Protein AF-Q336U1-F1 (afdb_monomer_lite)

Sequence (431 aa):
MAAPEKVFVALPAEAKSGRSTLSWALGHFRATAIVVTHVHVPPQMIPVMGVKFHASKLNPEQVSLFRMAERDKVDKQLDHYVNQCLRMKMKCEKLVIENENVVDGLVELINLHGVTKLVISAAPDRNYSRKMDKPASRTATEIMQRADPSCKIWFVCKERLICTSGVEVEIAPGHTPFIPDTGHDALQLTLHQEQDDNNESELGFYDEIKEACKAADNLMMRALRESYRRQKADEEVVSSLQKAKEYEELYLEEVKKRKELEEALLRASEEIAQLKQERDLPKNDQNTTMEEQKEVISDNLILEASGQIIKPLQEYLDHDENCVREPETLLIQRKLAASFSPSSVMQSPFDEDCCIPSYFICPILQEVMREPCIASDGFTYETDAIRSWLDGGRRVSPITGQPIVHQQLIPNLSLRSVIQDHARRNQYSFS

Organism: Oryza sativa subsp. japonica (NCBI:txid39947)

Foldseek 3Di:
DDDFAEAEEEADLACVQCVLLLLLCCVPDPAGEYEDEYADAQDQWDDDPNHTDGLVVDDVVVSVVRSVVVVVSSVVSSVSSVVVCVVSVHHYHYYYHYDNDRLVRVQCCCPVVVAQHYEYELDGQVPDDPPQQGRPDPSRVSCLVRHDLSHWYFHDHNNDTNDINHDPPPDDDDDDDDDDDDDDDDPDPDDPPDDDDDPDPVVVVVVVVVVVVVVVVVVVVVVVVVVVVVVVVVVVVVVVVVVVVVLVVVVVVVVVVVVVVVVVVVVVVVVVVVVVVVVPPDPPDDDPPPPVVVVVVVVVPPPPVPDPDPPDPVVPPPPDPDDPDDDPVVVVVVVLVVVPDPPPVQDDPPPDDPDDPPLQAALQPRHGAQWWWAFQVRHIHRPVRLVVCVVVVDQADSRPRHGGPDPDIGTPVVSNVVSVVVVVVVVPPDD

pLDDT: mean 77.85, std 22.38, range [26.62, 97.81]

Secondary structure (DSSP, 8-state):
-PPPPEEEEE--SSHHHHHHHHHHHHHHSTTSEEEEEEEE---SEEEETTEEEEGGGS-HHHHHHHHHHHHHHHHHHHHHHHHHHHHTT--EEEEEEE-SSHHHHHHHHHHHTT--EEEEESS-GGG--TT--S--SHHHHHHHHHS-TTSEEEEEETTEEEEE--------S-----------------------S--SHHHHHHHHHHHHHHHHHHHHHHHHHHHHHHHHHHHHHHHHHHHHHHHHHHHHHHHHHHHHHHHHHHHHHHHHHHHHHHHTS---SS-TTTSTTTHHHHSSSTTSSTTSSSSSSSSSSSS-----S-SHHHHHHHHHHHTT-TT-----TT--SSS--GGGB-TTTSSB-SSEEE-TTS-EEEHHHHHHHHHTT--B-TTT--B-S----EE-HHHHHHHHHHHHHHHT---

InterPro domains:
  IPR003613 U-box domain [PF04564] (356-426)
  IPR003613 U-box domain [PS51698] (355-429)
  IPR003613 U-box domain [SM00504] (359-422)
  IPR013083 Zinc finger, RING/FYVE/PHD-type [G3DSA:3.30.40.10] (355-431)
  IPR014729 Rossmann-like alpha/beta/alpha sandwich fold [G3DSA:3.40.50.620] (1-123)
  IPR051348 U-box domain-containing ubiquitin ligases [PTHR45647] (5-294)

Structure (mmCIF, N/CA/C/O backbone):
data_AF-Q336U1-F1
#
_entry.id   AF-Q336U1-F1
#
loop_
_atom_site.group_PDB
_atom_site.id
_atom_site.type_symbol
_atom_site.label_atom_id
_atom_site.label_alt_id
_atom_site.label_comp_id
_atom_site.label_asym_id
_atom_site.label_entity_id
_atom_site.label_seq_id
_atom_site.pdbx_PDB_ins_code
_atom_site.Cartn_x
_atom_site.Cartn_y
_atom_site.Cartn_z
_atom_site.occupancy
_atom_site.B_iso_or_equiv
_atom_site.auth_seq_id
_atom_site.auth_comp_id
_atom_site.auth_asym_id
_atom_site.auth_atom_id
_atom_site.pdbx_PDB_model_num
ATOM 1 N N . MET A 1 1 ? -10.766 12.356 -39.148 1.00 42.97 1 MET A N 1
ATOM 2 C CA . MET A 1 1 ? -9.598 12.659 -38.290 1.00 42.97 1 MET A CA 1
ATOM 3 C C . MET A 1 1 ? -9.277 11.396 -37.512 1.00 42.97 1 MET A C 1
ATOM 5 O O . MET A 1 1 ? -10.194 10.858 -36.906 1.00 42.97 1 MET A O 1
ATOM 9 N N . ALA A 1 2 ? -8.051 10.874 -37.597 1.00 62.34 2 ALA A N 1
ATOM 10 C CA . ALA A 1 2 ? -7.651 9.718 -36.792 1.00 62.34 2 ALA A CA 1
ATOM 11 C C . ALA A 1 2 ? -7.723 10.085 -35.300 1.00 62.34 2 ALA A C 1
ATOM 13 O O . ALA A 1 2 ? -7.401 11.219 -34.936 1.00 62.34 2 ALA A O 1
ATOM 14 N N . ALA A 1 3 ? -8.187 9.162 -34.455 1.00 67.38 3 ALA A N 1
ATOM 15 C CA . ALA A 1 3 ? -8.168 9.367 -33.011 1.00 67.38 3 ALA A CA 1
ATOM 16 C C . ALA A 1 3 ? -6.720 9.628 -32.552 1.00 67.38 3 ALA A C 1
ATOM 18 O O . ALA A 1 3 ? -5.798 9.032 -33.117 1.00 67.38 3 ALA A O 1
ATOM 19 N N . PRO A 1 4 ? -6.496 10.517 -31.567 1.00 74.00 4 PRO A N 1
ATOM 20 C CA . PRO A 1 4 ? -5.156 10.742 -31.048 1.00 74.00 4 PRO A CA 1
ATOM 21 C C . PRO A 1 4 ? -4.597 9.421 -30.526 1.00 74.00 4 PRO A C 1
ATOM 23 O O . PRO A 1 4 ? -5.301 8.675 -29.842 1.00 74.00 4 PRO A O 1
ATOM 26 N N . GLU A 1 5 ? -3.342 9.138 -30.859 1.00 87.62 5 GLU A N 1
ATOM 27 C CA . GLU A 1 5 ? -2.655 7.959 -30.354 1.00 87.62 5 GLU A CA 1
ATOM 28 C C . GLU A 1 5 ? -2.638 7.997 -28.817 1.00 87.62 5 GLU A C 1
ATOM 30 O O . GLU A 1 5 ? -2.408 9.049 -28.206 1.00 87.62 5 GLU A O 1
ATOM 35 N N . LYS A 1 6 ? -2.945 6.858 -28.191 1.00 94.06 6 LYS A N 1
ATOM 36 C CA . LYS A 1 6 ? -3.006 6.709 -26.736 1.00 94.06 6 LYS A CA 1
ATOM 37 C C . LYS A 1 6 ? -1.953 5.712 -26.280 1.00 94.06 6 LYS A C 1
ATOM 39 O O . LYS A 1 6 ? -1.764 4.676 -26.912 1.00 94.06 6 LYS A O 1
ATOM 44 N N . VAL A 1 7 ? -1.297 6.014 -25.165 1.00 95.69 7 VAL A N 1
ATOM 45 C CA . VAL A 1 7 ? -0.393 5.086 -24.478 1.00 95.69 7 VAL A CA 1
ATOM 46 C C . VAL A 1 7 ? -1.000 4.744 -23.133 1.00 95.69 7 VAL A C 1
ATOM 48 O O . VAL A 1 7 ? -1.286 5.629 -22.326 1.00 95.69 7 VAL A O 1
ATOM 51 N N . PHE A 1 8 ? -1.188 3.455 -22.892 1.00 97.12 8 PHE A N 1
ATOM 52 C CA . PHE A 1 8 ? -1.731 2.951 -21.643 1.00 97.12 8 PHE A CA 1
ATOM 53 C C . PHE A 1 8 ? -0.582 2.727 -20.667 1.00 97.12 8 PHE A C 1
ATOM 55 O O . PHE A 1 8 ? 0.467 2.202 -21.035 1.00 97.12 8 PHE A O 1
ATOM 62 N N . VAL A 1 9 ? -0.756 3.140 -19.416 1.00 97.62 9 VAL A N 1
ATOM 63 C CA . VAL A 1 9 ? 0.252 2.974 -18.365 1.00 97.62 9 VAL A CA 1
ATOM 64 C C . VAL A 1 9 ? -0.392 2.197 -17.227 1.00 97.62 9 VAL A C 1
ATOM 66 O O . VAL A 1 9 ? -1.244 2.732 -16.519 1.00 97.62 9 VAL A O 1
ATOM 69 N N . ALA A 1 10 ? 0.001 0.932 -17.069 1.00 97.75 10 ALA A N 1
ATOM 70 C CA . ALA A 1 10 ? -0.483 0.054 -16.012 1.00 97.75 10 ALA A CA 1
ATOM 71 C C . ALA A 1 10 ? 0.179 0.423 -14.679 1.00 97.75 10 ALA A C 1
ATOM 73 O O . ALA A 1 10 ? 1.380 0.204 -14.484 1.00 97.75 10 ALA A O 1
ATOM 74 N N . LEU A 1 11 ? -0.606 0.986 -13.760 1.00 97.19 11 LEU A N 1
ATOM 75 C CA . LEU A 1 11 ? -0.133 1.491 -12.474 1.00 97.19 11 LEU A CA 1
ATOM 76 C C . LEU A 1 11 ? -0.821 0.776 -11.298 1.00 97.19 11 LEU A C 1
ATOM 78 O O . LEU A 1 11 ? -2.003 0.429 -11.375 1.00 97.19 11 LEU A O 1
ATOM 82 N N . PRO A 1 12 ? -0.101 0.540 -10.185 1.00 94.62 12 PRO A N 1
ATOM 83 C CA . PRO A 1 12 ? -0.724 0.108 -8.937 1.00 94.62 12 PRO A CA 1
ATOM 84 C C . PRO A 1 12 ? -1.577 1.244 -8.355 1.00 94.62 12 PRO A C 1
ATOM 86 O O . PRO A 1 12 ? -1.291 2.410 -8.603 1.00 94.62 12 PRO A O 1
ATOM 89 N N . ALA A 1 13 ? -2.572 0.925 -7.523 1.00 92.56 13 ALA A N 1
ATOM 90 C CA . ALA A 1 13 ? -3.371 1.949 -6.841 1.00 92.56 13 ALA A CA 1
ATOM 91 C C . ALA A 1 13 ? -2.501 2.852 -5.941 1.00 92.56 13 ALA A C 1
ATOM 93 O O . ALA A 1 13 ? -2.708 4.055 -5.817 1.00 92.56 13 ALA A O 1
ATOM 94 N N . GLU A 1 14 ? -1.453 2.290 -5.339 1.00 91.38 14 GLU A N 1
ATOM 95 C CA . GLU A 1 14 ? -0.546 3.016 -4.457 1.00 91.38 14 GLU A CA 1
ATOM 96 C C . GLU A 1 14 ? 0.368 3.971 -5.234 1.00 91.38 14 GLU A C 1
ATOM 98 O O . GLU A 1 14 ? 1.418 3.575 -5.748 1.00 91.38 14 GLU A O 1
ATOM 103 N N . ALA A 1 15 ? 0.024 5.263 -5.199 1.00 87.06 15 ALA A N 1
ATOM 104 C CA . ALA A 1 15 ? 0.723 6.344 -5.893 1.00 87.06 15 ALA A CA 1
ATOM 105 C C . ALA A 1 15 ? 2.257 6.210 -5.888 1.00 87.06 15 ALA A C 1
ATOM 107 O O . ALA A 1 15 ? 2.887 6.288 -6.941 1.00 87.06 15 ALA A O 1
ATOM 108 N N . LYS A 1 16 ? 2.863 5.960 -4.715 1.00 89.38 16 LYS A N 1
ATOM 109 C CA . LYS A 1 16 ? 4.323 5.850 -4.528 1.00 89.38 16 LYS A CA 1
ATOM 110 C C . LYS A 1 16 ? 4.968 4.765 -5.392 1.00 89.38 16 LYS A C 1
ATOM 112 O O . LYS A 1 16 ? 6.060 4.992 -5.897 1.00 89.38 16 LYS A O 1
ATOM 117 N N . SER A 1 17 ? 4.305 3.623 -5.549 1.00 88.75 17 SER A N 1
ATOM 118 C CA . SER A 1 17 ? 4.853 2.445 -6.222 1.00 88.75 17 SER A CA 1
ATOM 119 C C . SER A 1 17 ? 4.890 2.609 -7.745 1.00 88.75 17 SER A C 1
ATOM 121 O O . SER A 1 17 ? 5.765 2.048 -8.392 1.00 88.75 17 SER A O 1
ATOM 123 N N . GLY A 1 18 ? 3.971 3.393 -8.319 1.00 93.38 18 GLY A N 1
ATOM 124 C CA . GLY A 1 18 ? 3.902 3.631 -9.767 1.00 93.38 18 GLY A CA 1
ATOM 125 C C . GLY A 1 18 ? 4.553 4.926 -10.266 1.00 93.38 18 GLY A C 1
ATOM 126 O O . GLY A 1 18 ? 4.583 5.155 -11.475 1.00 93.38 18 GLY A O 1
ATOM 127 N N . ARG A 1 19 ? 5.086 5.791 -9.385 1.00 93.38 19 ARG A N 1
ATOM 128 C CA . ARG A 1 19 ? 5.592 7.120 -9.797 1.00 93.38 19 ARG A CA 1
ATOM 129 C C . ARG A 1 19 ? 6.710 7.050 -10.826 1.00 93.38 19 ARG A C 1
ATOM 131 O O . ARG A 1 19 ? 6.694 7.831 -11.769 1.00 93.38 19 ARG A O 1
ATOM 138 N N . SER A 1 20 ? 7.662 6.138 -10.648 1.00 94.44 20 SER A N 1
ATOM 139 C CA . SER A 1 20 ? 8.808 5.991 -11.550 1.00 94.44 20 SER A CA 1
ATOM 140 C C . SER A 1 20 ? 8.388 5.524 -12.947 1.00 94.44 20 SER A C 1
ATOM 142 O O . SER A 1 20 ? 8.919 5.987 -13.953 1.00 94.44 20 SER A O 1
ATOM 144 N N . THR A 1 21 ? 7.394 4.634 -13.007 1.00 96.81 21 THR A N 1
ATOM 145 C CA . THR A 1 21 ? 6.841 4.099 -14.255 1.00 96.81 21 THR A CA 1
ATOM 146 C C . THR A 1 21 ? 6.100 5.199 -15.009 1.00 96.81 21 THR A C 1
ATOM 148 O O . THR A 1 21 ? 6.349 5.404 -16.195 1.00 96.81 21 THR A O 1
ATOM 151 N N . LEU A 1 22 ? 5.263 5.975 -14.308 1.00 96.12 22 LEU A N 1
ATOM 152 C CA . LEU A 1 22 ? 4.581 7.125 -14.901 1.00 96.12 22 LEU A CA 1
ATOM 153 C C . LEU A 1 22 ? 5.564 8.223 -15.338 1.00 96.12 22 LEU A C 1
ATOM 155 O O . LEU A 1 22 ? 5.430 8.760 -16.431 1.00 96.12 22 LEU A O 1
ATOM 159 N N . SER A 1 23 ? 6.561 8.542 -14.508 1.00 94.81 23 SER A N 1
ATOM 160 C CA . SER A 1 23 ? 7.600 9.542 -14.798 1.00 94.81 23 SER A CA 1
ATOM 161 C C . SER A 1 23 ? 8.349 9.211 -16.093 1.00 94.81 23 SER A C 1
ATOM 163 O O . SER A 1 23 ? 8.462 10.057 -16.982 1.00 94.81 23 SER A O 1
ATOM 165 N N . TRP A 1 24 ? 8.755 7.948 -16.261 1.00 96.25 24 TRP A N 1
ATOM 166 C CA . TRP A 1 24 ? 9.371 7.478 -17.501 1.00 96.25 24 TRP A CA 1
ATOM 167 C C . TRP A 1 24 ? 8.431 7.609 -18.704 1.00 96.25 24 TRP A C 1
ATOM 169 O O . TRP A 1 24 ? 8.839 8.135 -19.738 1.00 96.25 24 TRP A O 1
ATOM 179 N N . ALA A 1 25 ? 7.168 7.187 -18.566 1.00 96.44 25 ALA A N 1
ATOM 180 C CA . ALA A 1 25 ? 6.187 7.268 -19.647 1.00 96.44 25 ALA A CA 1
ATOM 181 C C . ALA A 1 25 ? 5.960 8.719 -20.105 1.00 96.44 25 ALA A C 1
ATOM 183 O O . ALA A 1 25 ? 5.960 8.991 -21.303 1.00 96.44 25 ALA A O 1
ATOM 184 N N . LEU A 1 26 ? 5.842 9.658 -19.160 1.00 94.00 26 LEU A N 1
ATOM 185 C CA . LEU A 1 26 ? 5.691 11.089 -19.441 1.00 94.00 26 LEU A CA 1
ATOM 186 C C . LEU A 1 26 ? 6.936 11.687 -20.114 1.00 94.00 26 LEU A C 1
ATOM 188 O O . LEU A 1 26 ? 6.812 12.544 -20.987 1.00 94.00 26 LEU A O 1
ATOM 192 N N . GLY A 1 27 ? 8.132 11.239 -19.726 1.00 92.75 27 GLY A N 1
ATOM 193 C CA . GLY A 1 27 ? 9.386 11.677 -20.339 1.00 92.75 27 GLY A CA 1
ATOM 194 C C . GLY A 1 27 ? 9.578 11.158 -21.768 1.00 92.75 27 GLY A C 1
ATOM 195 O O . GLY A 1 27 ? 10.105 11.892 -22.609 1.00 92.75 27 GLY A O 1
ATOM 196 N N . HIS A 1 28 ? 9.141 9.921 -22.032 1.00 93.94 28 HIS A N 1
ATOM 197 C CA . HIS A 1 28 ? 9.327 9.220 -23.305 1.00 93.94 28 HIS A CA 1
ATOM 198 C C . HIS A 1 28 ? 8.250 9.565 -24.347 1.00 93.94 28 HIS A C 1
ATOM 200 O O . HIS A 1 28 ? 8.578 9.864 -25.492 1.00 93.94 28 HIS A O 1
ATOM 206 N N . PHE A 1 29 ? 6.970 9.581 -23.963 1.00 92.81 29 PHE A N 1
ATOM 207 C CA . PHE A 1 29 ? 5.840 9.808 -24.874 1.00 92.81 29 PHE A CA 1
ATOM 208 C C . PHE A 1 29 ? 5.360 11.260 -24.853 1.00 92.81 29 PHE A C 1
ATOM 210 O O . PHE A 1 29 ? 4.227 11.559 -24.474 1.00 92.81 29 PHE A O 1
ATOM 217 N N . ARG A 1 30 ? 6.225 12.190 -25.269 1.00 80.81 30 ARG A N 1
ATOM 218 C CA . ARG A 1 30 ? 5.865 13.614 -25.354 1.00 80.81 30 ARG A CA 1
ATOM 219 C C . ARG A 1 30 ? 4.741 13.811 -26.386 1.00 80.81 30 ARG A C 1
ATOM 221 O O . ARG A 1 30 ? 4.789 13.236 -27.467 1.00 80.81 30 ARG A O 1
ATOM 228 N N . ALA A 1 31 ? 3.727 14.610 -26.046 1.00 79.69 31 ALA A N 1
ATOM 229 C CA . ALA A 1 31 ? 2.560 14.931 -26.889 1.00 79.69 31 ALA A CA 1
ATOM 230 C C . ALA A 1 31 ? 1.582 13.778 -27.220 1.00 79.69 31 ALA A C 1
ATOM 232 O O . ALA A 1 31 ? 0.683 13.958 -28.039 1.00 79.69 31 ALA A O 1
ATOM 233 N N . THR A 1 32 ? 1.697 12.620 -26.564 1.00 88.12 32 THR A N 1
ATOM 234 C CA . THR A 1 32 ? 0.722 11.518 -26.690 1.00 88.12 32 THR A CA 1
ATOM 235 C C . THR A 1 32 ? -0.265 11.541 -25.519 1.00 88.12 32 THR A C 1
ATOM 237 O O . THR A 1 32 ? 0.106 11.921 -24.409 1.00 88.12 32 THR A O 1
ATOM 240 N N . ALA A 1 33 ? -1.525 11.151 -25.730 1.00 93.25 33 ALA A N 1
ATOM 241 C CA . ALA A 1 33 ? -2.476 11.048 -24.623 1.00 93.25 33 ALA A CA 1
ATOM 242 C C . ALA A 1 33 ? -2.134 9.830 -23.747 1.00 93.25 33 ALA A C 1
ATOM 244 O O . ALA A 1 33 ? -1.977 8.719 -24.254 1.00 93.25 33 ALA A O 1
ATOM 245 N N . ILE A 1 34 ? -2.023 10.036 -22.435 1.00 95.38 34 ILE A N 1
ATOM 246 C CA . ILE A 1 34 ? -1.724 8.976 -21.468 1.00 95.38 34 ILE A CA 1
ATOM 247 C C . ILE A 1 34 ? -3.027 8.448 -20.873 1.00 95.38 34 ILE A C 1
ATOM 249 O O . ILE A 1 34 ? -3.837 9.224 -20.371 1.00 95.38 34 ILE A O 1
ATOM 253 N N . VAL A 1 35 ? -3.213 7.132 -20.871 1.00 96.31 35 VAL A N 1
ATOM 254 C CA . VAL A 1 35 ? -4.319 6.475 -20.167 1.00 96.31 35 VAL A CA 1
ATOM 255 C C . VAL A 1 35 ? -3.763 5.788 -18.925 1.00 96.31 35 VAL A C 1
ATOM 257 O O . VAL A 1 35 ? -3.130 4.733 -19.009 1.00 96.31 35 VAL A O 1
ATOM 260 N N . VAL A 1 36 ? -3.977 6.396 -17.759 1.00 96.50 36 VAL A N 1
ATOM 261 C CA . VAL A 1 36 ? -3.668 5.783 -16.464 1.00 96.50 36 VAL A CA 1
ATOM 262 C C . VAL A 1 36 ? -4.598 4.596 -16.290 1.00 96.50 36 VAL A C 1
ATOM 264 O O . VAL A 1 36 ? -5.810 4.770 -16.184 1.00 96.50 36 VAL A O 1
ATOM 267 N N . THR A 1 37 ? -4.025 3.395 -16.292 1.00 96.44 37 THR A N 1
ATOM 268 C CA . THR A 1 37 ? -4.800 2.158 -16.284 1.00 96.44 37 THR A CA 1
ATOM 269 C C . THR A 1 37 ? -4.516 1.333 -15.044 1.00 96.44 37 THR A C 1
ATOM 271 O O . THR A 1 37 ? -3.360 1.162 -14.653 1.00 96.44 37 THR A O 1
ATOM 274 N N . HIS A 1 38 ? -5.567 0.799 -14.433 1.00 96.62 38 HIS A N 1
ATOM 275 C CA . HIS A 1 38 ? -5.472 -0.045 -13.251 1.00 96.62 38 HIS A CA 1
ATOM 276 C C . HIS A 1 38 ? -6.413 -1.245 -13.366 1.00 96.62 38 HIS A C 1
ATOM 278 O O . HIS A 1 38 ? -7.558 -1.096 -13.788 1.00 96.62 38 HIS A O 1
ATOM 284 N N . VAL A 1 39 ? -5.937 -2.425 -12.960 1.00 96.56 39 VAL A N 1
ATOM 285 C CA . VAL A 1 39 ? -6.797 -3.598 -12.770 1.00 96.56 39 VAL A CA 1
ATOM 286 C C . VAL A 1 39 ? -7.142 -3.690 -11.292 1.00 96.56 39 VAL A C 1
ATOM 288 O O . VAL A 1 39 ? -6.293 -4.041 -10.471 1.00 96.56 39 VAL A O 1
ATOM 291 N N . HIS A 1 40 ? -8.378 -3.338 -10.965 1.00 95.69 40 HIS A N 1
ATOM 292 C CA . HIS A 1 40 ? -8.934 -3.455 -9.631 1.00 95.69 40 HIS A CA 1
ATOM 293 C C . HIS A 1 40 ? -9.343 -4.908 -9.383 1.00 95.69 40 HIS A C 1
ATOM 295 O O . HIS A 1 40 ? -10.176 -5.456 -10.105 1.00 95.69 40 HIS A O 1
ATOM 301 N N . VAL A 1 41 ? -8.747 -5.522 -8.361 1.00 94.31 41 VAL A N 1
ATOM 302 C CA . VAL A 1 41 ? -9.054 -6.894 -7.949 1.00 94.31 41 VAL A CA 1
ATOM 303 C C . VAL A 1 41 ? -9.988 -6.847 -6.745 1.00 94.31 41 VAL A C 1
ATOM 305 O O . VAL A 1 41 ? -9.527 -6.477 -5.661 1.00 94.31 41 VAL A O 1
ATOM 308 N N . PRO A 1 42 ? -11.271 -7.231 -6.888 1.00 92.44 42 PRO A N 1
ATOM 309 C CA . PRO A 1 42 ? -12.220 -7.157 -5.791 1.00 92.44 42 PRO A CA 1
ATOM 310 C C . PRO A 1 42 ? -11.763 -7.990 -4.589 1.00 92.44 42 PRO A C 1
ATOM 312 O O . PRO A 1 42 ? -11.396 -9.162 -4.739 1.00 92.44 42 PRO A O 1
ATOM 315 N N . PRO A 1 43 ? -11.826 -7.441 -3.368 1.00 89.50 43 PRO A N 1
ATOM 316 C CA . PRO A 1 43 ? -11.387 -8.139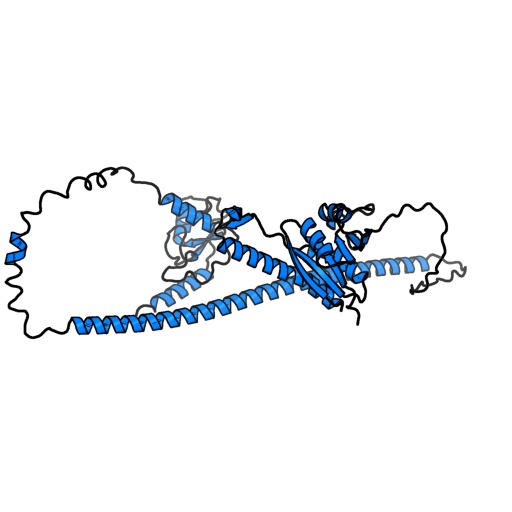 -2.178 1.00 89.50 43 PRO A CA 1
ATOM 317 C C . PRO A 1 43 ? -12.278 -9.357 -1.932 1.00 89.50 43 PRO A C 1
ATOM 319 O O . PRO A 1 43 ? -13.507 -9.267 -1.848 1.00 89.50 43 PRO A O 1
ATOM 322 N N . GLN A 1 44 ? -11.629 -10.512 -1.789 1.00 91.56 44 GLN A N 1
ATOM 323 C CA . GLN A 1 44 ? -12.283 -11.756 -1.379 1.00 91.56 44 GLN A CA 1
ATOM 324 C C . GLN A 1 44 ? -12.359 -11.879 0.142 1.00 91.56 44 GLN A C 1
ATOM 326 O O . GLN A 1 44 ? -13.245 -12.552 0.650 1.00 91.56 44 GLN A O 1
ATOM 331 N N . MET A 1 45 ? -11.462 -11.210 0.873 1.00 92.88 45 MET A N 1
ATOM 332 C CA . MET A 1 45 ? -11.451 -11.181 2.336 1.00 92.88 45 MET A CA 1
ATOM 333 C C . MET A 1 45 ? -11.877 -9.801 2.829 1.00 92.88 45 MET A C 1
ATOM 335 O O . MET A 1 45 ? -11.123 -8.836 2.712 1.00 92.88 45 MET A O 1
ATOM 339 N N . ILE A 1 46 ? -13.076 -9.721 3.393 1.00 88.69 46 ILE A N 1
ATOM 340 C CA . ILE A 1 46 ? -13.714 -8.479 3.819 1.00 88.69 46 ILE A CA 1
ATOM 341 C C . ILE A 1 46 ? -13.662 -8.393 5.351 1.00 88.69 46 ILE A C 1
ATOM 343 O O . ILE A 1 46 ? -14.098 -9.327 6.031 1.00 88.69 46 ILE A O 1
ATOM 347 N N . PRO A 1 47 ? -13.093 -7.317 5.920 1.00 88.75 47 PRO A N 1
ATOM 348 C CA . PRO A 1 47 ? -13.076 -7.105 7.357 1.00 88.75 47 PRO A CA 1
ATOM 349 C C . PRO A 1 47 ? -14.471 -6.711 7.858 1.00 88.75 47 PRO A C 1
ATOM 351 O O . PRO A 1 47 ? -15.020 -5.692 7.450 1.00 88.75 47 PRO A O 1
ATOM 354 N N . VAL A 1 48 ? -15.010 -7.488 8.793 1.00 86.31 48 VAL A N 1
ATOM 355 C CA . VAL A 1 48 ? -16.235 -7.182 9.540 1.00 86.31 48 VAL A CA 1
ATOM 356 C C . VAL A 1 48 ? -15.883 -7.240 11.022 1.00 86.31 48 VAL A C 1
ATOM 358 O O . VAL A 1 48 ? -15.388 -8.259 11.502 1.00 86.31 48 VAL A O 1
ATOM 361 N N . MET A 1 49 ? -16.061 -6.125 11.739 1.00 85.81 49 MET A N 1
ATOM 362 C CA . MET A 1 49 ? -15.699 -5.996 13.164 1.00 85.81 49 MET A CA 1
ATOM 363 C C . MET A 1 49 ? -14.254 -6.447 13.480 1.00 85.81 49 MET A C 1
ATOM 365 O O . MET A 1 49 ? -13.993 -7.134 14.463 1.00 85.81 49 MET A O 1
ATOM 369 N N . GLY A 1 50 ? -13.299 -6.097 12.609 1.00 83.94 50 GLY A N 1
ATOM 370 C CA . GLY A 1 50 ? -11.875 -6.425 12.775 1.00 83.94 50 GLY A CA 1
ATOM 371 C C . GLY A 1 50 ? -11.471 -7.849 12.368 1.00 83.94 50 GLY A C 1
ATOM 372 O O . GLY A 1 50 ? -10.277 -8.130 12.264 1.00 83.94 50 GLY A O 1
ATOM 373 N N . VAL A 1 51 ? -12.427 -8.731 12.060 1.00 83.44 51 VAL A N 1
ATOM 374 C CA . VAL A 1 51 ? -12.168 -10.103 11.595 1.00 83.44 51 VAL A CA 1
ATOM 375 C C . VAL A 1 51 ? -12.389 -10.188 10.086 1.00 83.44 51 VAL A C 1
ATOM 377 O O . VAL A 1 51 ? -13.345 -9.637 9.554 1.00 83.44 51 VAL A O 1
ATOM 380 N N . LYS A 1 52 ? -11.491 -10.864 9.364 1.00 86.94 52 LYS A N 1
ATOM 381 C CA . LYS A 1 52 ? -11.587 -11.019 7.905 1.00 86.94 52 LYS A CA 1
ATOM 382 C C . LYS A 1 52 ? -12.430 -12.243 7.551 1.00 86.94 52 LYS A C 1
ATOM 384 O O . LYS A 1 52 ? -12.043 -13.363 7.874 1.00 86.94 52 LYS A O 1
ATOM 389 N N . PHE A 1 53 ? -13.519 -12.039 6.819 1.00 89.19 53 PHE A N 1
ATOM 390 C CA . PHE A 1 53 ? -14.383 -13.103 6.308 1.00 89.19 53 PHE A CA 1
ATOM 391 C C . PHE A 1 53 ? -14.254 -13.221 4.794 1.00 89.19 53 PHE A C 1
ATOM 393 O O . PHE A 1 53 ? -14.067 -12.222 4.106 1.00 89.19 53 PHE A O 1
ATOM 400 N N . HIS A 1 54 ? -14.374 -14.437 4.264 1.00 95.44 54 HIS A N 1
ATOM 401 C CA . HIS A 1 54 ? -14.490 -14.621 2.820 1.00 95.44 54 HIS A CA 1
ATOM 402 C C . HIS A 1 54 ? -15.823 -14.031 2.330 1.00 95.44 54 HIS A C 1
ATOM 404 O O . HIS A 1 54 ? -16.840 -14.227 2.993 1.00 95.44 54 HIS A O 1
ATOM 410 N N . ALA A 1 55 ? -15.843 -13.352 1.182 1.00 93.25 55 ALA A N 1
ATOM 411 C CA . ALA A 1 55 ? -17.013 -12.635 0.666 1.00 93.25 55 ALA A CA 1
ATOM 412 C C . ALA A 1 55 ? -18.259 -13.532 0.541 1.00 93.25 55 ALA A C 1
ATOM 414 O O . ALA A 1 55 ? -19.364 -13.102 0.849 1.00 93.25 55 ALA A O 1
ATOM 415 N N . SER A 1 56 ? -18.073 -14.809 0.193 1.00 94.38 56 SER A N 1
ATOM 416 C CA . SER A 1 56 ? -19.157 -15.803 0.121 1.00 94.38 56 SER A CA 1
ATOM 417 C C . SER A 1 56 ? -19.836 -16.129 1.461 1.00 94.38 56 SER A C 1
ATOM 419 O O . SER A 1 56 ? -20.865 -16.795 1.463 1.00 94.38 56 SER A O 1
ATOM 421 N N . LYS A 1 57 ? -19.263 -15.710 2.599 1.00 93.31 57 LYS A N 1
ATOM 422 C CA . LYS A 1 57 ? -19.804 -15.938 3.951 1.00 93.31 57 LYS A CA 1
ATOM 423 C C . LYS A 1 57 ? -20.532 -14.719 4.531 1.00 93.31 57 LYS A C 1
ATOM 425 O O . LYS A 1 57 ? -20.945 -14.769 5.685 1.00 93.31 57 LYS A O 1
ATOM 430 N N . LEU A 1 58 ? -20.635 -13.623 3.781 1.00 90.00 58 LEU A N 1
ATOM 431 C CA . LEU A 1 58 ? -21.233 -12.364 4.229 1.00 90.00 58 LEU A CA 1
ATOM 432 C C . LEU A 1 58 ? -22.532 -12.063 3.472 1.00 90.00 58 LEU A C 1
ATOM 434 O O . LEU A 1 58 ? -22.790 -12.633 2.413 1.00 90.00 58 LEU A O 1
ATOM 438 N N . ASN A 1 59 ? -23.335 -11.137 4.005 1.00 89.44 59 ASN A N 1
ATOM 439 C CA . ASN A 1 59 ? -24.519 -10.620 3.317 1.00 89.44 59 ASN A CA 1
ATOM 440 C C . ASN A 1 59 ? -24.105 -9.952 1.980 1.00 89.44 59 ASN A C 1
ATOM 442 O O . ASN A 1 59 ? -23.233 -9.078 2.013 1.00 89.44 59 ASN A O 1
ATOM 446 N N . PRO A 1 60 ? -24.709 -10.297 0.822 1.00 94.31 60 PRO A N 1
ATOM 447 C CA . PRO A 1 60 ? -24.357 -9.710 -0.475 1.00 94.31 60 PRO A CA 1
ATOM 448 C C . PRO A 1 60 ? -24.375 -8.178 -0.509 1.00 94.31 60 PRO A C 1
ATOM 450 O O . PRO A 1 60 ? -23.516 -7.570 -1.144 1.00 94.31 60 PRO A O 1
ATOM 453 N N . GLU A 1 61 ? -25.299 -7.544 0.215 1.00 92.56 61 GLU A N 1
ATOM 454 C CA . GLU A 1 61 ? -25.366 -6.083 0.316 1.00 92.56 61 GLU A CA 1
ATOM 455 C C . GLU A 1 61 ? -24.140 -5.507 1.041 1.00 92.56 61 GLU A C 1
ATOM 457 O O . GLU A 1 61 ? -23.515 -4.569 0.550 1.00 92.56 61 GLU A O 1
ATOM 462 N N . GLN A 1 62 ? -23.709 -6.131 2.145 1.00 88.19 62 GLN A N 1
ATOM 463 C CA . GLN A 1 62 ? -22.477 -5.746 2.846 1.00 88.19 62 GLN A CA 1
ATOM 464 C C . GLN A 1 62 ? -21.240 -5.921 1.954 1.00 88.19 62 GLN A C 1
ATOM 466 O O . GLN A 1 62 ? -20.357 -5.064 1.947 1.00 88.19 62 GLN A O 1
ATOM 471 N N . VAL A 1 63 ? -21.180 -7.014 1.183 1.00 92.31 63 VAL A N 1
ATOM 472 C CA . VAL A 1 63 ? -20.095 -7.269 0.221 1.00 92.31 63 VAL A CA 1
ATOM 473 C C . VAL A 1 63 ? -20.062 -6.184 -0.853 1.00 92.31 63 VAL A C 1
ATOM 475 O O . VAL A 1 63 ? -18.990 -5.654 -1.150 1.00 92.31 63 VAL A O 1
ATOM 478 N N . SER A 1 64 ? -21.223 -5.835 -1.413 1.00 92.94 64 SER A N 1
ATOM 479 C CA . SER A 1 64 ? -21.355 -4.796 -2.434 1.00 92.94 64 SER A CA 1
ATOM 480 C C . SER A 1 64 ? -20.920 -3.433 -1.902 1.00 92.94 64 SER A C 1
ATOM 482 O O . SER A 1 64 ? -20.058 -2.799 -2.504 1.00 92.94 64 SER A O 1
ATOM 484 N N . LEU A 1 65 ? -21.437 -3.016 -0.741 1.00 91.75 65 LEU A N 1
ATOM 485 C CA . LEU A 1 65 ? -21.072 -1.747 -0.104 1.00 91.75 65 LEU A CA 1
ATOM 486 C C . LEU A 1 65 ? -19.564 -1.658 0.162 1.00 91.75 65 LEU A C 1
ATOM 488 O O . LEU A 1 65 ? -18.939 -0.644 -0.151 1.00 91.75 65 LEU A O 1
ATOM 492 N N . PHE A 1 66 ? -18.954 -2.732 0.674 1.00 91.94 66 PHE A N 1
ATOM 493 C CA . PHE A 1 66 ? -17.514 -2.757 0.924 1.00 91.94 66 PHE A CA 1
ATOM 494 C C . PHE A 1 66 ? -16.695 -2.658 -0.369 1.00 91.94 66 PHE A C 1
ATOM 496 O O . PHE A 1 66 ? -15.756 -1.867 -0.443 1.00 91.94 66 PHE A O 1
ATOM 503 N N . ARG A 1 67 ? -17.048 -3.436 -1.402 1.00 93.69 67 ARG A N 1
ATOM 504 C CA . ARG A 1 67 ? -16.356 -3.406 -2.703 1.00 93.69 67 ARG A CA 1
ATOM 505 C C . ARG A 1 67 ? -16.505 -2.052 -3.396 1.00 93.69 67 ARG A C 1
ATOM 507 O O . ARG A 1 67 ? -15.536 -1.562 -3.965 1.00 93.69 67 ARG A O 1
ATOM 514 N N . MET A 1 68 ? -17.675 -1.417 -3.302 1.00 93.50 68 MET A N 1
ATOM 515 C CA . MET A 1 68 ? -17.898 -0.060 -3.811 1.00 93.50 68 MET A CA 1
ATOM 516 C C . MET A 1 68 ? -17.009 0.967 -3.100 1.00 93.50 68 MET A C 1
ATOM 518 O O . MET A 1 68 ? -16.346 1.757 -3.768 1.00 93.50 68 MET A O 1
ATOM 522 N N . ALA A 1 69 ? -16.939 0.930 -1.765 1.00 92.31 69 ALA A N 1
ATOM 523 C CA . ALA A 1 69 ? -16.088 1.837 -0.991 1.00 92.31 69 ALA A CA 1
ATOM 524 C C . ALA A 1 69 ? -14.590 1.626 -1.275 1.00 92.31 69 ALA A C 1
ATOM 526 O O . ALA A 1 69 ? -13.816 2.582 -1.342 1.00 92.31 69 ALA A O 1
ATOM 527 N N . GLU A 1 70 ? -14.164 0.374 -1.459 1.00 92.25 70 GLU A N 1
ATOM 528 C CA . GLU A 1 70 ? -12.783 0.056 -1.821 1.00 92.25 70 GLU A CA 1
ATOM 529 C C . GLU A 1 70 ? -12.443 0.548 -3.234 1.00 92.25 70 GLU A C 1
ATOM 531 O O . GLU A 1 70 ? -11.403 1.177 -3.430 1.00 92.25 70 GLU A O 1
ATOM 536 N N . ARG A 1 71 ? -13.362 0.388 -4.191 1.00 93.19 71 ARG A N 1
ATOM 537 C CA . ARG A 1 71 ? -13.222 0.932 -5.546 1.00 93.19 71 ARG A CA 1
ATOM 538 C C . ARG A 1 71 ? -13.122 2.452 -5.571 1.00 93.19 71 ARG A C 1
ATOM 540 O O . ARG A 1 71 ? -12.233 2.971 -6.236 1.00 93.19 71 ARG A O 1
ATOM 547 N N . ASP A 1 72 ? -13.978 3.157 -4.833 1.00 93.81 72 ASP A N 1
ATOM 548 C CA . ASP A 1 72 ? -13.918 4.622 -4.707 1.00 93.81 72 ASP A CA 1
ATOM 549 C C . ASP A 1 72 ? -12.580 5.080 -4.105 1.00 93.81 72 ASP A C 1
ATOM 551 O O . ASP A 1 72 ? -11.949 6.029 -4.575 1.00 93.81 72 ASP A O 1
ATOM 555 N N . LYS A 1 73 ? -12.071 4.344 -3.109 1.00 93.38 73 LYS A N 1
ATOM 556 C CA . LYS A 1 73 ? -10.747 4.603 -2.538 1.00 93.38 73 LYS A CA 1
ATOM 557 C C . LYS A 1 73 ? -9.636 4.448 -3.580 1.00 93.38 73 LYS A C 1
ATOM 559 O O . LYS A 1 73 ? -8.748 5.298 -3.630 1.00 93.38 73 LYS A O 1
ATOM 564 N N . VAL A 1 74 ? -9.661 3.387 -4.388 1.00 92.81 74 VAL A N 1
ATOM 565 C CA . VAL A 1 74 ? -8.688 3.182 -5.475 1.00 92.81 74 VAL A CA 1
ATOM 566 C C . VAL A 1 74 ? -8.803 4.284 -6.524 1.00 92.81 74 VAL A C 1
ATOM 568 O O . VAL A 1 74 ? -7.785 4.839 -6.933 1.00 92.81 74 VAL A O 1
ATOM 571 N N . ASP A 1 75 ? -10.022 4.656 -6.913 1.00 92.75 75 ASP A N 1
ATOM 572 C CA . ASP A 1 75 ? -10.276 5.708 -7.897 1.00 92.75 75 ASP A CA 1
ATOM 573 C C . ASP A 1 75 ? -9.659 7.053 -7.477 1.00 92.75 75 ASP A C 1
ATOM 575 O O . ASP A 1 75 ? -8.923 7.664 -8.261 1.00 92.75 75 ASP A O 1
ATOM 579 N N . LYS A 1 76 ? -9.846 7.434 -6.203 1.00 93.06 76 LYS A N 1
ATOM 580 C CA . LYS A 1 76 ? -9.228 8.613 -5.570 1.00 93.06 76 LYS A CA 1
ATOM 581 C C . LYS A 1 76 ? -7.705 8.519 -5.492 1.00 93.06 76 LYS A C 1
ATOM 583 O O . LYS A 1 76 ? -7.004 9.519 -5.632 1.00 93.06 76 LYS A O 1
ATOM 588 N N . GLN A 1 77 ? -7.149 7.328 -5.260 1.00 92.88 77 GLN A N 1
ATOM 589 C CA . GLN A 1 77 ? -5.693 7.149 -5.251 1.00 92.88 77 GLN A CA 1
ATOM 590 C C . GLN A 1 77 ? -5.081 7.341 -6.646 1.00 92.88 77 GLN A C 1
ATOM 592 O O . GLN A 1 77 ? -3.988 7.905 -6.764 1.00 92.88 77 GLN A O 1
ATOM 597 N N . LEU A 1 78 ? -5.786 6.918 -7.699 1.00 95.06 78 LEU A N 1
ATOM 598 C CA . LEU A 1 78 ? -5.348 7.092 -9.084 1.00 95.06 78 LEU A CA 1
ATOM 599 C C . LEU A 1 78 ? -5.386 8.557 -9.541 1.00 95.06 78 LEU A C 1
ATOM 601 O O . LEU A 1 78 ? -4.589 8.932 -10.404 1.00 95.06 78 LEU A O 1
ATOM 605 N N . ASP A 1 79 ? -6.213 9.409 -8.928 1.00 94.12 79 ASP A N 1
ATOM 606 C CA . ASP A 1 79 ? -6.225 10.852 -9.215 1.00 94.12 79 ASP A CA 1
ATOM 607 C C . ASP A 1 79 ? -4.865 11.511 -8.959 1.00 94.12 79 ASP A C 1
ATOM 609 O O . ASP A 1 79 ? -4.501 12.465 -9.647 1.00 94.12 79 ASP A O 1
ATOM 613 N N . HIS A 1 80 ? -4.042 10.963 -8.054 1.00 93.44 80 HIS A N 1
ATOM 614 C CA . HIS A 1 80 ? -2.659 11.420 -7.869 1.00 93.44 80 HIS A CA 1
ATOM 615 C C . HIS A 1 80 ? -1.849 11.345 -9.174 1.00 93.44 80 HIS A C 1
ATOM 617 O O . HIS A 1 80 ? -1.069 12.249 -9.485 1.00 93.44 80 HIS A O 1
ATOM 623 N N . TYR A 1 81 ? -2.034 10.283 -9.960 1.00 95.44 81 TYR A N 1
ATOM 624 C CA . TYR A 1 81 ? -1.361 10.114 -11.248 1.00 95.44 81 TYR A CA 1
ATOM 625 C C . TYR A 1 81 ? -1.922 11.043 -12.318 1.00 95.44 81 TYR A C 1
ATOM 627 O O . TYR A 1 81 ? -1.148 11.639 -13.070 1.00 95.44 81 TYR A O 1
ATOM 635 N N . VAL A 1 82 ? -3.245 11.210 -12.359 1.00 93.81 82 VAL A N 1
ATOM 636 C CA . VAL A 1 82 ? -3.904 12.140 -13.286 1.00 93.81 82 VAL A CA 1
ATOM 637 C C . VAL A 1 82 ? -3.409 13.565 -13.029 1.00 93.81 82 VAL A C 1
ATOM 639 O O . VAL A 1 82 ? -2.933 14.228 -13.950 1.00 93.81 82 VAL A O 1
ATOM 642 N N . ASN A 1 83 ? -3.383 13.995 -11.767 1.00 92.50 83 ASN A N 1
ATOM 643 C CA . ASN A 1 83 ? -2.858 15.295 -11.350 1.00 92.50 83 ASN A CA 1
ATOM 644 C C . ASN A 1 83 ? -1.379 15.475 -11.726 1.00 92.50 83 ASN A C 1
ATOM 646 O O . ASN A 1 83 ? -0.974 16.551 -12.178 1.00 92.50 83 ASN A O 1
ATOM 650 N N . GLN A 1 84 ? -0.563 14.420 -11.611 1.00 91.38 84 GLN A N 1
ATOM 651 C CA . GLN A 1 84 ? 0.829 14.451 -12.064 1.00 91.38 84 GLN A CA 1
ATOM 652 C C . GLN A 1 84 ? 0.939 14.656 -13.586 1.00 91.38 84 GLN A C 1
ATOM 654 O O . GLN A 1 84 ? 1.791 15.430 -14.024 1.00 91.38 84 GLN A O 1
ATOM 659 N N . CYS A 1 85 ? 0.077 14.021 -14.385 1.00 92.31 85 CYS A N 1
ATOM 660 C CA . CYS A 1 85 ? 0.040 14.208 -15.840 1.00 92.31 85 CYS A CA 1
ATOM 661 C C . CYS A 1 85 ? -0.424 15.621 -16.226 1.00 92.31 85 CYS A C 1
ATOM 663 O O . CYS A 1 85 ? 0.197 16.266 -17.075 1.00 92.31 85 CYS A O 1
ATOM 665 N N . LEU A 1 86 ? -1.467 16.127 -15.560 1.00 90.69 86 LEU A N 1
ATOM 666 C CA . LEU A 1 86 ? -2.009 17.472 -15.775 1.00 90.69 86 LEU A CA 1
ATOM 667 C C . LEU A 1 86 ? -0.970 18.557 -15.474 1.00 90.69 86 LEU A C 1
ATOM 669 O O . LEU A 1 86 ? -0.807 19.492 -16.257 1.00 90.69 86 LEU A O 1
ATOM 673 N N . ARG A 1 87 ? -0.190 18.398 -14.396 1.00 91.12 87 ARG A N 1
ATOM 674 C CA . ARG A 1 87 ? 0.917 19.307 -14.055 1.00 91.12 87 ARG A CA 1
ATOM 675 C C . ARG A 1 87 ? 1.999 19.356 -15.140 1.00 91.12 87 ARG A C 1
ATOM 677 O O . ARG A 1 87 ? 2.618 20.397 -15.339 1.00 91.12 87 ARG A O 1
ATOM 684 N N . MET A 1 88 ? 2.194 18.255 -15.863 1.00 88.25 88 MET A N 1
ATOM 685 C CA . MET A 1 88 ? 3.112 18.160 -17.004 1.00 88.25 88 MET A CA 1
ATOM 686 C C . MET A 1 88 ? 2.473 18.609 -18.332 1.00 88.25 88 MET A C 1
ATOM 688 O O . MET A 1 88 ? 3.091 18.449 -19.381 1.00 88.25 88 MET A O 1
ATOM 692 N N . LYS A 1 89 ? 1.256 19.178 -18.301 1.00 88.69 89 LYS A N 1
ATOM 693 C CA . LYS A 1 89 ? 0.474 19.619 -19.474 1.00 88.69 89 LYS A CA 1
ATOM 694 C C . LYS A 1 89 ? 0.190 18.499 -20.484 1.00 88.69 89 LYS A C 1
ATOM 696 O O . LYS A 1 89 ? 0.055 18.754 -21.678 1.00 88.69 89 LYS A O 1
ATOM 701 N N . MET A 1 90 ? 0.086 17.261 -20.007 1.00 88.44 90 MET A N 1
ATOM 702 C CA . MET A 1 90 ? -0.235 16.094 -20.828 1.00 88.44 90 MET A CA 1
ATOM 703 C C . MET A 1 90 ? -1.725 15.769 -20.720 1.00 88.44 90 MET A C 1
ATOM 705 O O . MET A 1 90 ? -2.293 15.801 -19.626 1.00 88.44 90 MET A O 1
ATOM 709 N N . LYS A 1 91 ? -2.365 15.416 -21.843 1.00 91.44 91 LYS A N 1
ATOM 710 C CA . LYS A 1 91 ? -3.735 14.886 -21.815 1.00 91.44 91 LYS A CA 1
ATOM 711 C C . LYS A 1 91 ? -3.716 13.532 -21.109 1.00 91.44 91 LYS A C 1
ATOM 713 O O . LYS A 1 91 ? -2.964 12.644 -21.513 1.00 91.44 91 LYS A O 1
ATOM 718 N N . CYS A 1 92 ? -4.547 13.386 -20.084 1.00 93.56 92 CYS A N 1
ATOM 719 C CA . CYS A 1 92 ? -4.633 12.174 -19.286 1.00 93.56 92 CYS A CA 1
ATOM 720 C C . CYS A 1 92 ? -6.081 11.704 -19.158 1.00 93.56 92 CYS A C 1
ATOM 722 O O . CYS A 1 92 ? -6.974 12.510 -18.910 1.00 93.56 92 CYS A O 1
ATOM 724 N N . GLU A 1 93 ? -6.295 10.406 -19.337 1.00 93.88 93 GLU A N 1
ATOM 725 C CA . GLU A 1 93 ? -7.556 9.714 -19.080 1.00 93.88 93 GLU A CA 1
ATOM 726 C C . GLU A 1 93 ? -7.301 8.618 -18.036 1.00 93.88 93 GLU A C 1
ATOM 728 O O . GLU A 1 93 ? -6.183 8.113 -17.920 1.00 93.88 93 GLU A O 1
ATOM 733 N N . LYS A 1 94 ? -8.326 8.255 -17.267 1.00 93.88 94 LYS A N 1
ATOM 734 C CA . LYS A 1 94 ? -8.270 7.186 -16.264 1.00 93.88 94 LYS A CA 1
ATOM 735 C C . LYS A 1 94 ? -9.139 6.023 -16.739 1.00 93.88 94 LYS A C 1
ATOM 737 O O . LYS A 1 94 ? -10.268 6.252 -17.164 1.00 93.88 94 LYS A O 1
ATOM 742 N N . LEU A 1 95 ? -8.619 4.799 -16.676 1.00 94.25 95 LEU A N 1
ATOM 743 C CA . LEU A 1 95 ? -9.343 3.573 -17.009 1.00 94.25 95 LEU A CA 1
ATOM 744 C C . LEU A 1 95 ? -9.115 2.526 -15.916 1.00 94.25 95 LEU A C 1
ATOM 746 O O . LEU A 1 95 ? -7.984 2.121 -15.657 1.00 94.25 95 LEU A O 1
ATOM 750 N N . VAL A 1 96 ? -10.191 2.071 -15.282 1.00 94.19 96 VAL A N 1
ATOM 751 C CA . VAL A 1 96 ? -10.139 1.011 -14.270 1.00 94.19 96 VAL A CA 1
ATOM 752 C C . VAL A 1 96 ? -10.938 -0.177 -14.783 1.00 94.19 96 VAL A C 1
ATOM 754 O O . VAL A 1 96 ? -12.104 -0.022 -15.135 1.00 94.19 96 VAL A O 1
ATOM 757 N N . ILE A 1 97 ? -10.308 -1.347 -14.835 1.00 93.12 97 ILE A N 1
ATOM 758 C CA . ILE A 1 97 ? -10.956 -2.615 -15.190 1.00 93.12 97 ILE A CA 1
ATOM 759 C C . ILE A 1 97 ? -11.034 -3.472 -13.937 1.00 93.12 97 ILE A C 1
ATOM 761 O O . ILE A 1 97 ? -10.089 -3.518 -13.152 1.00 93.12 97 ILE A O 1
ATOM 765 N N . GLU A 1 98 ? -12.159 -4.143 -13.743 1.00 93.50 98 GLU A N 1
ATOM 766 C CA . GLU A 1 98 ? -12.350 -5.094 -12.658 1.00 93.50 98 GLU A CA 1
ATOM 767 C C . GLU A 1 98 ? -12.050 -6.508 -13.154 1.00 93.50 98 GLU A C 1
ATOM 769 O O . GLU A 1 98 ? -12.625 -6.945 -14.146 1.00 93.50 98 GLU A O 1
ATOM 774 N N . ASN A 1 99 ? -11.150 -7.226 -12.481 1.00 93.88 99 ASN A N 1
ATOM 775 C CA . ASN A 1 99 ? -10.864 -8.628 -12.790 1.00 93.88 99 ASN A CA 1
ATOM 776 C C . ASN A 1 99 ? -10.327 -9.343 -11.536 1.00 93.88 99 ASN A C 1
ATOM 778 O O . ASN A 1 99 ? -9.714 -8.715 -10.676 1.00 93.88 99 ASN A O 1
ATOM 782 N N . GLU A 1 100 ? -10.531 -10.654 -11.409 1.00 91.06 100 GLU A N 1
ATOM 783 C CA . GLU A 1 100 ? -10.039 -11.438 -10.263 1.00 91.06 100 GLU A CA 1
ATOM 784 C C . GLU A 1 100 ? -8.507 -11.563 -10.242 1.00 91.06 100 GLU A C 1
ATOM 786 O O . GLU A 1 100 ? -7.905 -11.769 -9.185 1.00 91.06 100 GLU A O 1
ATOM 791 N N . ASN A 1 101 ? -7.864 -11.416 -11.404 1.00 92.62 101 ASN A N 1
ATOM 792 C CA . ASN A 1 101 ? -6.418 -11.482 -11.559 1.00 92.62 101 ASN A CA 1
ATOM 793 C C . ASN A 1 101 ? -5.907 -10.295 -12.386 1.00 92.62 101 ASN A C 1
ATOM 795 O O . ASN A 1 101 ? -6.409 -9.994 -13.467 1.00 92.62 101 ASN A O 1
ATOM 799 N N . VAL A 1 102 ? -4.849 -9.643 -11.896 1.00 95.56 102 VAL A N 1
ATOM 800 C CA . VAL A 1 102 ? -4.219 -8.491 -12.562 1.00 95.56 102 VAL A CA 1
ATOM 801 C C . VAL A 1 102 ? -3.709 -8.840 -13.965 1.00 95.56 102 VAL A C 1
ATOM 803 O O . VAL A 1 102 ? -3.828 -8.025 -14.874 1.00 95.56 102 VAL A O 1
ATOM 806 N N . VAL A 1 103 ? -3.131 -10.031 -14.155 1.00 96.38 103 VAL A N 1
ATOM 807 C CA . VAL A 1 103 ? -2.602 -10.473 -15.455 1.00 96.38 103 VAL A CA 1
ATOM 808 C C . VAL A 1 103 ? -3.743 -10.674 -16.445 1.00 96.38 103 VAL A C 1
ATOM 810 O O . VAL A 1 103 ? -3.665 -10.172 -17.561 1.00 96.38 103 VAL A O 1
ATOM 813 N N . ASP A 1 104 ? -4.811 -11.353 -16.028 1.00 96.12 104 ASP A N 1
ATOM 814 C CA . ASP A 1 104 ? -5.962 -11.617 -16.895 1.00 96.12 104 ASP A CA 1
ATOM 815 C C . ASP A 1 104 ? -6.667 -10.313 -17.278 1.00 96.12 104 ASP A C 1
ATOM 817 O O . ASP A 1 104 ? -6.928 -10.096 -18.458 1.00 96.12 104 ASP A O 1
ATOM 821 N N . GLY A 1 105 ? -6.843 -9.388 -16.328 1.00 95.50 105 GLY A N 1
ATOM 822 C CA . GLY A 1 105 ? -7.405 -8.066 -16.611 1.00 95.50 105 GLY A CA 1
ATOM 823 C C . GLY A 1 105 ? -6.536 -7.210 -17.540 1.00 95.50 105 GLY A C 1
ATOM 824 O O . GLY A 1 105 ? -7.066 -6.466 -18.360 1.00 95.50 105 GLY A O 1
ATOM 825 N N . LEU A 1 106 ? -5.204 -7.320 -17.472 1.00 96.75 106 LEU A N 1
ATOM 826 C CA . LEU A 1 106 ? -4.307 -6.632 -18.411 1.00 96.75 106 LEU A CA 1
ATOM 827 C C . LEU A 1 106 ? -4.301 -7.284 -19.802 1.00 96.75 106 LEU A C 1
ATOM 829 O O . LEU A 1 106 ? -4.209 -6.572 -20.798 1.00 96.75 106 LEU A O 1
ATOM 833 N N . VAL A 1 107 ? -4.414 -8.611 -19.901 1.00 96.38 107 VAL A N 1
ATOM 834 C CA . VAL A 1 107 ? -4.573 -9.301 -21.194 1.00 96.38 107 VAL A CA 1
ATOM 835 C C . VAL A 1 107 ? -5.925 -8.950 -21.824 1.00 96.38 107 VAL A C 1
ATOM 837 O O . VAL A 1 107 ? -5.990 -8.650 -23.015 1.00 96.38 107 VAL A O 1
ATOM 840 N N . GLU A 1 108 ? -6.994 -8.916 -21.028 1.00 94.38 108 GLU A N 1
ATOM 841 C CA . GLU A 1 108 ? -8.323 -8.465 -21.448 1.00 94.38 108 GLU A CA 1
ATOM 842 C C . GLU A 1 108 ? -8.297 -7.004 -21.907 1.00 94.38 108 GLU A C 1
ATOM 844 O O . GLU A 1 108 ? -8.829 -6.688 -22.968 1.00 94.38 108 GLU A O 1
ATOM 849 N N . LEU A 1 109 ? -7.618 -6.120 -21.170 1.00 94.06 109 LEU A N 1
ATOM 850 C CA . LEU A 1 109 ? -7.387 -4.740 -21.589 1.00 94.06 109 LEU A CA 1
ATOM 851 C C . LEU A 1 109 ? -6.739 -4.690 -22.980 1.00 94.06 109 LEU A C 1
ATOM 853 O O . LEU A 1 109 ? -7.231 -3.976 -23.849 1.00 94.06 109 LEU A O 1
ATOM 857 N N . ILE A 1 110 ? -5.657 -5.446 -23.196 1.00 94.94 110 ILE A N 1
ATOM 858 C CA . ILE A 1 110 ? -4.929 -5.452 -24.472 1.00 94.94 110 ILE A CA 1
ATOM 859 C C . ILE A 1 110 ? -5.837 -5.892 -25.622 1.00 94.94 110 ILE A C 1
ATOM 861 O O . ILE A 1 110 ? -5.939 -5.182 -26.623 1.00 94.94 110 ILE A O 1
ATOM 865 N N . ASN A 1 111 ? -6.545 -7.006 -25.446 1.00 93.31 111 ASN A N 1
ATOM 866 C CA . ASN A 1 111 ? -7.338 -7.620 -26.506 1.00 93.31 111 ASN A CA 1
ATOM 867 C C . ASN A 1 111 ? -8.664 -6.891 -26.756 1.00 93.31 111 ASN A C 1
ATOM 869 O O . ASN A 1 111 ? -9.016 -6.615 -27.899 1.00 93.31 111 ASN A O 1
ATOM 873 N N . LEU A 1 112 ? -9.408 -6.572 -25.694 1.00 87.81 112 LEU A N 1
ATOM 874 C CA . LEU A 1 112 ? -10.769 -6.042 -25.789 1.00 87.81 112 LEU A CA 1
ATOM 875 C C . LEU A 1 112 ? -10.785 -4.539 -26.088 1.00 87.81 112 LEU A C 1
ATOM 877 O O . LEU A 1 112 ? -11.647 -4.071 -26.827 1.00 87.81 112 LEU A O 1
ATOM 881 N N . HIS A 1 113 ? -9.823 -3.782 -25.546 1.00 85.88 113 HIS A N 1
ATOM 882 C CA . HIS A 1 113 ? -9.727 -2.334 -25.772 1.00 85.88 113 HIS A CA 1
ATOM 883 C C . HIS A 1 113 ? -8.771 -1.969 -26.919 1.00 85.88 113 HIS A C 1
ATOM 885 O O . HIS A 1 113 ? -8.586 -0.784 -27.199 1.00 85.88 113 HIS A O 1
ATOM 891 N N . GLY A 1 114 ? -8.162 -2.961 -27.583 1.00 90.00 114 GLY A N 1
ATOM 892 C CA . GLY A 1 114 ? -7.249 -2.749 -28.708 1.00 90.00 114 GLY A CA 1
ATOM 893 C C . GLY A 1 114 ? -6.014 -1.930 -28.329 1.00 90.00 114 GLY A C 1
ATOM 894 O O . GLY A 1 114 ? -5.607 -1.037 -29.075 1.00 90.00 114 GLY A O 1
ATOM 895 N N . VAL A 1 115 ? -5.439 -2.178 -27.147 1.00 93.06 115 VAL A N 1
ATOM 896 C CA . VAL A 1 115 ? -4.261 -1.432 -26.683 1.00 93.06 115 VAL A CA 1
ATOM 897 C C . VAL A 1 115 ? -3.037 -1.856 -27.484 1.00 93.06 115 VAL A C 1
ATOM 899 O O . VAL A 1 115 ? -2.549 -2.972 -27.349 1.00 93.06 115 VAL A O 1
ATOM 902 N N . THR A 1 116 ? -2.485 -0.929 -28.262 1.00 93.25 116 THR A N 1
ATOM 903 C CA . THR A 1 116 ? -1.278 -1.157 -29.076 1.00 93.25 116 THR A CA 1
ATOM 904 C C . THR A 1 116 ? 0.017 -0.725 -28.387 1.00 93.25 116 THR A C 1
ATOM 906 O O . THR A 1 116 ? 1.101 -1.152 -28.787 1.00 93.25 116 THR A O 1
ATOM 909 N N . LYS A 1 117 ? -0.072 0.129 -27.357 1.00 95.50 117 LYS A N 1
ATOM 910 C CA . LYS A 1 117 ? 1.072 0.657 -26.600 1.00 95.50 117 LYS A CA 1
ATOM 911 C C . LYS A 1 117 ? 0.806 0.605 -25.097 1.00 95.50 117 LYS A C 1
ATOM 913 O O . LYS A 1 117 ? -0.073 1.320 -24.611 1.00 95.50 117 LYS A O 1
ATOM 918 N N . LEU A 1 118 ? 1.599 -0.181 -24.366 1.00 97.00 118 LEU A N 1
ATOM 919 C CA . LEU A 1 118 ? 1.455 -0.373 -22.919 1.00 97.00 118 LEU A CA 1
ATOM 920 C C . LEU A 1 118 ? 2.779 -0.167 -22.175 1.00 97.00 118 LEU A C 1
ATOM 922 O O . LEU A 1 118 ? 3.802 -0.742 -22.524 1.00 97.00 118 LEU A O 1
ATOM 926 N N . VAL A 1 119 ? 2.768 0.596 -21.088 1.00 97.81 119 VAL A N 1
ATOM 927 C CA . VAL A 1 119 ? 3.902 0.716 -20.162 1.00 97.81 119 VAL A CA 1
ATOM 928 C C . VAL A 1 119 ? 3.557 0.011 -18.857 1.00 97.81 119 VAL A C 1
ATOM 930 O O . VAL A 1 119 ? 2.499 0.264 -18.281 1.00 97.81 119 VAL A O 1
ATOM 933 N N . ILE A 1 120 ? 4.451 -0.848 -18.368 1.00 97.19 120 ILE A N 1
ATOM 934 C CA . ILE A 1 120 ? 4.275 -1.591 -17.114 1.00 97.19 120 ILE A CA 1
ATOM 935 C C . ILE A 1 120 ? 5.570 -1.605 -16.297 1.00 97.19 120 ILE A C 1
ATOM 937 O O . ILE A 1 120 ? 6.679 -1.554 -16.835 1.00 97.19 120 ILE A O 1
ATOM 941 N N . SER A 1 121 ? 5.442 -1.690 -14.972 1.00 96.25 121 SER A N 1
ATOM 942 C CA . SER A 1 121 ? 6.607 -1.840 -14.100 1.00 96.25 121 SER A CA 1
ATOM 943 C C . SER A 1 121 ? 7.255 -3.222 -14.266 1.00 96.25 121 SER A C 1
ATOM 945 O O . SER A 1 121 ? 6.609 -4.256 -14.116 1.00 96.25 121 SER A O 1
ATOM 947 N N . ALA A 1 122 ? 8.557 -3.254 -14.548 1.00 96.88 122 ALA A N 1
ATOM 948 C CA . ALA A 1 122 ? 9.335 -4.486 -14.668 1.00 96.88 122 ALA A CA 1
ATOM 949 C C . ALA A 1 122 ? 9.560 -5.158 -13.301 1.00 96.88 122 ALA A C 1
ATOM 951 O O . ALA A 1 122 ? 9.697 -6.377 -13.215 1.00 96.88 122 ALA A O 1
ATOM 952 N N . ALA A 1 123 ? 9.621 -4.358 -12.235 1.00 95.00 123 ALA A N 1
ATOM 953 C CA . ALA A 1 123 ? 9.749 -4.756 -10.836 1.00 95.00 123 ALA A CA 1
ATOM 954 C C . ALA A 1 123 ? 9.378 -3.571 -9.924 1.00 95.00 123 ALA A C 1
ATOM 956 O O . ALA A 1 123 ? 9.435 -2.424 -10.377 1.00 95.00 123 ALA A O 1
ATOM 957 N N . PRO A 1 124 ? 9.072 -3.806 -8.633 1.00 92.94 124 PRO A N 1
ATOM 958 C CA . PRO A 1 124 ? 9.031 -2.729 -7.648 1.00 92.94 124 PRO A CA 1
ATOM 959 C C . PRO A 1 124 ? 10.366 -1.973 -7.617 1.00 92.94 124 PRO A C 1
ATOM 961 O O . PRO A 1 124 ? 11.418 -2.608 -7.597 1.00 92.94 124 PRO A O 1
ATOM 964 N N . ASP A 1 125 ? 10.347 -0.641 -7.524 1.00 91.69 125 ASP A N 1
ATOM 965 C CA . ASP A 1 125 ? 11.566 0.194 -7.587 1.00 91.69 125 ASP A CA 1
ATOM 966 C C . ASP A 1 125 ? 12.655 -0.191 -6.574 1.00 91.69 125 ASP A C 1
ATOM 968 O O . ASP A 1 125 ? 13.849 -0.058 -6.847 1.00 91.69 125 ASP A O 1
ATOM 972 N N . ARG A 1 126 ? 12.256 -0.691 -5.397 1.00 91.88 126 ARG A N 1
ATOM 973 C CA . ARG A 1 126 ? 13.179 -1.190 -4.361 1.00 91.88 126 ARG A CA 1
ATOM 974 C C . ARG A 1 126 ? 14.002 -2.406 -4.806 1.00 91.88 126 ARG A C 1
ATOM 976 O O . ARG A 1 126 ? 15.074 -2.632 -4.259 1.00 91.88 126 ARG A O 1
ATOM 983 N N . ASN A 1 127 ? 13.519 -3.152 -5.797 1.00 91.38 127 ASN A N 1
ATOM 984 C CA . ASN A 1 127 ? 14.170 -4.336 -6.355 1.00 91.38 127 ASN A CA 1
ATOM 985 C C . ASN A 1 127 ? 14.978 -4.009 -7.624 1.00 91.38 127 ASN A C 1
ATOM 987 O O . ASN A 1 127 ? 15.476 -4.920 -8.282 1.00 91.38 127 ASN A O 1
ATOM 991 N N . TYR A 1 128 ? 15.110 -2.730 -7.988 1.00 92.88 128 TYR A N 1
ATOM 992 C CA . TYR A 1 128 ? 15.901 -2.320 -9.142 1.00 92.88 128 TYR A CA 1
ATOM 993 C C . TYR A 1 128 ? 17.370 -2.750 -9.002 1.00 92.88 128 TYR A C 1
ATOM 995 O O . TYR A 1 128 ? 18.039 -2.435 -8.015 1.00 92.88 128 TYR A O 1
ATOM 1003 N N . SER A 1 129 ? 17.902 -3.372 -10.053 1.00 92.06 129 SER A N 1
ATOM 1004 C CA . SER A 1 129 ? 19.325 -3.670 -10.211 1.00 92.06 129 SER A CA 1
ATOM 1005 C C . SER A 1 129 ? 19.844 -3.052 -11.505 1.00 92.06 129 SER A C 1
ATOM 1007 O O . SER A 1 129 ? 19.186 -3.121 -12.537 1.00 92.06 129 SER A O 1
ATOM 1009 N N . ARG A 1 130 ? 21.067 -2.502 -11.488 1.00 91.56 130 ARG A N 1
ATOM 1010 C CA . ARG A 1 130 ? 21.716 -1.963 -12.703 1.00 91.56 130 ARG A CA 1
ATOM 1011 C C . ARG A 1 130 ? 21.993 -3.029 -13.773 1.00 91.56 130 ARG A C 1
ATOM 1013 O O . ARG A 1 130 ? 22.284 -2.657 -14.899 1.00 91.56 130 ARG A O 1
ATOM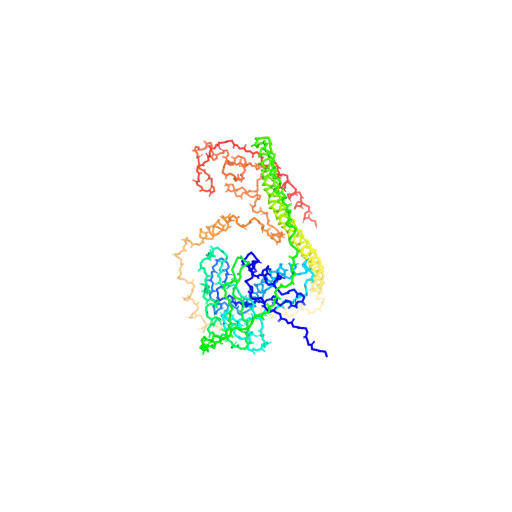 1020 N N . LYS A 1 131 ? 21.954 -4.314 -13.407 1.00 91.75 131 LYS A N 1
ATOM 1021 C CA . LYS A 1 131 ? 22.178 -5.460 -14.305 1.00 91.75 131 LYS A CA 1
ATOM 1022 C C . LYS A 1 131 ? 20.874 -6.099 -14.799 1.00 91.75 131 LYS A C 1
ATOM 1024 O O . LYS A 1 131 ? 20.925 -7.148 -15.420 1.00 91.75 131 LYS A O 1
ATOM 1029 N N . MET A 1 132 ? 19.724 -5.529 -14.440 1.00 92.31 132 MET A N 1
ATOM 1030 C CA . MET A 1 132 ? 18.422 -6.067 -14.817 1.00 92.31 132 MET A CA 1
ATOM 1031 C C . MET A 1 132 ? 18.169 -5.808 -16.303 1.00 92.31 132 MET A C 1
ATOM 1033 O O . MET A 1 132 ? 18.115 -4.656 -16.723 1.00 92.31 132 MET A O 1
ATOM 1037 N N . ASP A 1 133 ? 18.010 -6.882 -17.065 1.00 92.50 133 ASP A N 1
ATOM 1038 C CA . ASP A 1 133 ? 17.740 -6.904 -18.508 1.00 92.50 133 ASP A CA 1
ATOM 1039 C C . ASP A 1 133 ? 16.366 -7.517 -18.841 1.00 92.50 133 ASP A C 1
ATOM 1041 O O . ASP A 1 133 ? 15.879 -7.403 -19.962 1.00 92.50 133 ASP A O 1
ATOM 1045 N N . LYS A 1 134 ? 15.717 -8.149 -17.856 1.00 93.31 134 LYS A N 1
ATOM 1046 C CA . LYS A 1 134 ? 14.394 -8.775 -17.966 1.00 93.31 134 LYS A CA 1
ATOM 1047 C C . LYS A 1 134 ? 13.496 -8.378 -16.796 1.00 93.31 134 LYS A C 1
ATOM 1049 O O . LYS A 1 134 ? 14.012 -8.035 -15.729 1.00 93.31 134 LYS A O 1
ATOM 1054 N N . PRO A 1 135 ? 12.161 -8.444 -16.943 1.00 94.31 135 PRO A N 1
ATOM 1055 C CA . PRO A 1 135 ? 11.241 -8.188 -15.842 1.00 94.31 135 PRO A CA 1
ATOM 1056 C C . PRO A 1 135 ? 11.423 -9.203 -14.707 1.00 94.31 135 PRO A C 1
ATOM 1058 O O . PRO A 1 135 ? 11.659 -10.381 -14.950 1.00 94.31 135 PRO A O 1
ATOM 1061 N N . ALA A 1 136 ? 11.292 -8.743 -13.463 1.00 94.06 136 ALA A N 1
ATOM 1062 C CA . ALA A 1 136 ? 11.382 -9.580 -12.262 1.00 94.06 136 ALA A CA 1
ATOM 1063 C C . ALA A 1 136 ? 10.057 -9.634 -11.482 1.00 94.06 136 ALA A C 1
ATOM 1065 O O . ALA A 1 136 ? 9.880 -10.469 -10.598 1.00 94.06 136 ALA A O 1
ATOM 1066 N N . SER A 1 137 ? 9.108 -8.746 -11.791 1.00 93.44 137 SER A N 1
ATOM 1067 C CA . SER A 1 137 ? 7.732 -8.846 -11.313 1.00 93.44 137 SER A CA 1
ATOM 1068 C C . SER A 1 137 ? 7.039 -10.039 -11.969 1.00 93.44 137 SER A C 1
ATOM 1070 O O . SER A 1 137 ? 7.138 -10.229 -13.185 1.00 93.44 137 SER A O 1
ATOM 1072 N N . ARG A 1 138 ? 6.281 -10.804 -11.177 1.00 94.19 138 ARG A N 1
ATOM 1073 C CA . ARG A 1 138 ? 5.452 -11.909 -11.673 1.00 94.19 138 ARG A CA 1
ATOM 1074 C C . ARG A 1 138 ? 4.487 -11.430 -12.761 1.00 94.19 138 ARG A C 1
ATOM 1076 O O . ARG A 1 138 ? 4.493 -11.982 -13.853 1.00 94.19 138 ARG A O 1
ATOM 1083 N N . THR A 1 139 ? 3.745 -10.352 -12.501 1.00 95.00 139 THR A N 1
ATOM 1084 C CA . THR A 1 139 ? 2.797 -9.770 -13.465 1.00 95.00 139 THR A CA 1
ATOM 1085 C C . THR A 1 139 ? 3.491 -9.375 -14.764 1.00 95.00 139 THR A C 1
ATOM 1087 O O . THR A 1 139 ? 3.010 -9.707 -15.838 1.00 95.00 139 THR A O 1
ATOM 1090 N N . ALA A 1 140 ? 4.647 -8.712 -14.684 1.00 95.69 140 ALA A N 1
ATOM 1091 C CA . ALA A 1 140 ? 5.377 -8.284 -15.873 1.00 95.69 140 ALA A CA 1
ATOM 1092 C C . ALA A 1 140 ? 5.898 -9.471 -16.696 1.00 95.69 140 ALA A C 1
ATOM 1094 O O . ALA A 1 140 ? 5.807 -9.455 -17.919 1.00 95.69 140 ALA A O 1
ATOM 1095 N N . THR A 1 141 ? 6.392 -10.512 -16.024 1.00 95.62 141 THR A N 1
ATOM 1096 C CA . THR A 1 141 ? 6.868 -11.740 -16.674 1.00 95.62 141 THR A CA 1
ATOM 1097 C C . THR A 1 141 ? 5.726 -12.470 -17.382 1.00 95.62 141 THR A C 1
ATOM 1099 O O . THR A 1 141 ? 5.881 -12.862 -18.534 1.00 95.62 141 THR A O 1
ATOM 1102 N N . GLU A 1 142 ? 4.568 -12.608 -16.727 1.00 95.25 142 GLU A N 1
ATOM 1103 C CA . GLU A 1 142 ? 3.395 -13.258 -17.322 1.00 95.25 142 GLU A CA 1
ATOM 1104 C C . GLU A 1 142 ? 2.815 -12.440 -18.490 1.00 95.25 142 GLU A C 1
ATOM 1106 O O . GLU A 1 142 ? 2.498 -13.010 -19.530 1.00 95.25 142 GLU A O 1
ATOM 1111 N N . ILE A 1 143 ? 2.742 -11.107 -18.377 1.00 95.69 143 ILE A N 1
ATOM 1112 C CA . ILE A 1 143 ? 2.290 -10.230 -19.473 1.00 95.69 143 ILE A CA 1
ATOM 1113 C C . ILE A 1 143 ? 3.237 -10.286 -20.669 1.00 95.69 143 ILE A C 1
ATOM 1115 O O . ILE A 1 143 ? 2.771 -10.358 -21.800 1.00 95.69 143 ILE A O 1
ATOM 1119 N N . MET A 1 144 ? 4.552 -10.326 -20.442 1.00 94.56 144 MET A N 1
ATOM 1120 C CA . MET A 1 144 ? 5.535 -10.468 -21.521 1.00 94.56 144 MET A CA 1
ATOM 1121 C C . MET A 1 144 ? 5.343 -11.758 -22.335 1.00 94.56 144 MET A C 1
ATOM 1123 O O . MET A 1 144 ? 5.692 -11.782 -23.509 1.00 94.56 144 MET A O 1
ATOM 1127 N N . GLN A 1 145 ? 4.795 -12.815 -21.725 1.00 93.25 145 GLN A N 1
ATOM 1128 C CA . GLN A 1 145 ? 4.540 -14.103 -22.379 1.00 93.25 145 GLN A CA 1
ATOM 1129 C C . GLN A 1 145 ? 3.137 -14.212 -22.993 1.00 93.25 145 GLN A C 1
ATOM 1131 O O . GLN A 1 145 ? 2.965 -14.907 -23.989 1.00 93.25 145 GLN A O 1
ATOM 1136 N N . ARG A 1 146 ? 2.128 -13.587 -22.371 1.00 94.31 146 ARG A N 1
ATOM 1137 C CA . ARG A 1 146 ? 0.704 -13.792 -22.695 1.00 94.31 146 ARG A CA 1
ATOM 1138 C C . ARG A 1 146 ? 0.069 -12.671 -23.515 1.00 94.31 146 ARG A C 1
ATOM 1140 O O . ARG A 1 146 ? -1.022 -12.876 -24.040 1.00 94.31 146 ARG A O 1
ATOM 1147 N N . ALA A 1 147 ? 0.678 -11.489 -23.559 1.00 93.00 147 ALA A N 1
ATOM 1148 C CA . ALA A 1 147 ? 0.127 -10.358 -24.293 1.00 93.00 147 ALA A CA 1
ATOM 1149 C C . ALA A 1 147 ? 0.113 -10.606 -25.806 1.00 93.00 147 ALA A C 1
ATOM 1151 O O . ALA A 1 147 ? 0.991 -11.282 -26.342 1.00 93.00 147 ALA A O 1
ATOM 1152 N N . ASP A 1 148 ? -0.865 -10.011 -26.490 1.00 92.38 148 ASP A N 1
ATOM 1153 C CA . ASP A 1 148 ? -0.938 -10.064 -27.946 1.00 92.38 148 ASP A CA 1
ATOM 1154 C C . ASP A 1 148 ? 0.323 -9.429 -28.576 1.00 92.38 148 ASP A C 1
ATOM 1156 O O . ASP A 1 148 ? 0.690 -8.309 -28.197 1.00 92.38 148 ASP A O 1
ATOM 1160 N N . PRO A 1 149 ? 0.992 -10.098 -29.536 1.00 91.75 149 PRO A N 1
ATOM 1161 C CA . PRO A 1 149 ? 2.196 -9.577 -30.187 1.00 91.75 149 PRO A CA 1
ATOM 1162 C C . PRO A 1 149 ? 2.016 -8.229 -30.905 1.00 91.75 149 PRO A C 1
ATOM 1164 O O . PRO A 1 149 ? 3.007 -7.550 -31.178 1.00 91.75 149 PRO A O 1
ATOM 1167 N N . SER A 1 150 ? 0.779 -7.828 -31.220 1.00 90.62 150 SER A N 1
ATOM 1168 C CA . SER A 1 150 ? 0.463 -6.507 -31.779 1.00 90.62 150 SER A CA 1
ATOM 1169 C C . SER A 1 150 ? 0.640 -5.363 -30.772 1.00 90.62 150 SER A C 1
ATOM 1171 O O . SER A 1 150 ? 0.773 -4.204 -31.176 1.00 90.62 150 SER A O 1
ATOM 1173 N N . CYS A 1 151 ? 0.685 -5.665 -29.470 1.00 94.25 151 CYS A N 1
ATOM 1174 C CA . CYS A 1 151 ? 0.912 -4.691 -28.413 1.00 94.25 151 CYS A CA 1
ATOM 1175 C C . CYS A 1 151 ? 2.410 -4.535 -28.127 1.00 94.25 151 CYS A C 1
ATOM 1177 O O . CYS A 1 151 ? 3.079 -5.451 -27.638 1.00 94.25 151 CYS A O 1
ATOM 1179 N N . LYS A 1 152 ? 2.947 -3.336 -28.370 1.00 95.44 152 LYS A N 1
ATOM 1180 C CA . LYS A 1 152 ? 4.304 -2.981 -27.948 1.00 95.44 152 LYS A CA 1
ATOM 1181 C C . LYS A 1 152 ? 4.288 -2.592 -26.472 1.00 95.44 152 LYS A C 1
ATOM 1183 O O . LYS A 1 152 ? 3.603 -1.644 -26.083 1.00 95.44 152 LYS A O 1
ATOM 1188 N N . ILE A 1 153 ? 5.060 -3.308 -25.659 1.00 96.94 153 ILE A N 1
ATOM 1189 C CA . ILE A 1 153 ? 5.078 -3.157 -24.202 1.00 96.94 153 ILE A CA 1
ATOM 1190 C C . ILE A 1 153 ? 6.450 -2.670 -23.755 1.00 96.94 153 ILE A C 1
ATOM 1192 O O . ILE A 1 153 ? 7.468 -3.233 -24.146 1.00 96.94 153 ILE A O 1
ATOM 1196 N N . TRP A 1 154 ? 6.495 -1.644 -22.910 1.00 97.75 154 TRP A N 1
ATOM 1197 C CA . TRP A 1 154 ? 7.722 -1.146 -22.290 1.00 97.75 154 TRP A CA 1
ATOM 1198 C C . TRP A 1 154 ? 7.753 -1.533 -20.815 1.00 97.75 154 TRP A C 1
ATOM 1200 O O . TRP A 1 154 ? 6.878 -1.139 -20.040 1.00 97.75 154 TRP A O 1
ATOM 1210 N N . PHE A 1 155 ? 8.786 -2.276 -20.426 1.00 97.62 155 PHE A N 1
ATOM 1211 C CA . PHE A 1 155 ? 9.011 -2.698 -19.050 1.00 97.62 155 PHE A CA 1
ATOM 1212 C C . PHE A 1 155 ? 9.980 -1.732 -18.377 1.00 97.62 155 PHE A C 1
ATOM 1214 O O . PHE A 1 155 ? 11.143 -1.636 -18.765 1.00 97.62 155 PHE A O 1
ATOM 1221 N N . VAL A 1 156 ? 9.509 -1.012 -17.361 1.00 97.12 156 VAL A N 1
ATOM 1222 C CA . VAL A 1 156 ? 10.245 0.100 -16.741 1.00 97.12 156 VAL A CA 1
ATOM 1223 C C . VAL A 1 156 ? 10.497 -0.170 -15.263 1.00 97.12 156 VAL A C 1
ATOM 1225 O O . VAL A 1 156 ? 9.634 -0.691 -14.565 1.00 97.12 156 VAL A O 1
ATOM 1228 N N . CYS A 1 157 ? 11.659 0.207 -14.742 1.00 95.62 157 CYS A N 1
ATOM 1229 C CA . CYS A 1 157 ? 11.924 0.191 -13.304 1.00 95.62 157 CYS A CA 1
ATOM 1230 C C . CYS A 1 157 ? 12.819 1.374 -12.927 1.00 95.62 157 CYS A C 1
ATOM 1232 O O . CYS A 1 157 ? 13.799 1.642 -13.621 1.00 95.62 157 CYS A O 1
ATOM 1234 N N . LYS A 1 158 ? 12.489 2.095 -11.846 1.00 93.62 158 LYS A N 1
ATOM 1235 C CA . LYS A 1 158 ? 13.257 3.257 -11.363 1.00 93.62 158 LYS A CA 1
ATOM 1236 C C . LYS A 1 158 ? 13.586 4.277 -12.470 1.00 93.62 158 LYS A C 1
ATOM 1238 O O . LYS A 1 158 ? 14.734 4.685 -12.634 1.00 93.62 158 LYS A O 1
ATOM 1243 N N . GLU A 1 159 ? 12.562 4.652 -13.239 1.00 94.19 159 GLU A N 1
ATOM 1244 C CA . GLU A 1 159 ? 12.635 5.615 -14.353 1.00 94.19 159 GLU A CA 1
ATOM 1245 C C . GLU A 1 159 ? 13.572 5.195 -15.497 1.00 94.19 159 GLU A C 1
ATOM 1247 O O . GLU A 1 159 ? 14.077 6.030 -16.245 1.00 94.19 159 GLU A O 1
ATOM 1252 N N . ARG A 1 160 ? 13.831 3.892 -15.647 1.00 94.31 160 ARG A N 1
ATOM 1253 C CA . ARG A 1 160 ? 14.664 3.339 -16.717 1.00 94.31 160 ARG A CA 1
ATOM 1254 C C . ARG A 1 160 ? 13.934 2.229 -17.446 1.00 94.31 160 ARG A C 1
ATOM 1256 O O . ARG A 1 160 ? 13.270 1.403 -16.822 1.00 94.31 160 ARG A O 1
ATOM 1263 N N . LEU A 1 161 ? 14.104 2.201 -18.762 1.00 96.25 161 LEU A N 1
ATOM 1264 C CA . LEU A 1 161 ? 13.668 1.088 -19.590 1.00 96.25 161 LEU A CA 1
ATOM 1265 C C . LEU A 1 161 ? 14.547 -0.130 -19.288 1.00 96.25 161 LEU A C 1
ATOM 1267 O O . LEU A 1 161 ? 15.770 -0.023 -19.325 1.00 96.25 161 LEU A O 1
ATOM 1271 N N . ILE A 1 162 ? 13.915 -1.259 -18.982 1.00 95.75 162 ILE A N 1
ATOM 1272 C CA . ILE A 1 162 ? 14.577 -2.549 -18.774 1.00 95.75 162 ILE A CA 1
ATOM 1273 C C . ILE A 1 162 ? 14.588 -3.331 -20.086 1.00 95.75 162 ILE A C 1
ATOM 1275 O O . ILE A 1 162 ? 15.646 -3.724 -20.560 1.00 95.75 162 ILE A O 1
ATOM 1279 N N . CYS A 1 163 ? 13.416 -3.503 -20.700 1.00 95.50 163 CYS A N 1
ATOM 1280 C CA . CYS A 1 163 ? 13.255 -4.159 -21.996 1.00 95.50 163 CYS A CA 1
ATOM 1281 C C . CYS A 1 163 ? 11.933 -3.737 -22.659 1.00 95.50 163 CYS A C 1
ATOM 1283 O O . CYS A 1 163 ? 11.075 -3.110 -22.029 1.00 95.50 163 CYS A O 1
ATOM 1285 N N . THR A 1 164 ? 11.752 -4.096 -23.929 1.00 94.88 164 THR A N 1
ATOM 1286 C CA . THR A 1 164 ? 10.488 -3.925 -24.663 1.00 94.88 164 THR A CA 1
ATOM 1287 C C . THR A 1 164 ? 10.003 -5.261 -25.201 1.00 94.88 164 THR A C 1
ATOM 1289 O O . THR A 1 164 ? 10.833 -6.023 -25.692 1.00 94.88 164 THR A O 1
ATOM 1292 N N . SER A 1 165 ? 8.694 -5.537 -25.181 1.00 84.50 165 SER A N 1
ATOM 1293 C CA . SER A 1 165 ? 8.152 -6.635 -25.985 1.00 84.50 165 SER A CA 1
ATOM 1294 C C . SER A 1 165 ? 8.276 -6.240 -27.456 1.00 84.50 165 SER A C 1
ATOM 1296 O O . SER A 1 165 ? 7.756 -5.219 -27.912 1.00 84.50 165 SER A O 1
ATOM 1298 N N . GLY A 1 166 ? 9.075 -6.997 -28.187 1.00 62.78 166 GLY A N 1
ATOM 1299 C CA . GLY A 1 166 ? 9.336 -6.787 -29.596 1.00 62.78 166 GLY A CA 1
ATOM 1300 C C . GLY A 1 166 ? 9.776 -8.110 -30.178 1.00 62.78 166 GLY A C 1
ATOM 1301 O O . GLY A 1 166 ? 10.521 -8.845 -29.536 1.00 62.78 166 GLY A O 1
ATOM 1302 N N . VAL A 1 167 ? 9.250 -8.425 -31.355 1.00 44.56 167 VAL A N 1
ATOM 1303 C CA . VAL A 1 167 ? 9.541 -9.662 -32.068 1.00 44.56 167 VAL A CA 1
ATOM 1304 C C . VAL A 1 167 ? 11.048 -9.715 -32.332 1.00 44.56 167 VAL A C 1
ATOM 1306 O O . VAL A 1 167 ? 11.547 -9.007 -33.206 1.00 44.56 167 VAL A O 1
ATOM 1309 N N . GLU A 1 168 ? 11.777 -10.544 -31.584 1.00 31.80 168 GLU A N 1
ATOM 1310 C CA . GLU A 1 168 ? 13.035 -11.109 -32.067 1.00 31.80 168 GLU A CA 1
ATOM 1311 C C . GLU A 1 168 ? 12.658 -12.016 -33.241 1.00 31.80 168 GLU A C 1
ATOM 1313 O O . GLU A 1 168 ? 12.441 -13.215 -33.088 1.00 31.80 168 GLU A O 1
ATOM 1318 N N . VAL A 1 169 ? 12.487 -11.434 -34.432 1.00 31.00 169 VAL A N 1
ATOM 1319 C CA . VAL A 1 169 ? 12.609 -12.242 -35.640 1.00 31.00 169 VAL A CA 1
ATOM 1320 C C . VAL A 1 169 ? 14.100 -12.524 -35.741 1.00 31.00 169 VAL A C 1
ATOM 1322 O O . VAL A 1 169 ? 14.876 -11.637 -36.097 1.00 31.00 169 VAL A O 1
ATOM 1325 N N . GLU A 1 170 ? 14.504 -13.736 -35.366 1.00 26.62 170 GLU A N 1
ATOM 1326 C CA . GLU A 1 170 ? 15.801 -14.297 -35.730 1.00 26.62 170 GLU A CA 1
ATOM 1327 C C . GLU A 1 170 ? 15.934 -14.233 -37.260 1.00 26.62 170 GLU A C 1
ATOM 1329 O O . GLU A 1 170 ? 15.480 -15.111 -37.991 1.00 26.62 170 GLU A O 1
ATOM 1334 N N . ILE A 1 171 ? 16.532 -13.156 -37.763 1.00 33.72 171 ILE A N 1
ATOM 1335 C CA . ILE A 1 171 ? 17.056 -13.078 -39.121 1.00 33.72 171 ILE A CA 1
ATOM 1336 C C . ILE A 1 171 ? 18.547 -12.796 -38.979 1.00 33.72 171 ILE A C 1
ATOM 1338 O O . ILE A 1 171 ? 18.960 -11.835 -38.335 1.00 33.72 171 ILE A O 1
ATOM 1342 N N . ALA A 1 172 ? 19.325 -13.715 -39.544 1.00 32.22 172 ALA A N 1
ATOM 1343 C CA . ALA A 1 172 ? 20.779 -13.808 -39.558 1.00 32.22 172 ALA A CA 1
ATOM 1344 C C . ALA A 1 172 ? 21.527 -12.459 -39.699 1.00 32.22 172 ALA A C 1
ATOM 1346 O O . ALA A 1 172 ? 21.024 -11.529 -40.333 1.00 32.22 172 ALA A O 1
ATOM 1347 N N . PRO A 1 173 ? 22.766 -12.348 -39.175 1.00 33.25 173 PRO A N 1
ATOM 1348 C CA . PRO A 1 173 ? 23.507 -11.094 -39.172 1.00 33.25 173 PRO A CA 1
ATOM 1349 C C . PRO A 1 173 ? 23.882 -10.698 -40.604 1.00 33.25 173 PRO A C 1
ATOM 1351 O O . PRO A 1 173 ? 24.704 -11.343 -41.252 1.00 33.25 173 PRO A O 1
ATOM 1354 N N . GLY A 1 174 ? 23.286 -9.616 -41.099 1.00 32.81 174 GLY A N 1
ATOM 1355 C CA . GLY A 1 174 ? 23.591 -9.081 -42.416 1.00 32.81 174 GLY A CA 1
ATOM 1356 C C . GLY A 1 174 ? 23.045 -7.672 -42.613 1.00 32.81 174 GLY A C 1
ATOM 1357 O O . GLY A 1 174 ? 21.857 -7.502 -42.846 1.00 32.81 174 GLY A O 1
ATOM 1358 N N . HIS A 1 175 ? 23.965 -6.705 -42.627 1.00 37.19 175 HIS A N 1
ATOM 1359 C CA . HIS A 1 175 ? 23.843 -5.357 -43.201 1.00 37.19 175 HIS A CA 1
ATOM 1360 C C . HIS A 1 175 ? 23.089 -4.284 -42.392 1.00 37.19 175 HIS A C 1
ATOM 1362 O O . HIS A 1 175 ? 21.887 -4.073 -42.511 1.00 37.19 175 HIS A O 1
ATOM 1368 N N . THR A 1 176 ? 23.878 -3.501 -41.653 1.00 29.80 176 THR A N 1
ATOM 1369 C CA . THR A 1 176 ? 23.598 -2.106 -41.276 1.00 29.80 176 THR A CA 1
ATOM 1370 C C . THR A 1 176 ? 23.365 -1.215 -42.500 1.00 29.80 176 THR A C 1
ATOM 1372 O O . THR A 1 176 ? 24.117 -1.323 -43.473 1.00 29.80 176 THR A O 1
ATOM 1375 N N . PRO A 1 177 ? 22.468 -0.221 -42.390 1.00 34.97 177 PRO A N 1
ATOM 1376 C CA . PRO A 1 177 ? 22.830 1.121 -42.845 1.00 34.97 177 PRO A CA 1
ATOM 1377 C C . PRO A 1 177 ? 22.588 2.208 -41.785 1.00 34.97 177 PRO A C 1
ATOM 1379 O O . PRO A 1 177 ? 21.562 2.256 -41.112 1.00 34.97 177 PRO A O 1
ATOM 1382 N N . PHE A 1 178 ? 23.582 3.091 -41.699 1.00 28.56 178 PHE A N 1
ATOM 1383 C CA . PHE A 1 178 ? 23.640 4.359 -40.975 1.00 28.56 178 PHE A CA 1
ATOM 1384 C C . PHE A 1 178 ? 22.431 5.275 -41.225 1.00 28.56 178 PHE A C 1
ATOM 1386 O O . PHE A 1 178 ? 22.035 5.455 -42.375 1.00 28.56 178 PHE A O 1
ATOM 1393 N N . ILE A 1 179 ? 21.967 5.974 -40.181 1.00 39.59 179 ILE A N 1
ATOM 1394 C CA . ILE A 1 179 ? 21.290 7.280 -40.295 1.00 39.59 179 ILE A CA 1
ATOM 1395 C C . ILE A 1 179 ? 21.844 8.208 -39.188 1.00 39.59 179 ILE A C 1
ATOM 1397 O O . ILE A 1 179 ? 22.049 7.726 -38.073 1.00 39.59 179 ILE A O 1
ATOM 1401 N N . PRO A 1 180 ? 22.144 9.493 -39.477 1.00 35.28 180 PRO A N 1
ATOM 1402 C CA . PRO A 1 180 ? 22.939 10.370 -38.619 1.00 35.28 180 PRO A CA 1
ATOM 1403 C C . PRO A 1 180 ? 22.096 11.052 -37.537 1.00 35.28 180 PRO A C 1
ATOM 1405 O O . PRO A 1 180 ? 20.994 11.531 -37.802 1.00 35.28 180 PRO A O 1
ATOM 1408 N N . ASP A 1 181 ? 22.663 11.151 -36.339 1.00 32.28 181 ASP A N 1
ATOM 1409 C CA . ASP A 1 181 ? 22.092 11.863 -35.199 1.00 32.28 181 ASP A CA 1
ATOM 1410 C C . ASP A 1 181 ? 22.421 13.360 -35.313 1.00 32.28 181 ASP A C 1
ATOM 1412 O O . ASP A 1 181 ? 23.588 13.744 -35.412 1.00 32.28 181 ASP A O 1
ATOM 1416 N N . THR A 1 182 ? 21.395 14.213 -35.359 1.00 36.59 182 THR A N 1
ATOM 1417 C CA . THR A 1 182 ? 21.553 15.673 -35.353 1.00 36.59 182 THR A CA 1
ATOM 1418 C C . THR A 1 182 ? 20.679 16.267 -34.260 1.00 36.59 182 THR A C 1
ATOM 1420 O O . THR A 1 182 ? 19.455 16.223 -34.351 1.00 36.59 182 THR A O 1
ATOM 1423 N N . GLY A 1 183 ? 21.334 16.897 -33.285 1.00 32.53 183 GLY A N 1
ATOM 1424 C CA . GLY A 1 183 ? 20.755 17.940 -32.444 1.00 32.53 183 GLY A CA 1
ATOM 1425 C C . GLY A 1 183 ? 20.295 17.480 -31.067 1.00 32.53 183 GLY A C 1
ATOM 1426 O O . GLY A 1 183 ? 19.190 16.981 -30.917 1.00 32.53 183 GLY A O 1
ATOM 1427 N N . HIS A 1 184 ? 21.106 17.757 -30.045 1.00 40.75 184 HIS A N 1
ATOM 1428 C CA . HIS A 1 184 ? 20.695 18.685 -28.989 1.00 40.75 184 HIS A CA 1
ATOM 1429 C C . HIS A 1 184 ? 21.905 19.107 -28.147 1.00 40.75 184 HIS A C 1
ATOM 1431 O O . HIS A 1 184 ? 22.445 18.338 -27.357 1.00 40.75 184 HIS A O 1
ATOM 1437 N N . ASP A 1 185 ? 22.311 20.354 -28.383 1.00 34.19 185 ASP A N 1
ATOM 1438 C CA . ASP A 1 185 ? 22.897 21.323 -27.459 1.00 34.19 185 ASP A CA 1
ATOM 1439 C C . ASP A 1 185 ? 23.281 20.802 -26.067 1.00 34.19 185 ASP A C 1
ATOM 1441 O O . ASP A 1 185 ? 22.484 20.792 -25.127 1.00 34.19 185 ASP A O 1
ATOM 1445 N N . ALA A 1 186 ? 24.562 20.477 -25.916 1.00 37.81 186 ALA A N 1
ATOM 1446 C CA . ALA A 1 186 ? 25.250 20.571 -24.642 1.00 37.81 186 ALA A CA 1
ATOM 1447 C C . ALA A 1 186 ? 26.308 21.666 -24.785 1.00 37.81 186 ALA A C 1
ATOM 1449 O O . ALA A 1 186 ? 27.266 21.523 -25.543 1.00 37.81 186 ALA A O 1
ATOM 1450 N N . LEU A 1 187 ? 26.112 22.768 -24.060 1.00 37.19 187 LEU A N 1
ATOM 1451 C CA . LEU A 1 187 ? 27.131 23.780 -23.814 1.00 37.19 187 LEU A CA 1
ATOM 1452 C C . LEU A 1 187 ? 28.344 23.098 -23.157 1.00 37.19 187 LEU A C 1
ATOM 1454 O O . LEU A 1 187 ? 28.389 22.934 -21.940 1.00 37.19 187 LEU A O 1
ATOM 1458 N N . GLN A 1 188 ? 29.316 22.663 -23.960 1.00 31.38 188 GLN A N 1
ATOM 1459 C CA . GLN A 1 188 ? 30.663 22.372 -23.488 1.00 31.38 188 GLN A CA 1
ATOM 1460 C C . GLN A 1 188 ? 31.456 23.673 -23.531 1.00 31.38 188 GLN A C 1
ATOM 1462 O O . GLN A 1 188 ? 31.764 24.197 -24.598 1.00 31.38 188 GLN A O 1
ATOM 1467 N N . LEU A 1 189 ? 31.784 24.184 -22.347 1.00 37.34 189 LEU A N 1
ATOM 1468 C CA . LEU A 1 189 ? 32.900 25.100 -22.153 1.00 37.34 189 LEU A CA 1
ATOM 1469 C C . LEU A 1 189 ? 34.170 24.423 -22.689 1.00 37.34 189 LEU A C 1
ATOM 1471 O O . LEU A 1 189 ? 34.758 23.569 -22.029 1.00 37.34 189 LEU A O 1
ATOM 1475 N N . THR A 1 190 ? 34.573 24.781 -23.903 1.00 30.27 190 THR A N 1
ATOM 1476 C CA . THR A 1 190 ? 35.910 24.508 -24.429 1.00 30.27 190 THR A CA 1
ATOM 1477 C C . THR A 1 190 ? 36.904 25.391 -23.688 1.00 30.27 190 THR A C 1
ATOM 1479 O O . THR A 1 190 ? 36.984 26.589 -23.952 1.00 30.27 190 THR A O 1
ATOM 1482 N N . LEU A 1 191 ? 37.662 24.803 -22.762 1.00 35.84 191 LEU A N 1
ATOM 1483 C CA . LEU A 1 191 ? 38.919 25.392 -22.316 1.00 35.84 191 LEU A CA 1
ATOM 1484 C C . LEU A 1 191 ? 39.936 25.256 -23.453 1.00 35.84 191 LEU A C 1
ATOM 1486 O O . LEU A 1 191 ? 40.310 24.145 -23.833 1.00 35.84 191 LEU A O 1
ATOM 1490 N N . HIS A 1 192 ? 40.378 26.390 -23.989 1.00 38.28 192 HIS A N 1
ATOM 1491 C CA . HIS A 1 192 ? 41.612 26.460 -24.756 1.00 38.28 192 HIS A CA 1
ATOM 1492 C C . HIS A 1 192 ? 42.780 26.200 -23.799 1.00 38.28 192 HIS A C 1
ATOM 1494 O O . HIS A 1 192 ? 43.045 27.002 -22.910 1.00 38.28 192 HIS A O 1
ATOM 1500 N N . GLN A 1 193 ? 43.456 25.062 -23.961 1.00 34.50 193 GLN A N 1
ATOM 1501 C CA . GLN A 1 193 ? 44.797 24.872 -23.417 1.00 34.50 193 GLN A CA 1
ATOM 1502 C C . GLN A 1 193 ? 45.771 25.626 -24.321 1.00 34.50 193 GLN A C 1
ATOM 1504 O O . GLN A 1 193 ? 46.304 25.072 -25.280 1.00 34.50 193 GLN A O 1
ATOM 1509 N N . GLU A 1 194 ? 45.958 26.908 -24.022 1.00 37.91 194 GLU A N 1
ATOM 1510 C CA . GLU A 1 194 ? 47.207 27.585 -24.341 1.00 37.91 194 GLU A CA 1
ATOM 1511 C C . GLU A 1 194 ? 48.245 27.151 -23.303 1.00 37.91 194 GLU A C 1
ATOM 1513 O O . GLU A 1 194 ? 47.977 27.080 -22.103 1.00 37.91 194 GLU A O 1
ATOM 1518 N N . GLN A 1 195 ? 49.405 26.744 -23.809 1.00 34.72 195 GLN A N 1
ATOM 1519 C CA . GLN A 1 195 ? 50.578 26.410 -23.018 1.00 34.72 195 GLN A CA 1
ATOM 1520 C C . GLN A 1 195 ? 51.056 27.687 -22.334 1.00 34.72 195 GLN A C 1
ATOM 1522 O O . GLN A 1 195 ? 51.578 28.558 -23.020 1.00 34.72 195 GLN A O 1
ATOM 1527 N N . ASP A 1 196 ? 50.909 27.792 -21.018 1.00 39.53 196 ASP A N 1
ATOM 1528 C CA . ASP A 1 196 ? 51.735 28.718 -20.255 1.00 39.53 196 ASP A CA 1
ATOM 1529 C C . ASP A 1 196 ? 51.961 28.225 -18.824 1.00 39.53 196 ASP A C 1
ATOM 1531 O O . ASP A 1 196 ? 51.074 27.715 -18.135 1.00 39.53 196 ASP A O 1
ATOM 1535 N N . ASP A 1 197 ? 53.219 28.330 -18.421 1.00 42.03 197 ASP A N 1
ATOM 1536 C CA . ASP A 1 197 ? 53.764 27.926 -17.137 1.00 42.03 197 ASP A CA 1
ATOM 1537 C C . ASP A 1 197 ? 53.224 28.830 -16.010 1.00 42.03 197 ASP A C 1
ATOM 1539 O O . ASP A 1 197 ? 53.510 30.024 -16.015 1.00 42.03 197 ASP A O 1
ATOM 1543 N N . ASN A 1 198 ? 52.461 28.283 -15.044 1.00 45.00 198 ASN A N 1
ATOM 1544 C CA . ASN A 1 198 ? 52.411 28.657 -13.604 1.00 45.00 198 ASN A CA 1
ATOM 1545 C C . ASN A 1 198 ? 51.155 28.080 -12.910 1.00 45.00 198 ASN A C 1
ATOM 1547 O O . ASN A 1 198 ? 50.126 28.735 -12.770 1.00 45.00 198 ASN A O 1
ATOM 1551 N N . ASN A 1 199 ? 51.245 26.832 -12.442 1.00 44.34 199 ASN A N 1
ATOM 1552 C CA . ASN A 1 199 ? 50.085 25.969 -12.193 1.00 44.34 199 ASN A CA 1
ATOM 1553 C C . ASN A 1 199 ? 49.842 25.621 -10.704 1.00 44.34 199 ASN A C 1
ATOM 1555 O O . ASN A 1 199 ? 49.686 24.453 -10.364 1.00 44.34 199 ASN A O 1
ATOM 1559 N N . GLU A 1 200 ? 49.812 26.602 -9.794 1.00 54.00 200 GLU A N 1
ATOM 1560 C CA . GLU A 1 200 ? 49.374 26.350 -8.397 1.00 54.00 200 GLU A CA 1
ATOM 1561 C C . GLU A 1 200 ? 48.179 27.203 -7.945 1.00 54.00 200 GLU A C 1
ATOM 1563 O O . GLU A 1 200 ? 47.336 26.710 -7.200 1.00 54.00 200 GLU A O 1
ATOM 1568 N N . SER A 1 201 ? 48.032 28.447 -8.420 1.00 57.66 201 SER A N 1
ATOM 1569 C CA . SER A 1 201 ? 46.889 29.293 -8.021 1.00 57.66 201 SER A CA 1
ATOM 1570 C C . SER A 1 201 ? 45.601 29.000 -8.805 1.00 57.66 201 SER A C 1
ATOM 1572 O O . SER A 1 201 ? 44.511 29.158 -8.261 1.00 57.66 201 SER A O 1
ATOM 1574 N N . GLU A 1 202 ? 45.698 28.528 -10.052 1.00 54.75 202 GLU A N 1
ATOM 1575 C CA . GLU A 1 202 ? 44.525 28.219 -10.888 1.00 54.75 202 GLU A CA 1
ATOM 1576 C C . GLU A 1 202 ? 43.828 26.910 -10.482 1.00 54.75 202 GLU A C 1
ATOM 1578 O O . GLU A 1 202 ? 42.601 26.829 -10.505 1.00 54.75 202 GLU A O 1
ATOM 1583 N N . LEU A 1 203 ? 44.582 25.908 -10.016 1.00 57.50 203 LEU A N 1
ATOM 1584 C CA . LEU A 1 203 ? 44.031 24.630 -9.541 1.00 57.50 203 LEU A CA 1
ATOM 1585 C C . LEU A 1 203 ? 43.144 24.791 -8.295 1.00 57.50 203 LEU A C 1
ATOM 1587 O O . LEU A 1 203 ? 42.108 24.132 -8.201 1.00 57.50 203 LEU A O 1
ATOM 1591 N N . GLY A 1 204 ? 43.487 25.713 -7.387 1.00 71.06 204 GLY A N 1
ATOM 1592 C CA . GLY A 1 204 ? 42.671 26.005 -6.202 1.00 71.06 204 GLY A CA 1
ATOM 1593 C C . GLY A 1 204 ? 41.299 26.601 -6.540 1.00 71.06 204 GLY A C 1
ATOM 1594 O O . GLY A 1 204 ? 40.301 26.251 -5.912 1.00 71.06 204 GLY A O 1
ATOM 1595 N N . PHE A 1 205 ? 41.228 27.440 -7.579 1.00 76.44 205 PHE A N 1
ATOM 1596 C CA . PHE A 1 205 ? 39.980 28.063 -8.030 1.00 76.44 205 PHE A CA 1
ATOM 1597 C C . PHE A 1 205 ? 39.012 27.044 -8.658 1.00 76.44 205 PHE A C 1
ATOM 1599 O O . PHE A 1 205 ? 37.809 27.077 -8.391 1.00 76.44 205 PHE A O 1
ATOM 1606 N N . TYR A 1 206 ? 39.525 26.085 -9.440 1.00 75.38 206 TYR A N 1
ATOM 1607 C CA . TYR A 1 206 ? 38.703 25.006 -10.005 1.00 75.38 206 TYR A CA 1
ATOM 1608 C C . TYR A 1 206 ? 38.126 24.074 -8.932 1.00 75.38 206 TYR A C 1
ATOM 1610 O O . TYR A 1 206 ? 36.961 23.673 -9.034 1.00 75.38 206 TYR A O 1
ATOM 1618 N N . ASP A 1 207 ? 38.903 23.741 -7.900 1.00 83.25 207 ASP A N 1
ATOM 1619 C CA . ASP A 1 207 ? 38.417 22.922 -6.786 1.00 83.25 207 ASP A CA 1
ATOM 1620 C C . ASP A 1 207 ? 37.350 23.657 -5.963 1.00 83.25 207 ASP A C 1
ATOM 1622 O O . ASP A 1 207 ? 36.330 23.058 -5.610 1.00 83.25 207 ASP A O 1
ATOM 1626 N N . GLU A 1 208 ? 37.513 24.966 -5.743 1.00 85.38 208 GLU A N 1
ATOM 1627 C CA . GLU A 1 208 ? 36.513 25.797 -5.066 1.00 85.38 208 GLU A CA 1
ATOM 1628 C C . GLU A 1 208 ? 35.192 25.865 -5.851 1.00 85.38 208 GLU A C 1
ATOM 1630 O O . GLU A 1 208 ? 34.122 25.658 -5.273 1.00 85.38 208 GLU A O 1
ATOM 1635 N N . ILE A 1 209 ? 35.242 26.047 -7.178 1.00 87.06 209 ILE A N 1
ATOM 1636 C CA . ILE A 1 209 ? 34.045 26.005 -8.036 1.00 87.06 209 ILE A CA 1
ATOM 1637 C C . ILE A 1 209 ? 33.370 24.633 -7.961 1.00 87.06 209 ILE A C 1
ATOM 1639 O O . ILE A 1 209 ? 32.148 24.542 -7.839 1.00 87.06 209 ILE A O 1
ATOM 1643 N N . LYS A 1 210 ? 34.143 23.546 -8.016 1.00 83.62 210 LYS A N 1
ATOM 1644 C CA . LYS A 1 210 ? 33.604 22.182 -7.970 1.00 83.62 210 LYS A CA 1
ATOM 1645 C C . LYS A 1 210 ? 32.930 21.881 -6.632 1.00 83.62 210 LYS A C 1
ATOM 1647 O O . LYS A 1 210 ? 31.872 21.247 -6.616 1.00 83.62 210 LYS A O 1
ATOM 1652 N N . GLU A 1 211 ? 33.505 22.336 -5.523 1.00 89.69 211 GLU A N 1
ATOM 1653 C CA . GLU A 1 211 ? 32.881 22.234 -4.202 1.00 89.69 211 GLU A CA 1
ATOM 1654 C C . GLU A 1 211 ? 31.641 23.129 -4.083 1.00 89.69 211 GLU A C 1
ATOM 1656 O O . GLU A 1 211 ? 30.613 22.672 -3.578 1.00 89.69 211 GLU A O 1
ATOM 1661 N N . ALA A 1 212 ? 31.666 24.344 -4.637 1.00 91.38 212 ALA A N 1
ATOM 1662 C CA . ALA A 1 212 ? 30.497 25.219 -4.696 1.00 91.38 212 ALA A CA 1
ATOM 1663 C C . ALA A 1 212 ? 29.345 24.593 -5.508 1.00 91.38 212 ALA A C 1
ATOM 1665 O O . ALA A 1 212 ? 28.198 24.610 -5.055 1.00 91.38 212 ALA A O 1
ATOM 1666 N N . CYS A 1 213 ? 29.632 23.961 -6.652 1.00 89.06 213 CYS A N 1
ATOM 1667 C CA . CYS A 1 213 ? 28.641 23.223 -7.442 1.00 89.06 213 CYS A CA 1
ATOM 1668 C C . CYS A 1 213 ? 28.039 22.053 -6.651 1.00 89.06 213 CYS A C 1
ATOM 1670 O O . CYS A 1 213 ? 26.818 21.920 -6.581 1.00 89.06 213 CYS A O 1
ATOM 1672 N N . LYS A 1 214 ? 28.867 21.241 -5.976 1.00 88.94 214 LYS A N 1
ATOM 1673 C CA . LYS A 1 214 ? 28.374 20.155 -5.109 1.00 88.94 214 LYS A CA 1
ATOM 1674 C C . LYS A 1 214 ? 27.526 20.686 -3.952 1.00 88.94 214 LYS A C 1
ATOM 1676 O O . LYS A 1 214 ? 26.530 20.063 -3.577 1.00 88.94 214 LYS A O 1
ATOM 1681 N N . ALA A 1 215 ? 27.915 21.808 -3.349 1.00 92.00 215 ALA A N 1
ATOM 1682 C CA . ALA A 1 215 ? 27.158 22.441 -2.277 1.00 92.00 215 ALA A CA 1
ATOM 1683 C C . ALA A 1 215 ? 25.794 22.940 -2.782 1.00 92.00 215 ALA A C 1
ATOM 1685 O O . ALA A 1 215 ? 24.778 22.688 -2.127 1.00 92.00 215 ALA A O 1
ATOM 1686 N N . ALA A 1 216 ? 25.755 23.561 -3.964 1.00 92.75 216 ALA A N 1
ATOM 1687 C CA . ALA A 1 216 ? 24.528 24.002 -4.622 1.00 92.75 216 ALA A CA 1
ATOM 1688 C C . ALA A 1 216 ? 23.591 22.825 -4.946 1.00 92.75 216 ALA A C 1
ATOM 1690 O O . ALA A 1 216 ? 22.410 22.877 -4.596 1.00 92.75 216 ALA A O 1
ATOM 1691 N N . ASP A 1 217 ? 24.114 21.726 -5.498 1.00 87.62 217 ASP A N 1
ATOM 1692 C CA . ASP A 1 217 ? 23.335 20.511 -5.772 1.00 87.62 217 ASP A CA 1
ATOM 1693 C C . ASP A 1 217 ? 22.750 19.908 -4.487 1.00 87.62 217 ASP A C 1
ATOM 1695 O O . ASP A 1 217 ? 21.569 19.551 -4.422 1.00 87.62 217 ASP A O 1
ATOM 1699 N N . ASN A 1 218 ? 23.547 19.844 -3.417 1.00 88.94 218 ASN A N 1
ATOM 1700 C CA . ASN A 1 218 ? 23.083 19.364 -2.116 1.00 88.94 218 ASN A CA 1
ATOM 1701 C C . ASN A 1 218 ? 21.992 20.267 -1.516 1.00 88.94 218 ASN A C 1
ATOM 1703 O O . ASN A 1 218 ? 21.027 19.758 -0.935 1.00 88.94 218 ASN A O 1
ATOM 1707 N N . LEU A 1 219 ? 22.115 21.592 -1.652 1.00 91.50 219 LEU A N 1
ATOM 1708 C CA . LEU A 1 219 ? 21.095 22.550 -1.219 1.00 91.50 219 LEU A CA 1
ATOM 1709 C C . LEU A 1 219 ? 19.806 22.402 -2.031 1.00 91.50 219 LEU A C 1
ATOM 1711 O O . LEU A 1 219 ? 18.729 22.330 -1.436 1.00 91.50 219 LEU A O 1
ATOM 1715 N N . MET A 1 220 ? 19.903 22.264 -3.355 1.00 91.56 220 MET A N 1
ATOM 1716 C CA . MET A 1 220 ? 18.754 22.023 -4.229 1.00 91.56 220 MET A CA 1
ATOM 1717 C C . MET A 1 220 ? 18.029 20.726 -3.847 1.00 91.56 220 MET A C 1
ATOM 1719 O O . MET A 1 220 ? 16.808 20.716 -3.688 1.00 91.56 220 MET A O 1
ATOM 1723 N N . MET A 1 221 ? 18.768 19.644 -3.585 1.00 86.62 221 MET A N 1
ATOM 1724 C CA . MET A 1 221 ? 18.186 18.371 -3.149 1.00 86.62 221 MET A CA 1
ATOM 1725 C C . MET A 1 221 ? 17.507 18.460 -1.774 1.00 86.62 221 MET A C 1
ATOM 1727 O O . MET A 1 221 ? 16.460 17.840 -1.558 1.00 86.62 221 MET A O 1
ATOM 1731 N N . ARG A 1 222 ? 18.055 19.246 -0.836 1.00 87.88 222 ARG A N 1
ATOM 1732 C CA . ARG A 1 222 ? 17.405 19.530 0.458 1.00 87.88 222 ARG A CA 1
ATOM 1733 C C . ARG A 1 222 ? 16.126 20.348 0.272 1.00 87.88 222 ARG A C 1
ATOM 1735 O O . ARG A 1 222 ? 15.109 19.992 0.864 1.00 87.88 222 ARG A O 1
ATOM 1742 N N . ALA A 1 223 ? 16.155 21.377 -0.575 1.00 90.75 223 ALA A N 1
ATOM 1743 C CA . ALA A 1 223 ? 15.001 22.222 -0.873 1.00 90.75 223 ALA A CA 1
ATOM 1744 C C . ALA A 1 223 ? 13.858 21.432 -1.534 1.00 90.75 223 ALA A C 1
ATOM 1746 O O . ALA A 1 223 ? 12.711 21.546 -1.107 1.00 90.75 223 ALA A O 1
ATOM 1747 N N . LEU A 1 224 ? 14.164 20.560 -2.503 1.00 87.75 224 LEU A N 1
ATOM 1748 C CA . LEU A 1 224 ? 13.172 19.686 -3.142 1.00 87.75 224 LEU A CA 1
ATOM 1749 C C . LEU A 1 224 ? 12.555 18.691 -2.151 1.00 87.75 224 LEU A C 1
ATOM 1751 O O . LEU A 1 224 ? 11.343 18.472 -2.159 1.00 87.75 224 LEU A O 1
ATOM 1755 N N . ARG A 1 225 ? 13.367 18.108 -1.259 1.00 87.62 225 ARG A N 1
ATOM 1756 C CA . ARG A 1 225 ? 12.869 17.203 -0.214 1.00 87.62 225 ARG A CA 1
ATOM 1757 C C . ARG A 1 225 ? 11.946 17.926 0.767 1.00 87.62 225 ARG A C 1
ATOM 1759 O O . ARG A 1 225 ? 10.915 17.371 1.135 1.00 87.62 225 ARG A O 1
ATOM 1766 N N . GLU A 1 226 ? 12.312 19.132 1.185 1.00 87.44 226 GLU A N 1
ATOM 1767 C CA . GLU A 1 226 ? 11.501 19.950 2.089 1.00 87.44 226 GLU A CA 1
ATOM 1768 C C . GLU A 1 226 ? 10.195 20.402 1.423 1.00 87.44 226 GLU A C 1
ATOM 1770 O O . GLU A 1 226 ? 9.126 20.257 2.010 1.00 87.44 226 GLU A O 1
ATOM 1775 N N . SER A 1 227 ? 10.250 20.837 0.161 1.00 88.62 227 SER A N 1
ATOM 1776 C CA . SER A 1 227 ? 9.062 21.152 -0.641 1.00 88.62 227 SER A CA 1
ATOM 1777 C C . SER A 1 227 ? 8.108 19.957 -0.736 1.00 88.62 227 SER A C 1
ATOM 1779 O O . SER A 1 227 ? 6.913 20.106 -0.490 1.00 88.62 227 SER A O 1
ATOM 1781 N N . TYR A 1 228 ? 8.632 18.751 -0.980 1.00 84.75 228 TYR A N 1
ATOM 1782 C CA . TYR A 1 228 ? 7.826 17.530 -1.005 1.00 84.75 228 TYR A CA 1
ATOM 1783 C C . TYR A 1 228 ? 7.186 17.204 0.356 1.00 84.75 228 TYR A C 1
ATOM 1785 O O . TYR A 1 228 ? 6.044 16.747 0.413 1.00 84.75 228 TYR A O 1
ATOM 1793 N N . ARG A 1 229 ? 7.899 17.438 1.469 1.00 89.25 229 ARG A N 1
ATOM 1794 C CA . ARG A 1 229 ? 7.344 17.253 2.821 1.00 89.25 229 ARG A CA 1
ATOM 1795 C C . ARG A 1 229 ? 6.214 18.239 3.111 1.00 89.25 229 ARG A C 1
ATOM 1797 O O . ARG A 1 229 ? 5.203 17.807 3.657 1.00 89.25 229 ARG A O 1
ATOM 1804 N N . ARG A 1 230 ? 6.374 19.511 2.730 1.00 90.75 230 ARG A N 1
ATOM 1805 C CA . ARG A 1 230 ? 5.345 20.552 2.891 1.00 90.75 230 ARG A CA 1
ATOM 1806 C C . ARG A 1 230 ? 4.107 20.253 2.064 1.00 90.75 230 ARG A C 1
ATOM 1808 O O . ARG A 1 230 ? 3.029 20.209 2.629 1.00 90.75 230 ARG A O 1
ATOM 1815 N N . GLN A 1 231 ? 4.277 19.902 0.787 1.00 88.38 231 GLN A N 1
ATOM 1816 C CA . GLN A 1 231 ? 3.151 19.518 -0.067 1.00 88.38 231 GLN A CA 1
ATOM 1817 C C . GLN A 1 231 ? 2.346 18.362 0.548 1.00 88.38 231 GLN A C 1
ATOM 1819 O O . GLN A 1 231 ? 1.122 18.403 0.578 1.00 88.38 231 GLN A O 1
ATOM 1824 N N . LYS A 1 232 ? 3.027 17.345 1.090 1.00 86.31 232 LYS A N 1
ATOM 1825 C CA . LYS A 1 232 ? 2.351 16.227 1.756 1.00 86.31 232 LYS A CA 1
ATOM 1826 C C . LYS A 1 232 ? 1.593 16.665 3.021 1.00 86.31 232 LYS A C 1
ATOM 1828 O O . LYS A 1 232 ? 0.532 16.118 3.299 1.00 86.31 232 LYS A O 1
ATOM 1833 N N . ALA A 1 233 ? 2.142 17.604 3.792 1.00 88.75 233 ALA A N 1
ATOM 1834 C CA . ALA A 1 233 ? 1.468 18.158 4.965 1.00 88.75 233 ALA A CA 1
ATOM 1835 C C . ALA A 1 233 ? 0.239 18.993 4.565 1.00 88.75 233 ALA A C 1
ATOM 1837 O O . ALA A 1 233 ? -0.814 18.851 5.178 1.00 88.75 233 ALA A O 1
ATOM 1838 N N . ASP A 1 234 ? 0.339 19.787 3.496 1.00 86.06 234 ASP A N 1
ATOM 1839 C CA . ASP A 1 234 ? -0.781 20.566 2.960 1.00 86.06 234 ASP A CA 1
ATOM 1840 C C . ASP A 1 234 ? -1.910 19.647 2.457 1.00 86.06 234 ASP A C 1
ATOM 1842 O O . ASP A 1 234 ? -3.080 19.880 2.755 1.00 86.06 234 ASP A O 1
ATOM 1846 N N . GLU A 1 235 ? -1.573 18.551 1.767 1.00 87.38 235 GLU A N 1
ATOM 1847 C CA . GLU A 1 235 ? -2.535 17.519 1.342 1.00 87.38 235 GLU A CA 1
ATOM 1848 C C . GLU A 1 235 ? -3.264 16.879 2.542 1.00 87.38 235 GLU A C 1
ATOM 1850 O O . GLU A 1 235 ? -4.471 16.636 2.486 1.00 87.38 235 GLU A O 1
ATOM 1855 N N . GLU A 1 236 ? -2.557 16.637 3.650 1.00 88.25 236 GLU A N 1
ATOM 1856 C CA . GLU A 1 236 ? -3.130 16.086 4.886 1.00 88.25 236 GLU A CA 1
ATOM 1857 C C . GLU A 1 236 ? -4.077 17.079 5.581 1.00 88.25 236 GLU A C 1
ATOM 1859 O O . GLU A 1 236 ? -5.152 16.685 6.046 1.00 88.25 236 GLU A O 1
ATOM 1864 N N . VAL A 1 237 ? -3.736 18.373 5.581 1.00 90.81 237 VAL A N 1
ATOM 1865 C CA . VAL A 1 237 ? -4.607 19.446 6.087 1.00 90.81 237 VAL A CA 1
ATOM 1866 C C . VAL A 1 237 ? -5.874 19.565 5.239 1.00 90.81 237 VAL A C 1
ATOM 1868 O O . VAL A 1 237 ? -6.970 19.605 5.797 1.00 90.81 237 VAL A O 1
ATOM 1871 N N . VAL A 1 238 ? -5.759 19.555 3.906 1.00 88.69 238 VAL A N 1
ATOM 1872 C CA . VAL A 1 238 ? -6.920 19.603 2.997 1.00 88.69 238 VAL A CA 1
ATOM 1873 C C . VAL A 1 238 ? -7.828 18.392 3.208 1.00 88.69 238 VAL A C 1
ATOM 1875 O O . VAL A 1 238 ? -9.039 18.554 3.353 1.00 88.69 238 VAL A O 1
ATOM 1878 N N . SER A 1 239 ? -7.253 17.188 3.303 1.00 86.94 239 SER A N 1
ATOM 1879 C CA . SER A 1 239 ? -8.015 15.965 3.580 1.00 86.94 239 SER A CA 1
ATOM 1880 C C . SER A 1 239 ? -8.753 16.028 4.922 1.00 86.94 239 SER A C 1
ATOM 1882 O O . SER A 1 239 ? -9.904 15.603 5.020 1.00 86.94 239 SER A O 1
ATOM 1884 N N . SER A 1 240 ? -8.112 16.583 5.953 1.00 87.00 240 SER A N 1
ATOM 1885 C CA . SER A 1 240 ? -8.707 16.728 7.286 1.00 87.00 240 SER A CA 1
ATOM 1886 C C . SER A 1 240 ? -9.831 17.768 7.305 1.00 87.00 240 SER A C 1
ATOM 1888 O O . SER A 1 240 ? -10.877 17.523 7.902 1.00 87.00 240 SER A O 1
ATOM 1890 N N . LEU A 1 241 ? -9.654 18.896 6.608 1.00 92.81 241 LEU A N 1
ATOM 1891 C CA . LEU A 1 241 ? -10.680 19.934 6.477 1.00 92.81 241 LEU A CA 1
ATOM 1892 C C . LEU A 1 241 ? -11.899 19.449 5.693 1.00 92.81 241 LEU A C 1
ATOM 1894 O O . LEU A 1 241 ? -13.022 19.784 6.056 1.00 92.81 241 LEU A O 1
ATOM 1898 N N . GLN A 1 242 ? -11.696 18.651 4.642 1.00 91.06 242 GLN A N 1
ATOM 1899 C CA . GLN A 1 242 ? -12.804 18.069 3.889 1.00 91.06 242 GLN A CA 1
ATOM 1900 C C . GLN A 1 242 ? -13.641 17.137 4.772 1.00 91.06 242 GLN A C 1
ATOM 1902 O O . GLN A 1 242 ? -14.855 17.293 4.830 1.00 91.06 242 GLN A O 1
ATOM 1907 N N . LYS A 1 243 ? -12.999 16.241 5.532 1.00 90.56 243 LYS A N 1
ATOM 1908 C CA . LYS A 1 243 ? -13.708 15.370 6.481 1.00 90.56 243 LYS A CA 1
ATOM 1909 C C . LYS A 1 243 ? -14.462 16.162 7.546 1.00 90.56 243 LYS A C 1
ATOM 1911 O O . LYS A 1 243 ? -15.578 15.801 7.889 1.00 90.56 243 LYS A O 1
ATOM 1916 N N . ALA A 1 244 ? -13.869 17.236 8.070 1.00 92.69 244 ALA A N 1
ATOM 1917 C CA . ALA A 1 244 ? -14.538 18.093 9.048 1.00 92.69 244 ALA A CA 1
ATOM 1918 C C . ALA A 1 244 ? -15.819 18.726 8.475 1.00 92.69 244 ALA A C 1
ATOM 1920 O O . ALA A 1 244 ? -16.834 18.740 9.163 1.00 92.69 244 ALA A O 1
ATOM 1921 N N . LYS A 1 245 ? -15.793 19.172 7.210 1.00 91.38 245 LYS A N 1
ATOM 1922 C CA . LYS A 1 245 ? -16.984 19.676 6.508 1.00 91.38 245 LYS A CA 1
ATOM 1923 C C . LYS A 1 245 ? -18.033 18.592 6.269 1.00 91.38 245 LYS A C 1
ATOM 1925 O O . LYS A 1 245 ? -19.208 18.840 6.493 1.00 91.38 245 LYS A O 1
ATOM 1930 N N . GLU A 1 246 ? -17.616 17.392 5.867 1.00 92.00 246 GLU A N 1
ATOM 1931 C CA . GLU A 1 246 ? -18.526 16.249 5.702 1.00 92.00 246 GLU A CA 1
ATOM 1932 C C . GLU A 1 246 ? -19.236 15.916 7.029 1.00 92.00 246 GLU A C 1
ATOM 1934 O O . GLU A 1 246 ? -20.446 15.705 7.050 1.00 92.00 246 GLU A O 1
ATOM 1939 N N . TYR A 1 247 ? -18.520 15.939 8.160 1.00 89.06 247 TYR A N 1
ATOM 1940 C CA . TYR A 1 247 ? -19.133 15.758 9.481 1.00 89.06 247 TYR A CA 1
ATOM 1941 C C . TYR A 1 247 ? -20.053 16.917 9.891 1.00 89.06 247 TYR A C 1
ATOM 1943 O O . TYR A 1 247 ? -21.075 16.672 10.529 1.00 89.06 247 TYR A O 1
ATOM 1951 N N . GLU A 1 248 ? -19.715 18.159 9.537 1.00 91.12 248 GLU A N 1
ATOM 1952 C CA . GLU A 1 248 ? -20.569 19.330 9.769 1.00 91.12 248 GLU A CA 1
ATOM 1953 C C . GLU A 1 248 ? -21.893 19.220 8.993 1.00 91.12 248 GLU A C 1
ATOM 1955 O O . GLU A 1 248 ? -22.961 19.426 9.568 1.00 91.12 248 GLU A O 1
ATOM 1960 N N . GLU A 1 249 ? -21.844 18.820 7.719 1.00 92.38 249 GLU A N 1
ATOM 1961 C CA . GLU A 1 249 ? -23.032 18.589 6.887 1.00 92.38 249 GLU A CA 1
ATOM 1962 C C . GLU A 1 249 ? -23.902 17.449 7.435 1.00 92.38 249 GLU A C 1
ATOM 1964 O O . GLU A 1 249 ? -25.116 17.616 7.573 1.00 92.38 249 GLU A O 1
ATOM 1969 N N . LEU A 1 250 ? -23.288 16.326 7.829 1.00 91.94 250 LEU A N 1
ATOM 1970 C CA . LEU A 1 250 ? -23.996 15.206 8.459 1.00 91.94 250 LEU A CA 1
ATOM 1971 C C . LEU A 1 250 ? -24.677 15.618 9.771 1.00 91.94 250 LEU A C 1
ATOM 1973 O O . LEU A 1 250 ? -25.818 15.235 10.022 1.00 91.94 250 LEU A O 1
ATOM 1977 N N . TYR A 1 251 ? -24.005 16.423 10.598 1.00 90.44 251 TYR A N 1
ATOM 1978 C CA . TYR A 1 251 ? -24.579 16.945 11.838 1.00 90.44 251 TYR A CA 1
ATOM 1979 C C . TYR A 1 251 ? -25.788 17.850 11.576 1.00 90.44 251 TYR A C 1
ATOM 1981 O O . TYR A 1 251 ? -26.811 17.721 12.247 1.00 90.44 251 TYR A O 1
ATOM 1989 N N . LEU A 1 252 ? -25.712 18.733 10.577 1.00 93.12 252 LEU A N 1
ATOM 1990 C CA . LEU A 1 252 ? -26.836 19.595 10.203 1.00 93.12 252 LEU A CA 1
ATOM 1991 C C . LEU A 1 252 ? -28.035 18.793 9.677 1.00 93.12 252 LEU A C 1
ATOM 1993 O O . LEU A 1 252 ? -29.181 19.139 9.976 1.00 93.12 252 LEU A O 1
ATOM 1997 N N . GLU A 1 253 ? -27.791 17.719 8.924 1.00 92.19 253 GLU A N 1
ATOM 1998 C CA . GLU A 1 253 ? -28.851 16.825 8.452 1.00 92.19 253 GLU A CA 1
ATOM 1999 C C . GLU A 1 253 ? -29.522 16.069 9.609 1.00 92.19 253 GLU A C 1
ATOM 2001 O O . GLU A 1 253 ? -30.751 15.990 9.661 1.00 92.19 253 GLU A O 1
ATOM 2006 N N . GLU A 1 254 ? -28.739 15.571 10.568 1.00 89.19 254 GLU A N 1
ATOM 2007 C CA . GLU A 1 254 ? -29.247 14.899 11.769 1.00 89.19 254 GLU A CA 1
ATOM 2008 C C . GLU A 1 254 ? -30.105 15.844 12.625 1.00 89.19 254 GLU A C 1
ATOM 2010 O O . GLU A 1 254 ? -31.222 15.496 13.009 1.00 89.19 254 GLU A O 1
ATOM 2015 N N . VAL A 1 255 ? -29.645 17.080 12.855 1.00 92.06 255 VAL A N 1
ATOM 2016 C CA . VAL A 1 255 ? -30.418 18.108 13.578 1.00 92.06 255 VAL A CA 1
ATOM 2017 C C . VAL A 1 255 ? -31.749 18.397 12.876 1.00 92.06 255 VAL A C 1
ATOM 2019 O O . VAL A 1 255 ? -32.781 18.538 13.535 1.00 92.06 255 VAL A O 1
ATOM 2022 N N . LYS A 1 256 ? -31.759 18.449 11.538 1.00 93.81 256 LYS A N 1
ATOM 2023 C CA . LYS A 1 256 ? -32.991 18.638 10.762 1.00 93.81 256 LYS A CA 1
ATOM 2024 C C . LYS A 1 256 ? -33.960 17.462 10.940 1.00 93.81 256 LYS A C 1
ATOM 2026 O O . LYS A 1 256 ? -35.139 17.697 11.195 1.00 93.81 256 LYS A O 1
ATOM 2031 N N . LYS A 1 257 ? -33.472 16.219 10.857 1.00 92.19 257 LYS A N 1
ATOM 2032 C CA . LYS A 1 257 ? -34.289 15.007 11.052 1.00 92.19 257 LYS A CA 1
ATOM 2033 C C . LYS A 1 257 ? -34.860 14.913 12.466 1.00 92.19 257 LYS A C 1
ATOM 2035 O O . LYS A 1 257 ? -36.031 14.577 12.618 1.00 92.19 257 LYS A O 1
ATOM 2040 N N . ARG A 1 258 ? -34.073 15.258 13.493 1.00 91.50 258 ARG A N 1
ATOM 2041 C CA . ARG A 1 258 ? -34.537 15.302 14.892 1.00 91.50 258 ARG A CA 1
ATOM 2042 C C . ARG A 1 258 ? -35.688 16.288 15.071 1.00 91.50 258 ARG A C 1
ATOM 2044 O O . ARG A 1 258 ? -36.709 15.917 15.637 1.00 91.50 258 ARG A O 1
ATOM 2051 N N . LYS A 1 259 ? -35.582 17.487 14.491 1.00 93.38 259 LYS A N 1
ATOM 2052 C CA . LYS A 1 259 ? -36.671 18.475 14.512 1.00 93.38 259 LYS A CA 1
ATOM 2053 C C . LYS A 1 259 ? -37.946 17.954 13.834 1.00 93.38 259 LYS A C 1
ATOM 2055 O O . LYS A 1 259 ? -39.036 18.105 14.374 1.00 93.38 259 LYS A O 1
ATOM 2060 N N . GLU A 1 260 ? -37.821 17.317 12.670 1.00 93.19 260 GLU A N 1
ATOM 2061 C CA . GLU A 1 260 ? -38.964 16.715 11.964 1.00 93.19 260 GLU A CA 1
ATOM 2062 C C . GLU A 1 260 ? -39.628 15.593 12.789 1.00 93.19 260 GLU A C 1
ATOM 2064 O O . GLU A 1 260 ? -40.858 15.476 12.800 1.00 93.19 260 GLU A O 1
ATOM 2069 N N . LEU A 1 261 ? -38.829 14.797 13.511 1.00 92.81 261 LEU A N 1
ATOM 2070 C CA . LEU A 1 261 ? -39.309 13.736 14.398 1.00 92.81 261 LEU A CA 1
ATOM 2071 C C . LEU A 1 261 ? -40.003 14.290 15.651 1.00 92.81 261 LEU A C 1
ATOM 2073 O O . LEU A 1 261 ? -41.070 13.798 16.010 1.00 92.81 261 LEU A O 1
ATOM 2077 N N . GLU A 1 262 ? -39.447 15.323 16.287 1.00 90.69 262 GLU A N 1
ATOM 2078 C CA . GLU A 1 262 ? -40.060 16.014 17.431 1.00 90.69 262 GLU A CA 1
ATOM 2079 C C . GLU A 1 262 ? -41.417 16.627 17.053 1.00 90.69 262 GLU A C 1
ATOM 2081 O O . GLU A 1 262 ? -42.406 16.455 17.768 1.00 90.69 262 GLU A O 1
ATOM 2086 N N . GLU A 1 263 ? -41.507 17.271 15.884 1.00 95.44 263 GLU A N 1
ATOM 2087 C CA . GLU A 1 263 ? -42.769 17.805 15.362 1.00 95.44 263 GLU A CA 1
ATOM 2088 C C . GLU A 1 263 ? -43.792 16.690 15.067 1.00 95.44 263 GLU A C 1
ATOM 2090 O O . GLU A 1 263 ? -44.992 16.876 15.277 1.00 95.44 263 GLU A O 1
ATOM 2095 N N . ALA A 1 264 ? -43.348 15.522 14.589 1.00 95.81 264 ALA A N 1
ATOM 2096 C CA . ALA A 1 264 ? -44.217 14.362 14.376 1.00 95.81 264 ALA A CA 1
ATOM 2097 C C . ALA A 1 264 ? -44.697 13.735 15.693 1.00 95.81 264 ALA A C 1
ATOM 2099 O O . ALA A 1 264 ? -45.866 13.355 15.793 1.00 95.81 264 ALA A O 1
ATOM 2100 N N . LEU A 1 265 ? -43.824 13.668 16.702 1.00 93.88 265 LEU A N 1
ATOM 2101 C CA . LEU A 1 265 ? -44.151 13.178 18.039 1.00 93.88 265 LEU A CA 1
ATOM 2102 C C . LEU A 1 265 ? -45.227 14.054 18.695 1.00 93.88 265 LEU A C 1
ATOM 2104 O O . LEU A 1 265 ? -46.198 13.527 19.241 1.00 93.88 265 LEU A O 1
ATOM 2108 N N . LEU A 1 266 ? -45.088 15.380 18.594 1.00 94.88 266 LEU A N 1
ATOM 2109 C CA . LEU A 1 266 ? -46.047 16.337 19.143 1.00 94.88 266 LEU A CA 1
ATOM 2110 C C . LEU A 1 266 ? -47.433 16.176 18.499 1.00 94.88 266 LEU A C 1
ATOM 2112 O O . LEU A 1 266 ? -48.409 16.000 19.227 1.00 94.88 266 LEU A O 1
ATOM 2116 N N . ARG A 1 267 ? -47.513 16.091 17.162 1.00 95.69 267 ARG A N 1
ATOM 2117 C CA . ARG A 1 267 ? -48.774 15.812 16.442 1.00 95.69 267 ARG A CA 1
ATOM 2118 C C . ARG A 1 267 ? -49.435 14.504 16.891 1.00 95.69 267 ARG A C 1
ATOM 2120 O O . ARG A 1 267 ? -50.623 14.489 17.198 1.00 95.69 267 ARG A O 1
ATOM 2127 N N . ALA A 1 268 ? -48.667 13.417 16.987 1.00 93.56 268 ALA A N 1
ATOM 2128 C CA . ALA A 1 268 ? -49.195 12.123 17.423 1.00 93.56 268 ALA A CA 1
ATOM 2129 C C . ALA A 1 268 ? -49.703 12.164 18.878 1.00 93.56 268 ALA A C 1
ATOM 2131 O O . ALA A 1 268 ? -50.720 11.552 19.208 1.00 93.56 268 ALA A O 1
ATOM 2132 N N . SER A 1 269 ? -49.017 12.902 19.758 1.00 93.62 269 SER A N 1
ATOM 2133 C CA . SER A 1 269 ? -49.447 13.073 21.150 1.00 93.62 269 SER A CA 1
ATOM 2134 C C . SER A 1 269 ? -50.765 13.848 21.277 1.00 93.62 269 SER A C 1
ATOM 2136 O O . SER A 1 269 ? -51.609 13.474 22.096 1.00 93.62 269 SER A O 1
ATOM 2138 N N . GLU A 1 270 ? -50.979 14.866 20.436 1.00 94.06 270 GLU A N 1
ATOM 2139 C CA . GLU A 1 270 ? -52.223 15.641 20.379 1.00 94.06 270 GLU A CA 1
ATOM 2140 C C . GLU A 1 270 ? -53.392 14.777 19.887 1.00 94.06 270 GLU A C 1
ATOM 2142 O O . GLU A 1 270 ? -54.465 14.794 20.490 1.00 94.06 270 GLU A O 1
ATOM 2147 N N . GLU A 1 271 ? -53.173 13.953 18.857 1.00 92.00 271 GLU A N 1
ATOM 2148 C CA . GLU A 1 271 ? -54.168 12.995 18.353 1.00 92.00 271 GLU A CA 1
ATOM 2149 C C . GLU A 1 271 ? -54.568 11.966 19.427 1.00 92.00 271 GLU A C 1
ATOM 2151 O O . GLU A 1 271 ? -55.756 11.722 19.653 1.00 92.00 271 GLU A O 1
ATOM 2156 N N . ILE A 1 272 ? -53.597 11.403 20.160 1.00 89.31 272 ILE A N 1
ATOM 2157 C CA . ILE A 1 272 ? -53.870 10.475 21.271 1.00 89.31 272 ILE A CA 1
ATOM 2158 C C . ILE A 1 272 ? -54.660 11.169 22.392 1.00 89.31 272 ILE A C 1
ATOM 2160 O O . ILE A 1 272 ? -55.533 10.543 23.001 1.00 89.31 272 ILE A O 1
ATOM 2164 N N . ALA A 1 273 ? -54.376 12.441 22.690 1.00 91.50 273 ALA A N 1
ATOM 2165 C CA . ALA A 1 273 ? -55.106 13.204 23.701 1.00 91.50 273 ALA A CA 1
ATOM 2166 C C . ALA A 1 273 ? -56.570 13.455 23.292 1.00 91.50 273 ALA A C 1
ATOM 2168 O O . ALA A 1 273 ? -57.465 13.270 24.119 1.00 91.50 273 ALA A O 1
ATOM 2169 N N . GLN A 1 274 ? -56.825 13.784 22.019 1.00 91.19 274 GLN A N 1
ATOM 2170 C CA . GLN A 1 274 ? -58.179 13.957 21.473 1.00 91.19 274 GLN A CA 1
ATOM 2171 C C . GLN A 1 274 ? -58.989 12.652 21.537 1.00 91.19 274 GLN A C 1
ATOM 2173 O O . GLN A 1 274 ? -60.106 12.644 22.053 1.00 91.19 274 GLN A O 1
ATOM 2178 N N . LEU A 1 275 ? -58.399 11.524 21.121 1.00 87.69 275 LEU A N 1
ATOM 2179 C CA . LEU A 1 275 ? -59.055 10.209 21.180 1.00 87.69 275 LEU A CA 1
ATOM 2180 C C . LEU A 1 275 ? -59.373 9.766 22.618 1.00 87.69 275 LEU A C 1
ATOM 2182 O O . LEU A 1 275 ? -60.396 9.124 22.866 1.00 87.69 275 LEU A O 1
ATOM 2186 N N . LYS A 1 276 ? -58.514 10.112 23.588 1.00 86.88 276 LYS A N 1
ATOM 2187 C CA . LYS A 1 276 ? -58.788 9.866 25.014 1.00 86.88 276 LYS A CA 1
ATOM 2188 C C . LYS A 1 276 ? -59.963 10.709 25.517 1.00 86.88 276 LYS A C 1
ATOM 2190 O O . LYS A 1 276 ? -60.818 10.171 26.216 1.00 86.88 276 LYS A O 1
ATOM 2195 N N . GLN A 1 277 ? -60.046 11.983 25.122 1.00 86.19 277 GLN A N 1
ATOM 2196 C CA . GLN A 1 277 ? -61.149 12.873 25.498 1.00 86.19 277 GLN A CA 1
ATOM 2197 C C . GLN A 1 277 ? -62.500 12.405 24.931 1.00 86.19 277 GLN A C 1
ATOM 2199 O O . GLN A 1 277 ? -63.499 12.439 25.647 1.00 86.19 277 GLN A O 1
ATOM 2204 N N . GLU A 1 278 ? -62.541 11.927 23.683 1.00 81.31 278 GLU A N 1
ATOM 2205 C CA . GLU A 1 278 ? -63.765 11.374 23.082 1.00 81.31 278 GLU A CA 1
ATOM 2206 C C . GLU A 1 278 ? -64.228 10.080 23.768 1.00 81.31 278 GLU A C 1
ATOM 2208 O O . GLU A 1 278 ? -65.430 9.847 23.905 1.00 81.31 278 GLU A O 1
ATOM 2213 N N . ARG A 1 279 ? -63.291 9.244 24.237 1.00 75.75 279 ARG A N 1
ATOM 2214 C CA . ARG A 1 279 ? -63.608 7.996 24.948 1.00 75.75 279 ARG A CA 1
ATOM 2215 C C . ARG A 1 279 ? -64.169 8.238 26.351 1.00 75.75 279 ARG A C 1
ATOM 2217 O O . ARG A 1 279 ? -65.032 7.479 26.788 1.00 75.75 279 ARG A O 1
ATOM 2224 N N . ASP A 1 280 ? -63.676 9.262 27.044 1.00 65.88 280 ASP A N 1
ATOM 2225 C CA . ASP A 1 280 ? -64.087 9.594 28.413 1.00 65.88 280 ASP A CA 1
ATOM 2226 C C . ASP A 1 280 ? -65.352 10.488 28.451 1.00 65.88 280 ASP A C 1
ATOM 2228 O O . ASP A 1 280 ? -65.826 10.859 29.528 1.00 65.88 280 ASP A O 1
ATOM 2232 N N . LEU A 1 281 ? -65.948 10.804 27.290 1.00 58.88 281 LEU A N 1
ATOM 2233 C CA . LEU A 1 281 ? -67.241 11.480 27.217 1.00 58.88 281 LEU A CA 1
ATOM 2234 C C . LEU A 1 281 ? -68.342 10.537 27.750 1.00 58.88 281 LEU A C 1
ATOM 2236 O O . LEU A 1 281 ? -68.496 9.423 27.236 1.00 58.88 281 LEU A O 1
ATOM 2240 N N . PRO A 1 282 ? -69.120 10.936 28.776 1.00 56.03 282 PRO A N 1
ATOM 2241 C CA . PRO A 1 282 ? -70.112 10.059 29.381 1.00 56.03 282 PRO A CA 1
ATOM 2242 C C . PRO A 1 282 ? -71.140 9.643 28.328 1.00 56.03 282 PRO A C 1
ATOM 2244 O O . PRO A 1 282 ? -71.841 10.485 27.763 1.00 56.03 282 PRO A O 1
ATOM 2247 N N . LYS A 1 283 ? -71.249 8.330 28.079 1.00 50.59 283 LYS A N 1
ATOM 2248 C CA . LYS A 1 283 ? -72.402 7.735 27.392 1.00 50.59 283 LYS A CA 1
ATOM 2249 C C . LYS A 1 283 ? -73.621 7.923 28.292 1.00 50.59 283 LYS A C 1
ATOM 2251 O O . LYS A 1 283 ? -73.969 7.050 29.081 1.00 50.59 283 LYS A O 1
ATOM 2256 N N . ASN A 1 284 ? -74.195 9.116 28.214 1.00 43.41 284 ASN A N 1
ATOM 2257 C CA . ASN A 1 284 ? -75.430 9.480 28.872 1.00 43.41 284 ASN A CA 1
ATOM 2258 C C . ASN A 1 284 ? -76.564 8.626 28.281 1.00 43.41 284 ASN A C 1
ATOM 2260 O O . ASN A 1 284 ? -76.703 8.540 27.062 1.00 43.41 284 ASN A O 1
ATOM 2264 N N . ASP A 1 285 ? -77.328 7.997 29.173 1.00 42.31 285 ASP A N 1
ATOM 2265 C CA . ASP A 1 285 ? -78.625 7.358 28.945 1.00 42.31 285 ASP A CA 1
ATOM 2266 C C . ASP A 1 285 ? -78.676 6.191 27.939 1.00 42.31 285 ASP A C 1
ATOM 2268 O O . ASP A 1 285 ? -79.139 6.373 26.816 1.00 42.31 285 ASP A O 1
ATOM 2272 N N . GLN A 1 286 ? -78.283 4.972 28.365 1.00 47.62 286 GLN A N 1
ATOM 2273 C CA . GLN A 1 286 ? -78.958 3.709 27.957 1.00 47.62 286 GLN A CA 1
ATOM 2274 C C . GLN A 1 286 ? -78.429 2.399 28.585 1.00 47.62 286 GLN A C 1
ATOM 2276 O O . GLN A 1 286 ? -79.118 1.386 28.496 1.00 47.62 286 GLN A O 1
ATOM 2281 N N . ASN A 1 287 ? -77.271 2.365 29.255 1.00 43.06 287 ASN A N 1
ATOM 2282 C CA . ASN A 1 287 ? -76.645 1.075 29.616 1.00 43.06 287 ASN A CA 1
ATOM 2283 C C . ASN A 1 287 ? -76.974 0.503 31.010 1.00 43.06 287 ASN A C 1
ATOM 2285 O O . ASN A 1 287 ? -76.615 -0.637 31.293 1.00 43.06 287 ASN A O 1
ATOM 2289 N N . THR A 1 288 ? -77.744 1.207 31.843 1.00 47.31 288 THR A N 1
ATOM 2290 C CA . THR A 1 288 ? -78.057 0.815 33.237 1.00 47.31 288 THR A CA 1
ATOM 2291 C C . THR A 1 288 ? -79.010 -0.389 33.380 1.00 47.31 288 THR A C 1
ATOM 2293 O O . THR A 1 288 ? -79.463 -0.684 34.474 1.00 47.31 288 THR A O 1
ATOM 2296 N N . THR A 1 289 ? -79.345 -1.113 32.307 1.00 50.41 289 THR A N 1
ATOM 2297 C CA . THR A 1 289 ? -80.243 -2.293 32.366 1.00 50.41 289 THR A CA 1
ATOM 2298 C C . THR A 1 289 ? -79.658 -3.572 31.764 1.00 50.41 289 THR A C 1
ATOM 2300 O O . THR A 1 289 ? -80.316 -4.608 31.787 1.00 50.41 289 THR A O 1
ATOM 2303 N N . MET A 1 290 ? -78.415 -3.547 31.269 1.00 47.88 290 MET A N 1
ATOM 2304 C CA . MET A 1 290 ? -77.790 -4.717 30.632 1.00 47.88 290 MET A CA 1
ATOM 2305 C C . MET A 1 290 ? -76.623 -5.328 31.421 1.00 47.88 290 MET A C 1
ATOM 2307 O O . MET A 1 290 ? -76.201 -6.444 31.113 1.00 47.88 290 MET A O 1
ATOM 2311 N N . GLU A 1 291 ? -76.103 -4.629 32.430 1.00 52.16 291 GLU A N 1
ATOM 2312 C CA . GLU A 1 291 ? -74.979 -5.101 33.249 1.00 52.16 291 GLU A CA 1
ATOM 2313 C C . GLU A 1 291 ? -75.421 -6.036 34.386 1.00 52.16 291 GLU A C 1
ATOM 2315 O O . GLU A 1 291 ? -74.753 -7.041 34.616 1.00 52.16 291 GLU A O 1
ATOM 2320 N N . GLU A 1 292 ? -76.620 -5.861 34.953 1.00 50.81 292 GLU A N 1
ATOM 2321 C CA . GLU A 1 292 ? -77.178 -6.789 35.959 1.00 50.81 292 GLU A CA 1
ATOM 2322 C C . GLU A 1 292 ? -77.555 -8.170 35.380 1.00 50.81 292 GLU A C 1
ATOM 2324 O O . GLU A 1 292 ? -77.663 -9.152 36.109 1.00 50.81 292 GLU A O 1
ATOM 2329 N N . GLN A 1 293 ? -77.713 -8.286 34.056 1.00 49.97 293 GLN A N 1
ATOM 2330 C CA . GLN A 1 293 ? -77.999 -9.565 33.389 1.00 49.97 293 GLN A CA 1
ATOM 2331 C C . GLN A 1 293 ? -76.742 -10.286 32.879 1.00 49.97 293 GLN A C 1
ATOM 2333 O O . GLN A 1 293 ? -76.816 -11.468 32.545 1.00 49.97 293 GLN A O 1
ATOM 2338 N N . LYS A 1 294 ? -75.579 -9.620 32.834 1.00 53.66 294 LYS A N 1
ATOM 2339 C CA . LYS A 1 294 ? -74.317 -10.244 32.401 1.00 53.66 294 LYS A CA 1
ATOM 2340 C C . LYS A 1 294 ? -73.578 -10.951 33.532 1.00 53.66 294 LYS A C 1
ATOM 2342 O O . LYS A 1 294 ? -72.917 -11.947 33.263 1.00 53.66 294 LYS A O 1
ATOM 2347 N N . GLU A 1 295 ? -73.759 -10.503 34.771 1.00 50.50 295 GLU A N 1
ATOM 2348 C CA . GLU A 1 295 ? -73.085 -11.071 35.945 1.00 50.50 295 GLU A CA 1
ATOM 2349 C C . GLU A 1 295 ? -73.660 -12.446 36.357 1.00 50.50 295 GLU A C 1
ATOM 2351 O O . GLU A 1 295 ? -72.941 -13.309 36.843 1.00 50.50 295 GLU A O 1
ATOM 2356 N N . VAL A 1 296 ? -74.933 -12.726 36.044 1.00 54.12 296 VAL A N 1
ATOM 2357 C CA . VAL A 1 296 ? -75.600 -14.012 36.362 1.00 54.12 296 VAL A CA 1
ATOM 2358 C C . VAL A 1 296 ? -75.340 -15.105 35.305 1.00 54.12 296 VAL A C 1
ATOM 2360 O O . VAL A 1 296 ? -75.544 -16.297 35.552 1.00 54.12 296 VAL A O 1
ATOM 2363 N N . ILE A 1 297 ? -74.862 -14.720 34.116 1.00 55.00 297 ILE A N 1
ATOM 2364 C CA . ILE A 1 297 ? -74.623 -15.634 32.984 1.00 55.00 297 ILE A CA 1
ATOM 2365 C C . ILE A 1 297 ? -73.146 -16.062 32.903 1.00 55.00 297 ILE A C 1
ATOM 2367 O O . ILE A 1 297 ? -72.857 -17.155 32.414 1.00 55.00 297 ILE A O 1
ATOM 2371 N N . SER A 1 298 ? -72.210 -15.273 33.439 1.00 53.47 298 SER A N 1
ATOM 2372 C CA . SER A 1 298 ? -70.784 -15.631 33.482 1.00 53.47 298 SER A CA 1
ATOM 2373 C C . SER A 1 298 ? -70.435 -16.676 34.546 1.00 53.47 298 SER A C 1
ATOM 2375 O O . SER A 1 298 ? -69.525 -17.467 34.315 1.00 53.47 298 SER A O 1
ATOM 2377 N N . ASP A 1 299 ? -71.193 -16.775 35.641 1.00 51.16 299 ASP A N 1
ATOM 2378 C CA . ASP A 1 299 ? -70.865 -17.694 36.746 1.00 51.16 299 ASP A CA 1
ATOM 2379 C C . ASP A 1 299 ? -71.408 -19.124 36.562 1.00 51.16 299 ASP A C 1
ATOM 2381 O O . ASP A 1 299 ? -70.980 -20.049 37.251 1.00 51.16 299 ASP A O 1
ATOM 2385 N N . ASN A 1 300 ? -72.281 -19.353 35.574 1.00 54.03 300 ASN A N 1
ATOM 2386 C CA . ASN A 1 300 ? -72.864 -20.674 35.294 1.00 54.03 300 ASN A CA 1
ATOM 2387 C C . ASN A 1 300 ? -72.225 -21.419 34.105 1.00 54.03 300 ASN A C 1
ATOM 2389 O O . ASN A 1 300 ? -72.539 -22.586 33.891 1.00 54.03 300 ASN A O 1
ATOM 2393 N N . LEU A 1 301 ? -71.307 -20.799 33.350 1.00 50.53 301 LEU A N 1
ATOM 2394 C CA . LEU A 1 301 ? -70.590 -21.463 32.243 1.00 50.53 301 LEU A CA 1
ATOM 2395 C C . LEU A 1 301 ? -69.148 -21.879 32.585 1.00 50.53 301 LEU A C 1
ATOM 2397 O O . LEU A 1 301 ? -68.477 -22.509 31.769 1.00 50.53 301 LEU A O 1
ATOM 2401 N N . ILE A 1 302 ? -68.669 -21.589 33.798 1.00 49.88 302 ILE A N 1
ATOM 2402 C CA . ILE A 1 302 ? -67.274 -21.842 34.206 1.00 49.88 302 ILE A CA 1
ATOM 2403 C C . ILE A 1 302 ? -67.054 -23.278 34.747 1.00 49.88 302 ILE A C 1
ATOM 2405 O O . ILE A 1 302 ? -65.921 -23.695 34.981 1.00 49.88 302 ILE A O 1
ATOM 2409 N N . LEU A 1 303 ? -68.098 -24.110 34.847 1.00 48.41 303 LEU A N 1
ATOM 2410 C CA . LEU A 1 303 ? -68.006 -25.454 35.444 1.00 48.41 303 LEU A CA 1
ATOM 2411 C C . LEU A 1 303 ? -68.019 -26.645 34.467 1.00 48.41 303 LEU A C 1
ATOM 2413 O O . LEU A 1 303 ? -67.769 -27.763 34.909 1.00 48.41 303 LEU A O 1
ATOM 2417 N N . GLU A 1 304 ? -68.197 -26.444 33.155 1.00 43.12 304 GLU A N 1
ATOM 2418 C CA . GLU A 1 304 ? -68.318 -27.568 32.196 1.00 43.12 304 GLU A CA 1
ATOM 2419 C C . GLU A 1 304 ? -67.267 -27.614 31.068 1.00 43.12 304 GLU A C 1
ATOM 2421 O O . GLU A 1 304 ? -67.270 -28.543 30.265 1.00 43.12 304 GLU A O 1
ATOM 2426 N N . ALA A 1 305 ? -66.289 -26.700 31.042 1.00 43.12 305 ALA A N 1
ATOM 2427 C CA . ALA A 1 305 ? -65.131 -26.792 30.130 1.00 43.12 305 ALA A CA 1
ATOM 2428 C C . ALA A 1 305 ? -63.818 -27.215 30.829 1.00 43.12 305 ALA A C 1
ATOM 2430 O O . ALA A 1 305 ? -62.756 -27.300 30.203 1.00 43.12 305 ALA A O 1
ATOM 2431 N N . SER A 1 306 ? -63.894 -27.536 32.124 1.00 41.00 306 SER A N 1
ATOM 2432 C CA . SER A 1 306 ? -62.815 -28.140 32.908 1.00 41.00 306 SER A CA 1
ATOM 2433 C C . SER A 1 306 ? -62.644 -29.612 32.526 1.00 41.00 306 SER A C 1
ATOM 2435 O O . SER A 1 306 ? -63.324 -30.482 33.063 1.00 41.00 306 SER A O 1
ATOM 2437 N N . GLY A 1 307 ? -61.728 -29.920 31.603 1.00 43.72 307 GLY A N 1
ATOM 2438 C CA . GLY A 1 307 ? -61.350 -31.324 31.400 1.00 43.72 307 GLY A CA 1
ATOM 2439 C C . GLY A 1 307 ? -60.375 -31.678 30.282 1.00 43.72 307 GLY A C 1
ATOM 2440 O O . GLY A 1 307 ? -59.819 -32.772 30.338 1.00 43.72 307 GLY A O 1
ATOM 2441 N N . GLN A 1 308 ? -60.137 -30.822 29.279 1.00 48.25 308 GLN A N 1
ATOM 2442 C CA . GLN A 1 308 ? -59.548 -31.326 28.021 1.00 48.25 308 GLN A CA 1
ATOM 2443 C C . GLN A 1 308 ? -58.321 -30.614 27.445 1.00 48.25 308 GLN A C 1
ATOM 2445 O O . GLN A 1 308 ? -57.850 -31.040 26.396 1.00 48.25 308 GLN A O 1
ATOM 2450 N N . ILE A 1 309 ? -57.729 -29.613 28.110 1.00 43.50 309 ILE A N 1
ATOM 2451 C CA . ILE A 1 309 ? -56.546 -28.918 27.540 1.00 43.50 309 ILE A CA 1
ATOM 2452 C C . ILE A 1 309 ? -55.362 -28.779 28.528 1.00 43.50 309 ILE A C 1
ATOM 2454 O O . ILE A 1 309 ? -54.243 -28.471 28.130 1.00 43.50 309 ILE A O 1
ATOM 2458 N N . ILE A 1 310 ? -55.530 -29.132 29.807 1.00 44.91 310 ILE A N 1
ATOM 2459 C CA . ILE A 1 310 ? -54.517 -28.909 30.861 1.00 44.91 310 ILE A CA 1
ATOM 2460 C C . ILE A 1 310 ? -53.672 -30.172 31.122 1.00 44.91 310 ILE A C 1
ATOM 2462 O O . ILE A 1 310 ? -53.681 -30.696 32.231 1.00 44.91 310 ILE A O 1
ATOM 2466 N N . LYS A 1 311 ? -52.987 -30.734 30.110 1.00 44.66 311 LYS A N 1
ATOM 2467 C CA . LYS A 1 311 ? -52.135 -31.929 30.339 1.00 44.66 311 LYS A CA 1
ATOM 2468 C C . LYS A 1 311 ? -50.859 -32.135 29.496 1.00 44.66 311 LYS A C 1
ATOM 2470 O O . LYS A 1 311 ? -50.209 -33.145 29.734 1.00 44.66 311 LYS A O 1
ATOM 2475 N N . PRO A 1 312 ? -50.453 -31.238 28.572 1.00 40.69 312 PRO A N 1
ATOM 2476 C CA . PRO A 1 312 ? -49.065 -31.292 28.059 1.00 40.69 312 PRO A CA 1
ATOM 2477 C C . PRO A 1 312 ? -48.231 -29.993 28.123 1.00 40.69 312 PRO A C 1
ATOM 2479 O O . PRO A 1 312 ? -47.138 -29.966 27.573 1.00 40.69 312 PRO A O 1
ATOM 2482 N N . LEU A 1 313 ? -48.682 -28.913 28.772 1.00 39.12 313 LEU A N 1
ATOM 2483 C CA . LEU A 1 313 ? -47.921 -27.640 28.833 1.00 39.12 313 LEU A CA 1
ATOM 2484 C C . LEU A 1 313 ? -47.385 -27.276 30.225 1.00 39.12 313 LEU A C 1
ATOM 2486 O O . LEU A 1 313 ? -46.757 -26.238 30.398 1.00 39.12 313 LEU A O 1
ATOM 2490 N N . GLN A 1 314 ? -47.572 -28.168 31.196 1.00 42.19 314 GLN A N 1
ATOM 2491 C CA . GLN A 1 314 ? -47.106 -28.010 32.576 1.00 42.19 314 GLN A CA 1
ATOM 2492 C C . GLN A 1 314 ? -45.774 -28.737 32.842 1.00 42.19 314 GLN A C 1
ATOM 2494 O O . GLN A 1 314 ? -45.274 -28.732 33.955 1.00 42.19 314 GLN A O 1
ATOM 2499 N N . GLU A 1 315 ? -45.184 -29.333 31.802 1.00 40.47 315 GLU A N 1
ATOM 2500 C CA . GLU A 1 315 ? -43.931 -30.103 31.861 1.00 40.47 315 GLU A CA 1
ATOM 2501 C C . GLU A 1 315 ? -42.734 -29.346 31.244 1.00 40.47 315 GLU A C 1
ATOM 2503 O O . GLU A 1 315 ? -41.631 -29.874 31.174 1.00 40.47 315 GLU A O 1
ATOM 2508 N N . TYR A 1 316 ? -42.929 -28.087 30.821 1.00 46.41 316 TYR A N 1
ATOM 2509 C CA . TYR A 1 316 ? -41.879 -27.231 30.240 1.00 46.41 316 TYR A CA 1
ATOM 2510 C C . TYR A 1 316 ? -41.447 -26.055 31.130 1.00 46.41 316 TYR A C 1
ATOM 2512 O O . TYR A 1 316 ? -40.598 -25.272 30.713 1.00 46.41 316 TYR A O 1
ATOM 2520 N N . LEU A 1 317 ? -42.007 -25.912 32.337 1.00 46.72 317 LEU A N 1
ATOM 2521 C CA . LEU A 1 317 ? -41.787 -24.724 33.173 1.00 46.72 317 LEU A CA 1
ATOM 2522 C C . LEU A 1 317 ? -41.175 -24.989 34.562 1.00 46.72 317 LEU A C 1
ATOM 2524 O O . LEU A 1 317 ? -40.911 -24.017 35.255 1.00 46.72 317 LEU A O 1
ATOM 2528 N N . ASP A 1 318 ? -40.836 -26.237 34.925 1.00 39.00 318 ASP A N 1
ATOM 2529 C CA . ASP A 1 318 ? -40.389 -26.582 36.295 1.00 39.00 318 ASP A CA 1
ATOM 2530 C C . ASP A 1 318 ? -39.068 -27.388 36.404 1.00 39.00 318 ASP A C 1
ATOM 2532 O O . ASP A 1 318 ? -38.823 -28.044 37.416 1.00 39.00 318 ASP A O 1
ATOM 2536 N N . HIS A 1 319 ? -38.167 -27.334 35.414 1.00 41.53 319 HIS A N 1
ATOM 2537 C CA . HIS A 1 319 ? -36.809 -27.907 35.516 1.00 41.53 319 HIS A CA 1
ATOM 2538 C C . HIS A 1 319 ? -35.755 -26.970 34.901 1.00 41.53 319 HIS A C 1
ATOM 2540 O O . HIS A 1 319 ? -35.388 -27.157 33.748 1.00 41.53 319 HIS A O 1
ATOM 2546 N N . ASP A 1 320 ? -35.301 -25.955 35.650 1.00 38.03 320 ASP A N 1
ATOM 2547 C CA . ASP A 1 320 ? -33.867 -25.705 35.925 1.00 38.03 320 ASP A CA 1
ATOM 2548 C C . ASP A 1 320 ? -33.689 -24.549 36.945 1.00 38.03 320 ASP A C 1
ATOM 2550 O O . ASP A 1 320 ? -33.086 -23.510 36.674 1.00 38.03 320 ASP A O 1
ATOM 2554 N N . GLU A 1 321 ? -34.230 -24.708 38.161 1.00 35.22 321 GLU A N 1
ATOM 2555 C CA . GLU A 1 321 ? -33.761 -23.953 39.335 1.00 35.22 321 GLU A CA 1
ATOM 2556 C C . GLU A 1 321 ? -32.398 -24.522 39.782 1.00 35.22 321 GLU A C 1
ATOM 2558 O O . GLU A 1 321 ? -32.308 -25.206 40.798 1.00 35.22 321 GLU A O 1
ATOM 2563 N N . ASN A 1 322 ? -31.334 -24.322 38.990 1.00 34.28 322 ASN A N 1
ATOM 2564 C CA . ASN A 1 322 ? -29.928 -24.420 39.429 1.00 34.28 322 ASN A CA 1
ATOM 2565 C C . ASN A 1 322 ? -28.917 -24.065 38.314 1.00 34.28 322 ASN A C 1
ATOM 2567 O O . ASN A 1 322 ? -28.018 -24.834 37.988 1.00 34.28 322 ASN A O 1
ATOM 2571 N N . CYS A 1 323 ? -28.970 -22.846 37.771 1.00 33.91 323 CYS A N 1
ATOM 2572 C CA . CYS A 1 323 ? -27.785 -22.250 37.134 1.00 33.91 323 CYS A CA 1
ATOM 2573 C C . CYS A 1 323 ? -27.766 -20.726 37.304 1.00 33.91 323 CYS A C 1
ATOM 2575 O O . CYS A 1 323 ? -27.850 -19.940 36.364 1.00 33.91 323 CYS A O 1
ATOM 2577 N N . VAL A 1 324 ? -27.684 -20.296 38.561 1.00 32.59 324 VAL A N 1
ATOM 2578 C CA . VAL A 1 324 ? -27.333 -18.920 38.912 1.00 32.59 324 VAL A CA 1
ATOM 2579 C C . VAL A 1 324 ? -25.805 -18.819 38.887 1.00 32.59 324 VAL A C 1
ATOM 2581 O O . VAL A 1 324 ? -25.135 -19.599 39.561 1.00 32.59 324 VAL A O 1
ATOM 2584 N N . ARG A 1 325 ? -25.299 -17.806 38.164 1.00 36.81 325 ARG A N 1
ATOM 2585 C CA . ARG A 1 325 ? -23.905 -17.304 38.051 1.00 36.81 325 ARG A CA 1
ATOM 2586 C C . ARG A 1 325 ? -23.149 -17.700 36.772 1.00 36.81 325 ARG A C 1
ATOM 2588 O O . ARG A 1 325 ? -22.402 -18.663 36.790 1.00 36.81 325 ARG A O 1
ATOM 2595 N N . GLU A 1 326 ? -23.306 -16.880 35.721 1.00 32.41 326 GLU A N 1
ATOM 2596 C CA . GLU A 1 326 ? -22.293 -16.433 34.725 1.00 32.41 326 GLU A CA 1
ATOM 2597 C C . GLU A 1 326 ? -22.937 -16.141 33.348 1.00 32.41 326 GLU A C 1
ATOM 2599 O O . GLU A 1 326 ? -23.043 -17.023 32.499 1.00 32.41 326 GLU A O 1
ATOM 2604 N N . PRO A 1 327 ? -23.381 -14.891 33.093 1.00 40.28 327 PRO A N 1
ATOM 2605 C CA . PRO A 1 327 ? -22.991 -14.261 31.818 1.00 40.28 327 PRO A CA 1
ATOM 2606 C C . PRO A 1 327 ? -22.625 -12.763 31.907 1.00 40.28 327 PRO A C 1
ATOM 2608 O O . PRO A 1 327 ? -22.209 -12.170 30.910 1.00 40.28 327 PRO A O 1
ATOM 2611 N N . GLU A 1 328 ? -22.715 -12.128 33.078 1.00 40.50 328 GLU A N 1
ATOM 2612 C CA . GLU A 1 328 ? -22.489 -10.676 33.211 1.00 40.50 328 GLU A CA 1
ATOM 2613 C C . GLU A 1 328 ? -20.999 -10.291 33.247 1.00 40.50 328 GLU A C 1
ATOM 2615 O O . GLU A 1 328 ? -20.605 -9.243 32.734 1.00 40.50 328 GLU A O 1
ATOM 2620 N N . THR A 1 329 ? -20.122 -11.179 33.719 1.00 42.41 329 THR A N 1
ATOM 2621 C CA . THR A 1 329 ? -18.662 -10.976 33.746 1.00 42.41 329 THR A CA 1
ATOM 2622 C C . THR A 1 329 ? -18.017 -10.989 32.354 1.00 42.41 329 THR A C 1
ATOM 2624 O O . THR A 1 329 ? -17.068 -10.241 32.111 1.00 42.41 329 THR A O 1
ATOM 2627 N N . LEU A 1 330 ? -18.561 -11.752 31.398 1.00 46.22 330 LEU A N 1
ATOM 2628 C CA . LEU A 1 330 ? -18.061 -11.802 30.014 1.00 46.22 330 LEU A CA 1
ATOM 2629 C C . LEU A 1 330 ? -18.528 -10.608 29.165 1.00 46.22 330 LEU A C 1
ATOM 2631 O O . LEU A 1 330 ? -17.832 -10.203 28.230 1.00 46.22 330 LEU A O 1
ATOM 2635 N N . LEU A 1 331 ? -19.675 -10.007 29.495 1.00 46.03 331 LEU A N 1
ATOM 2636 C CA . LEU A 1 331 ? -20.151 -8.780 28.849 1.00 46.03 331 LEU A CA 1
ATOM 2637 C C . LEU A 1 331 ? -19.372 -7.550 29.349 1.00 46.03 331 LEU A C 1
ATOM 2639 O O . LEU A 1 331 ? -19.039 -6.664 28.561 1.00 46.03 331 LEU A O 1
ATOM 2643 N N . ILE A 1 332 ? -18.994 -7.545 30.632 1.00 49.50 332 ILE A N 1
ATOM 2644 C CA . ILE A 1 332 ? -18.137 -6.517 31.239 1.00 49.50 332 ILE A CA 1
ATOM 2645 C C . ILE A 1 332 ? -16.695 -6.621 30.711 1.00 49.50 332 ILE A C 1
ATOM 2647 O O . ILE A 1 332 ? -16.118 -5.605 30.330 1.00 49.50 332 ILE A O 1
ATOM 2651 N N . GLN A 1 333 ? -16.135 -7.830 30.556 1.00 49.91 333 GLN A N 1
ATOM 2652 C CA . GLN A 1 333 ? -14.820 -8.017 29.918 1.00 49.91 333 GLN A CA 1
ATOM 2653 C C . GLN A 1 333 ? -14.801 -7.599 28.43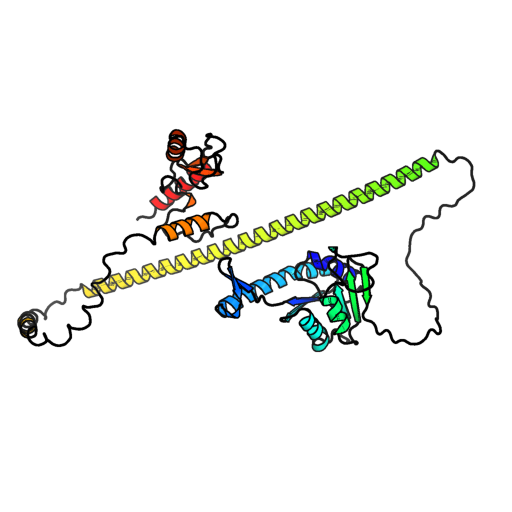9 1.00 49.91 333 GLN A C 1
ATOM 2655 O O . GLN A 1 333 ? -13.804 -7.047 27.975 1.00 49.91 333 GLN A O 1
ATOM 2660 N N . ARG A 1 334 ? -15.903 -7.799 27.700 1.00 51.28 334 ARG A N 1
ATOM 2661 C CA . ARG A 1 334 ? -16.041 -7.329 26.309 1.00 51.28 334 ARG A CA 1
ATOM 2662 C C . ARG A 1 334 ? -16.133 -5.805 26.202 1.00 51.28 334 ARG A C 1
ATOM 2664 O O . ARG A 1 334 ? -15.500 -5.235 25.315 1.00 51.28 334 ARG A O 1
ATOM 2671 N N . LYS A 1 335 ? -16.862 -5.144 27.111 1.00 52.62 335 LYS A N 1
ATOM 2672 C CA . LYS A 1 335 ? -16.919 -3.671 27.194 1.00 52.62 335 LYS A CA 1
ATOM 2673 C C . LYS A 1 335 ? -15.564 -3.070 27.576 1.00 52.62 335 LYS A C 1
ATOM 2675 O O . LYS A 1 335 ? -15.163 -2.062 27.004 1.00 52.62 335 LYS A O 1
ATOM 2680 N N . LEU A 1 336 ? -14.824 -3.735 28.464 1.00 48.09 336 LEU A N 1
ATOM 2681 C CA . LEU A 1 336 ? -13.460 -3.352 28.822 1.00 48.09 336 LEU A CA 1
ATOM 2682 C C . LEU A 1 336 ? -12.502 -3.530 27.632 1.00 48.09 336 LEU A C 1
ATOM 2684 O O . LEU A 1 336 ? -11.823 -2.579 27.270 1.00 48.09 336 LEU A O 1
ATOM 2688 N N . ALA A 1 337 ? -12.507 -4.671 26.933 1.00 47.00 337 ALA A N 1
ATOM 2689 C CA . ALA A 1 337 ? -11.648 -4.917 25.764 1.00 47.00 337 ALA A CA 1
ATOM 2690 C C . ALA A 1 337 ? -11.863 -3.922 24.602 1.00 47.00 337 ALA A C 1
ATOM 2692 O O . ALA A 1 337 ? -10.904 -3.559 23.919 1.00 47.00 337 ALA A O 1
ATOM 2693 N N . ALA A 1 338 ? -13.093 -3.433 24.405 1.00 49.47 338 ALA A N 1
ATOM 2694 C CA . ALA A 1 338 ? -13.410 -2.410 23.405 1.00 49.47 338 ALA A CA 1
ATOM 2695 C C . ALA A 1 338 ? -12.834 -1.018 23.745 1.00 49.47 338 ALA A C 1
ATOM 2697 O O . ALA A 1 338 ? -12.594 -0.219 22.841 1.00 49.47 338 ALA A O 1
ATOM 2698 N N . SER A 1 339 ? -12.553 -0.747 25.026 1.00 46.50 339 SER A N 1
ATOM 2699 C CA . SER A 1 339 ? -11.941 0.507 25.494 1.00 46.50 339 SER A CA 1
ATOM 2700 C C . SER A 1 339 ? -10.412 0.563 25.331 1.00 46.50 339 SER A C 1
ATOM 2702 O O . SER A 1 339 ? -9.814 1.621 25.505 1.00 46.50 339 SER A O 1
ATOM 2704 N N . PHE A 1 340 ? -9.772 -0.547 24.937 1.00 51.34 340 PHE A N 1
ATOM 2705 C CA . PHE A 1 340 ? -8.308 -0.683 24.875 1.00 51.34 340 PHE A CA 1
ATOM 2706 C C . PHE A 1 340 ? -7.705 -0.633 23.461 1.00 51.34 340 PHE A C 1
ATOM 2708 O O . PHE A 1 340 ? -6.535 -0.974 23.282 1.00 51.34 340 PHE A O 1
ATOM 2715 N N . SER A 1 341 ? -8.462 -0.193 22.448 1.00 39.66 341 SER A N 1
ATOM 2716 C CA . SER A 1 341 ? -7.932 -0.020 21.091 1.00 39.66 341 SER A CA 1
ATOM 2717 C C . SER A 1 341 ? -7.458 1.425 20.872 1.00 39.66 341 SER A C 1
ATOM 2719 O O . SER A 1 341 ? -8.290 2.331 20.785 1.00 39.66 341 SER A O 1
ATOM 2721 N N . PRO A 1 342 ? -6.144 1.678 20.713 1.00 42.25 342 PRO A N 1
ATOM 2722 C CA . PRO A 1 342 ? -5.589 3.021 20.496 1.00 42.25 342 PRO A CA 1
ATOM 2723 C C . PRO A 1 342 ? -5.974 3.651 19.139 1.00 42.25 342 PRO A C 1
ATOM 2725 O O . PRO A 1 342 ? -5.509 4.737 18.807 1.00 42.25 342 PRO A O 1
ATOM 2728 N N . SER A 1 343 ? -6.841 2.997 18.355 1.00 42.25 343 SER A N 1
ATOM 2729 C CA . SER A 1 343 ? -7.457 3.528 17.131 1.00 42.25 343 SER A CA 1
ATOM 2730 C C . SER A 1 343 ? -8.894 4.046 17.317 1.00 42.25 343 SER A C 1
ATOM 2732 O O . SER A 1 343 ? -9.470 4.525 16.347 1.00 42.25 343 SER A O 1
ATOM 2734 N N . SER A 1 344 ? -9.462 4.009 18.530 1.00 38.69 344 SER A N 1
ATOM 2735 C CA . SER A 1 344 ? -10.812 4.535 18.831 1.00 38.69 344 SER A CA 1
ATOM 2736 C C . SER A 1 344 ? -10.838 6.015 19.249 1.00 38.69 344 SER A C 1
ATOM 2738 O O . SER A 1 344 ? -11.827 6.489 19.806 1.00 38.69 344 SER A O 1
ATOM 2740 N N . VAL A 1 345 ? -9.776 6.778 18.970 1.00 44.34 345 VAL A N 1
ATOM 2741 C CA . VAL A 1 345 ? -9.761 8.242 19.131 1.00 44.34 345 VAL A CA 1
ATOM 2742 C C . VAL A 1 345 ? -10.577 8.856 17.991 1.00 44.34 345 VAL A C 1
ATOM 2744 O O . VAL A 1 345 ? -9.998 9.269 16.996 1.00 44.34 345 VAL A O 1
ATOM 2747 N N . MET A 1 346 ? -11.907 8.778 18.103 1.00 41.25 346 MET A N 1
ATOM 2748 C CA . MET A 1 346 ? -12.982 9.489 17.380 1.00 41.25 346 MET A CA 1
ATOM 2749 C C . MET A 1 346 ? -14.241 8.609 17.472 1.00 41.25 346 MET A C 1
ATOM 2751 O O . MET A 1 346 ? -14.671 8.001 16.494 1.00 41.25 346 MET A O 1
ATOM 2755 N N . GLN A 1 347 ? -14.804 8.484 18.677 1.00 38.00 347 GLN A N 1
ATOM 2756 C CA . GLN A 1 347 ? -16.211 8.102 18.796 1.00 38.00 347 GLN A CA 1
ATOM 2757 C C . GLN A 1 347 ? -17.044 9.246 18.216 1.00 38.00 347 GLN A C 1
ATOM 2759 O O . GLN A 1 347 ? -16.774 10.421 18.469 1.00 38.00 347 GLN A O 1
ATOM 2764 N N . SER A 1 348 ? -17.982 8.875 17.353 1.00 35.66 348 SER A N 1
ATOM 2765 C CA . SER A 1 348 ? -18.861 9.789 16.641 1.00 35.66 348 SER A CA 1
ATOM 2766 C C . SER A 1 348 ? -19.696 10.614 17.642 1.00 35.66 348 SER A C 1
ATOM 2768 O O . SER A 1 348 ? -20.099 10.074 18.670 1.00 35.66 348 SER A O 1
ATOM 2770 N N . PRO A 1 349 ? -20.015 11.890 17.350 1.00 46.00 349 PRO A N 1
ATOM 2771 C CA . PRO A 1 349 ? -20.851 12.738 18.211 1.00 46.00 349 PRO A CA 1
ATOM 2772 C C . PRO A 1 349 ? -22.328 12.305 18.334 1.00 46.00 349 PRO A C 1
ATOM 2774 O O . PRO A 1 349 ? -23.148 13.112 18.757 1.00 46.00 349 PRO A O 1
ATOM 2777 N N . PHE A 1 350 ? -22.692 11.083 17.927 1.00 41.62 350 PHE A N 1
ATOM 2778 C CA . PHE A 1 350 ? -24.085 10.650 17.752 1.00 41.62 350 PHE A CA 1
ATOM 2779 C C . PHE A 1 350 ? -24.547 9.546 18.722 1.00 41.62 350 PHE A C 1
ATOM 2781 O O . PHE A 1 350 ? -25.665 9.066 18.581 1.00 41.62 350 PHE A O 1
ATOM 2788 N N . ASP A 1 351 ? -23.759 9.214 19.752 1.00 40.69 351 ASP A N 1
ATOM 2789 C CA . ASP A 1 351 ? -24.200 8.385 20.894 1.00 40.69 351 ASP A CA 1
ATOM 2790 C C . ASP A 1 351 ? -24.713 9.250 22.079 1.00 40.69 351 ASP A C 1
ATOM 2792 O O . ASP A 1 351 ? -24.475 8.931 23.244 1.00 40.69 351 ASP A O 1
ATOM 2796 N N . GLU A 1 352 ? -25.402 10.367 21.807 1.00 40.69 352 GLU A N 1
ATOM 2797 C CA . GLU A 1 352 ? -26.113 11.156 22.831 1.00 40.69 352 GLU A CA 1
ATOM 2798 C C . GLU A 1 352 ? -27.636 11.045 22.654 1.00 40.69 352 GLU A C 1
ATOM 2800 O O . GLU A 1 352 ? -28.259 11.843 21.954 1.00 40.69 352 GLU A O 1
ATOM 2805 N N . ASP A 1 353 ? -28.210 10.053 23.340 1.00 44.59 353 ASP A N 1
ATOM 2806 C CA . ASP A 1 353 ? -29.549 10.102 23.930 1.00 44.59 353 ASP A CA 1
ATOM 2807 C C . ASP A 1 353 ? -29.435 9.631 25.398 1.00 44.59 353 ASP A C 1
ATOM 2809 O O . ASP A 1 353 ? -29.077 8.492 25.699 1.00 44.59 353 ASP A O 1
ATOM 2813 N N . CYS A 1 354 ? -29.708 10.546 26.333 1.00 46.56 354 CYS A N 1
ATOM 2814 C CA . CYS A 1 354 ? -29.971 10.331 27.766 1.00 46.56 354 CYS A CA 1
ATOM 2815 C C . CYS A 1 354 ? -28.908 9.683 28.683 1.00 46.56 354 CYS A C 1
ATOM 2817 O O . CYS A 1 354 ? -29.193 9.488 29.867 1.00 46.56 354 CYS A O 1
ATOM 2819 N N . CYS A 1 355 ? -27.697 9.373 28.218 1.00 66.19 355 CYS A N 1
ATOM 2820 C CA . CYS A 1 355 ? -26.679 8.708 29.039 1.00 66.19 355 CYS A CA 1
ATOM 2821 C C . CYS A 1 355 ? -25.396 9.538 29.158 1.00 66.19 355 CYS A C 1
ATOM 2823 O O . CYS A 1 355 ? -24.849 10.021 28.175 1.00 66.19 355 CYS A O 1
ATOM 2825 N N . ILE A 1 356 ? -24.913 9.695 30.392 1.00 77.38 356 ILE A N 1
ATOM 2826 C CA . ILE A 1 356 ? -23.689 10.430 30.721 1.00 77.38 356 ILE A CA 1
ATOM 2827 C C . ILE A 1 356 ? -22.508 9.832 29.929 1.00 77.38 356 ILE A C 1
ATOM 2829 O O . ILE A 1 356 ? -22.267 8.626 30.062 1.00 77.38 356 ILE A O 1
ATOM 2833 N N . PRO A 1 357 ? -21.745 10.632 29.155 1.00 84.25 357 PRO A N 1
ATOM 2834 C CA . PRO A 1 357 ? -20.600 10.135 28.403 1.00 84.25 357 PRO A CA 1
ATOM 2835 C C . PRO A 1 357 ? -19.630 9.337 29.277 1.00 84.25 357 PRO A C 1
ATOM 2837 O O . PRO A 1 357 ? -19.249 9.771 30.365 1.00 84.25 357 PRO A O 1
ATOM 2840 N N . SER A 1 358 ? -19.190 8.168 28.803 1.00 85.44 358 SER A N 1
ATOM 2841 C CA . SER A 1 358 ? -18.406 7.227 29.619 1.00 85.44 358 SER A CA 1
ATOM 2842 C C . SER A 1 358 ? -17.078 7.806 30.118 1.00 85.44 358 SER A C 1
ATOM 2844 O O . SER A 1 358 ? -16.586 7.399 31.165 1.00 85.44 358 SER A O 1
ATOM 2846 N N . TYR A 1 359 ? -16.504 8.784 29.412 1.00 88.94 359 TYR A N 1
ATOM 2847 C CA . TYR A 1 359 ? -15.287 9.494 29.826 1.00 88.94 359 TYR A CA 1
ATOM 2848 C C . TYR A 1 359 ? -15.512 10.513 30.958 1.00 88.94 359 TYR A C 1
ATOM 2850 O O . TYR A 1 359 ? -14.545 11.069 31.476 1.00 88.94 359 TYR A O 1
ATOM 2858 N N . PHE A 1 360 ? -16.758 10.754 31.375 1.00 92.44 360 PHE A N 1
ATOM 2859 C CA . PHE A 1 360 ? -17.073 11.482 32.608 1.00 92.44 360 PHE A CA 1
ATOM 2860 C C . PHE A 1 360 ? -17.100 10.575 33.839 1.00 92.44 360 PHE A C 1
ATOM 2862 O O . PHE A 1 360 ? -17.089 11.081 34.960 1.00 92.44 360 PHE A O 1
ATOM 2869 N N . ILE A 1 361 ? -17.116 9.254 33.651 1.00 90.62 361 ILE A N 1
ATOM 2870 C CA . ILE A 1 361 ? -17.248 8.275 34.728 1.00 90.62 361 ILE A CA 1
ATOM 2871 C C . ILE A 1 361 ? -15.871 7.882 35.267 1.00 90.62 361 ILE A C 1
ATOM 2873 O O . ILE A 1 361 ? -14.962 7.529 34.519 1.00 90.62 361 ILE A O 1
ATOM 2877 N N . CYS A 1 362 ? -15.718 7.925 36.589 1.00 92.31 362 CYS A N 1
ATOM 2878 C CA . CYS A 1 362 ? -14.520 7.478 37.281 1.00 92.31 362 CYS A CA 1
ATOM 2879 C C . CYS A 1 362 ? -14.371 5.951 37.153 1.00 92.31 362 CYS A C 1
ATOM 2881 O O . CYS A 1 362 ? -15.251 5.224 37.615 1.00 92.31 362 CYS A O 1
ATOM 2883 N N . PRO A 1 363 ? -13.235 5.433 36.656 1.00 90.56 363 PRO A N 1
ATOM 2884 C CA . PRO A 1 363 ? -12.996 3.991 36.541 1.00 90.56 363 PRO A CA 1
ATOM 2885 C C . PRO A 1 363 ? -13.052 3.230 37.878 1.00 90.56 363 PRO A C 1
ATOM 2887 O O . PRO A 1 363 ? -13.384 2.048 37.897 1.00 90.56 363 PRO A O 1
ATOM 2890 N N . ILE A 1 364 ? -12.744 3.900 38.996 1.00 90.88 364 ILE A N 1
ATOM 2891 C CA . ILE A 1 364 ? -12.755 3.306 40.344 1.00 90.88 364 ILE A CA 1
ATOM 2892 C C . ILE A 1 364 ? -14.153 3.377 40.973 1.00 90.88 364 ILE A C 1
ATOM 2894 O O . ILE A 1 364 ? -14.621 2.380 41.512 1.00 90.88 364 ILE A O 1
ATOM 2898 N N . LEU A 1 365 ? -14.810 4.544 40.926 1.00 90.94 365 LEU A N 1
ATOM 2899 C CA . LEU A 1 365 ? -16.101 4.758 41.599 1.00 90.94 365 LEU A CA 1
ATOM 2900 C C . LEU A 1 365 ? -17.306 4.336 40.761 1.00 90.94 365 LEU A C 1
ATOM 2902 O O . LEU A 1 365 ? -18.366 4.113 41.325 1.00 90.94 365 LEU A O 1
ATOM 2906 N N . GLN A 1 366 ? -17.163 4.260 39.434 1.00 88.00 366 GLN A N 1
ATOM 2907 C CA . GLN A 1 366 ? -18.278 4.083 38.496 1.00 88.00 366 GLN A CA 1
ATOM 2908 C C . GLN A 1 366 ? -19.348 5.193 38.607 1.00 88.00 366 GLN A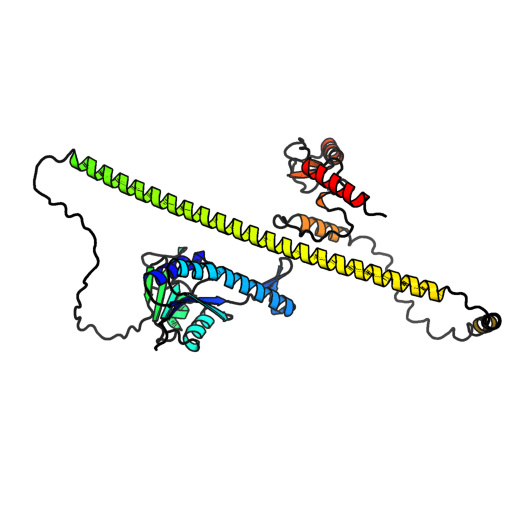 C 1
ATOM 2910 O O . GLN A 1 366 ? -20.500 5.009 38.229 1.00 88.00 366 GLN A O 1
ATOM 2915 N N . GLU A 1 367 ? -18.940 6.374 39.077 1.00 89.56 367 GLU A N 1
ATOM 2916 C CA . GLU A 1 367 ? -19.752 7.589 39.201 1.00 89.56 367 GLU A CA 1
ATOM 2917 C C . GLU A 1 367 ? -19.142 8.738 38.388 1.00 89.56 367 GLU A C 1
ATOM 2919 O O . GLU A 1 367 ? -17.955 8.713 38.055 1.00 89.56 367 GLU A O 1
ATOM 2924 N N . VAL A 1 368 ? -19.931 9.778 38.104 1.00 90.88 368 VAL A N 1
ATOM 2925 C CA . VAL A 1 368 ? -19.452 11.006 37.446 1.00 90.88 368 VAL A CA 1
ATOM 2926 C C . VAL A 1 368 ? -18.368 11.684 38.285 1.00 90.88 368 VAL A C 1
ATOM 2928 O O . VAL A 1 368 ? -18.583 11.977 39.461 1.00 90.88 368 VAL A O 1
ATOM 2931 N N . MET A 1 369 ? -17.223 11.980 37.669 1.00 93.94 369 MET A N 1
ATOM 2932 C CA . MET A 1 369 ? -16.110 12.671 38.321 1.00 93.94 369 MET A CA 1
ATOM 2933 C C . MET A 1 369 ? -16.481 14.117 38.672 1.00 93.94 369 MET A C 1
ATOM 2935 O O . MET A 1 369 ? -16.819 14.918 37.802 1.00 93.94 369 MET A O 1
ATOM 2939 N N . ARG A 1 370 ? -16.352 14.477 39.947 1.00 93.06 370 ARG A N 1
ATOM 2940 C CA . ARG A 1 370 ? -16.467 15.846 40.462 1.00 93.06 370 ARG A CA 1
ATOM 2941 C C . ARG A 1 370 ? -15.122 16.565 40.398 1.00 93.06 370 ARG A C 1
ATOM 2943 O O . ARG A 1 370 ? -15.057 17.712 39.952 1.00 93.06 370 ARG A O 1
ATOM 2950 N N . GLU A 1 371 ? -14.045 15.881 40.781 1.00 94.94 371 GLU A N 1
ATOM 2951 C CA . GLU A 1 371 ? -12.680 16.408 40.766 1.00 94.94 371 GLU A CA 1
ATOM 2952 C C . GLU A 1 371 ? -11.745 15.481 39.971 1.00 94.94 371 GLU A C 1
ATOM 2954 O O . GLU A 1 371 ? -10.927 14.759 40.543 1.00 94.94 371 GLU A O 1
ATOM 2959 N N . PRO A 1 372 ? -11.824 15.487 38.628 1.00 96.50 372 PRO A N 1
ATOM 2960 C CA . PRO A 1 372 ? -11.002 14.611 37.802 1.00 96.50 372 PRO A CA 1
ATOM 2961 C C . PRO A 1 372 ? -9.507 14.953 37.917 1.00 96.50 372 PRO A C 1
ATOM 2963 O O . PRO A 1 372 ? -9.097 16.107 37.749 1.00 96.50 372 PRO A O 1
ATOM 2966 N N . CYS A 1 373 ? -8.669 13.941 38.139 1.00 96.12 373 CYS A N 1
ATOM 2967 C CA . CYS A 1 373 ? -7.211 14.051 38.124 1.00 96.12 373 CYS A CA 1
ATOM 2968 C C . CYS A 1 373 ? -6.563 12.915 37.323 1.00 96.12 373 CYS A C 1
ATOM 2970 O O . CYS A 1 373 ? -7.073 11.799 37.266 1.00 96.12 373 CYS A O 1
ATOM 2972 N N . ILE A 1 374 ? -5.437 13.216 36.685 1.00 95.31 374 ILE A N 1
ATOM 2973 C CA . ILE A 1 374 ? -4.653 12.292 35.871 1.00 95.31 374 ILE A CA 1
ATOM 2974 C C . ILE A 1 374 ? -3.563 11.671 36.744 1.00 95.31 374 ILE A C 1
ATOM 2976 O O . ILE A 1 374 ? -2.795 12.395 37.388 1.00 95.31 374 ILE A O 1
ATOM 2980 N N . ALA A 1 375 ? -3.485 10.342 36.754 1.00 93.19 375 ALA A N 1
ATOM 2981 C CA . ALA A 1 375 ? -2.385 9.610 37.377 1.00 93.19 375 ALA A CA 1
ATOM 2982 C C . ALA A 1 375 ? -1.245 9.350 36.372 1.00 93.19 375 ALA A C 1
ATOM 2984 O O . ALA A 1 375 ? -1.368 9.607 35.175 1.00 93.19 375 ALA A O 1
ATOM 2985 N N . SER A 1 376 ? -0.103 8.844 36.851 1.00 92.12 376 SER A N 1
ATOM 2986 C CA . SER A 1 376 ? 1.085 8.609 36.004 1.00 92.12 376 SER A CA 1
ATOM 2987 C C . SER A 1 376 ? 0.913 7.529 34.931 1.00 92.12 376 SER A C 1
ATOM 2989 O O . SER A 1 376 ? 1.740 7.431 34.030 1.00 92.12 376 SER A O 1
ATOM 2991 N N . ASP A 1 377 ? -0.162 6.744 35.000 1.00 89.25 377 ASP A N 1
ATOM 2992 C CA . ASP A 1 377 ? -0.570 5.795 33.962 1.00 89.25 377 ASP A CA 1
ATOM 2993 C C . ASP A 1 377 ? -1.291 6.469 32.776 1.00 89.25 377 ASP A C 1
ATOM 2995 O O . ASP A 1 377 ? -1.596 5.803 31.790 1.00 89.25 377 ASP A O 1
ATOM 2999 N N . GLY A 1 378 ? -1.544 7.782 32.853 1.00 91.50 378 GLY A N 1
ATOM 3000 C CA . GLY A 1 378 ? -2.194 8.575 31.810 1.00 91.50 378 GLY A CA 1
ATOM 3001 C C . GLY A 1 378 ? -3.723 8.558 31.859 1.00 91.50 378 GLY A C 1
ATOM 3002 O O . GLY A 1 378 ? -4.358 9.213 31.032 1.00 91.50 378 GLY A O 1
ATOM 3003 N N . PHE A 1 379 ? -4.329 7.858 32.822 1.00 93.00 379 PHE A N 1
ATOM 3004 C CA . PHE A 1 379 ? -5.781 7.788 32.969 1.00 93.00 379 PHE A CA 1
ATOM 3005 C C . PHE A 1 379 ? -6.304 8.829 33.955 1.00 93.00 379 PHE A C 1
ATOM 3007 O O . PHE A 1 379 ? -5.593 9.278 34.856 1.00 93.00 379 PHE A O 1
ATOM 3014 N N . THR A 1 380 ? -7.569 9.212 33.772 1.00 94.38 380 THR A N 1
ATOM 3015 C CA . THR A 1 380 ? -8.255 10.166 34.648 1.00 94.38 380 THR A CA 1
ATOM 3016 C C . THR A 1 380 ? -9.160 9.431 35.635 1.00 94.38 380 THR A C 1
ATOM 3018 O O . THR A 1 380 ? -9.898 8.525 35.252 1.00 94.38 380 THR A O 1
ATOM 3021 N N . TYR A 1 381 ? -9.106 9.839 36.899 1.00 95.19 381 TYR A N 1
ATOM 3022 C CA . TYR A 1 381 ? -9.856 9.265 38.010 1.00 95.19 381 TYR A CA 1
ATOM 3023 C C . TYR A 1 381 ? -10.474 10.374 38.866 1.00 95.19 381 TYR A C 1
ATOM 3025 O O . TYR A 1 381 ? -10.007 11.513 38.852 1.00 95.19 381 TYR A O 1
ATOM 3033 N N . GLU A 1 382 ? -11.477 10.027 39.672 1.00 96.56 382 GLU A N 1
ATOM 3034 C CA . GLU A 1 382 ? -11.899 10.878 40.787 1.00 96.56 382 GLU A CA 1
ATOM 3035 C C . GLU A 1 382 ? -10.757 11.001 41.800 1.00 96.56 382 GLU A C 1
ATOM 3037 O O . GLU A 1 382 ? -10.157 9.995 42.194 1.00 96.56 382 GLU A O 1
ATOM 3042 N N . THR A 1 383 ? -10.479 12.229 42.234 1.00 95.44 383 THR A N 1
ATOM 3043 C CA . THR A 1 383 ? -9.328 12.558 43.077 1.00 95.44 383 THR A CA 1
ATOM 3044 C C . THR A 1 383 ? -9.312 11.761 44.381 1.00 95.44 383 THR A C 1
ATOM 3046 O O . THR A 1 383 ? -8.288 11.165 44.720 1.00 95.44 383 THR A O 1
ATOM 3049 N N . ASP A 1 384 ? -10.436 11.683 45.091 1.00 95.12 384 ASP A N 1
ATOM 3050 C CA . ASP A 1 384 ? -10.509 10.951 46.362 1.00 95.12 384 ASP A CA 1
ATOM 3051 C C . ASP A 1 384 ? -10.374 9.437 46.171 1.00 95.12 384 ASP A C 1
ATOM 3053 O O . ASP A 1 384 ? -9.759 8.747 46.986 1.00 95.12 384 ASP A O 1
ATOM 3057 N N . ALA A 1 385 ? -10.885 8.917 45.054 1.00 94.69 385 ALA A N 1
ATOM 3058 C CA . ALA A 1 385 ? -10.855 7.492 44.755 1.00 94.69 385 ALA A CA 1
ATOM 3059 C C . ALA A 1 385 ? -9.437 7.000 44.457 1.00 94.69 385 ALA A C 1
ATOM 3061 O O . ALA A 1 385 ? -9.001 5.987 45.008 1.00 94.69 385 ALA A O 1
ATOM 3062 N N . ILE A 1 386 ? -8.691 7.728 43.617 1.00 94.31 386 ILE A N 1
ATOM 3063 C CA . ILE A 1 386 ? -7.306 7.361 43.303 1.00 94.31 386 ILE A CA 1
ATOM 3064 C C . ILE A 1 386 ? -6.365 7.630 44.482 1.00 94.31 386 ILE A C 1
ATOM 3066 O O . ILE A 1 386 ? -5.447 6.843 44.704 1.00 94.31 386 ILE A O 1
ATOM 3070 N N . ARG A 1 387 ? -6.611 8.668 45.295 1.00 94.06 387 ARG A N 1
ATOM 3071 C CA . ARG A 1 387 ? -5.869 8.875 46.551 1.00 94.06 387 ARG A CA 1
ATOM 3072 C C . ARG A 1 387 ? -6.083 7.717 47.516 1.00 94.06 387 ARG A C 1
ATOM 3074 O O . ARG A 1 387 ? -5.109 7.092 47.910 1.00 94.06 387 ARG A O 1
ATOM 3081 N N . SER A 1 388 ? -7.333 7.339 47.792 1.00 93.00 388 SER A N 1
ATOM 3082 C CA . SER A 1 388 ? -7.647 6.189 48.653 1.00 93.00 388 SER A CA 1
ATOM 3083 C C . SER A 1 388 ? -7.050 4.877 48.122 1.00 93.00 388 SER A C 1
ATOM 3085 O O . SER A 1 388 ? -6.552 4.044 48.886 1.00 93.00 388 SER A O 1
ATOM 3087 N N . TRP A 1 389 ? -7.033 4.696 46.797 1.00 92.31 389 TRP A N 1
ATOM 3088 C CA . TRP A 1 389 ? -6.371 3.561 46.158 1.00 92.31 389 TRP A CA 1
ATOM 3089 C C . TRP A 1 389 ? -4.865 3.520 46.460 1.00 92.31 389 TRP A C 1
ATOM 3091 O O . TRP A 1 389 ? -4.364 2.471 46.877 1.00 92.31 389 TRP A O 1
ATOM 3101 N N . LEU A 1 390 ? -4.166 4.649 46.293 1.00 92.12 390 LEU A N 1
ATOM 3102 C CA . LEU A 1 390 ? -2.726 4.790 46.537 1.00 92.12 390 LEU A CA 1
ATOM 3103 C C . LEU A 1 390 ? -2.362 4.737 48.033 1.00 92.12 390 LEU A C 1
ATOM 3105 O O . LEU A 1 390 ? -1.369 4.095 48.395 1.00 92.12 390 LEU A O 1
ATOM 3109 N N . ASP A 1 391 ? -3.172 5.351 48.895 1.00 91.25 391 ASP A N 1
ATOM 3110 C CA . ASP A 1 391 ? -3.011 5.367 50.356 1.00 91.25 391 ASP A CA 1
ATOM 3111 C C . ASP A 1 391 ? -3.220 3.972 50.957 1.00 91.25 391 ASP A C 1
ATOM 3113 O O . ASP A 1 391 ? -2.539 3.588 51.905 1.00 91.25 391 ASP A O 1
ATOM 3117 N N . GLY A 1 392 ? -4.069 3.149 50.329 1.00 87.19 392 GLY A N 1
ATOM 3118 C CA . GLY A 1 392 ? -4.223 1.725 50.638 1.00 87.19 392 GLY A CA 1
ATOM 3119 C C . GLY A 1 392 ? -3.015 0.848 50.270 1.00 87.19 392 GLY A C 1
ATOM 3120 O O . GLY A 1 392 ? -3.128 -0.375 50.277 1.00 87.19 392 GLY A O 1
ATOM 3121 N N . GLY A 1 393 ? -1.875 1.439 49.897 1.00 86.50 393 GLY A N 1
ATOM 3122 C CA . GLY A 1 393 ? -0.630 0.730 49.584 1.00 86.50 393 GLY A CA 1
ATOM 3123 C C . GLY A 1 393 ? -0.569 0.132 48.177 1.00 86.50 393 GLY A C 1
ATOM 3124 O O . GLY A 1 393 ? 0.429 -0.495 47.819 1.00 86.50 393 GLY A O 1
ATOM 3125 N N . ARG A 1 394 ? -1.595 0.336 47.342 1.00 87.06 394 ARG A N 1
ATOM 3126 C CA . ARG A 1 394 ? -1.604 -0.173 45.967 1.00 87.06 394 ARG A CA 1
ATOM 3127 C C . ARG A 1 394 ? -0.712 0.709 45.092 1.00 87.06 394 ARG A C 1
ATOM 3129 O O . ARG A 1 394 ? -0.763 1.936 45.141 1.00 87.06 394 ARG A O 1
ATOM 3136 N N . ARG A 1 395 ? 0.167 0.072 44.315 1.00 88.06 395 ARG A N 1
ATOM 3137 C CA . ARG A 1 395 ? 1.135 0.727 43.407 1.00 88.06 395 ARG A CA 1
ATOM 3138 C C . ARG A 1 395 ? 0.918 0.335 41.948 1.00 88.06 395 ARG A C 1
ATOM 3140 O O . ARG A 1 395 ? 1.814 0.476 41.126 1.00 88.06 395 ARG A O 1
ATOM 3147 N N . VAL A 1 396 ? -0.273 -0.163 41.643 1.00 90.62 396 VAL A N 1
ATOM 3148 C CA . VAL A 1 396 ? -0.679 -0.619 40.314 1.00 90.62 396 VAL A CA 1
ATOM 3149 C C . VAL A 1 396 ? -1.870 0.194 39.830 1.00 90.62 396 VAL A C 1
ATOM 3151 O O . VAL A 1 396 ? -2.696 0.624 40.636 1.00 90.62 396 VAL A O 1
ATOM 3154 N N . SER A 1 397 ? -1.941 0.418 38.523 1.00 87.81 397 SER A N 1
ATOM 3155 C CA . SER A 1 397 ? -3.035 1.107 37.847 1.00 87.81 397 SER A CA 1
ATOM 3156 C C . SER A 1 397 ? -4.336 0.323 38.043 1.00 87.81 397 SER A C 1
ATOM 3158 O O . SER A 1 397 ? -4.358 -0.872 37.732 1.00 87.81 397 SER A O 1
ATOM 3160 N N . PRO A 1 398 ? -5.422 0.966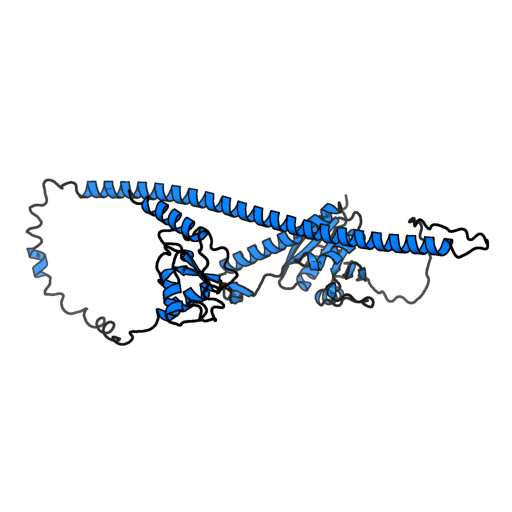 38.510 1.00 88.56 398 PRO A N 1
ATOM 3161 C CA . PRO A 1 398 ? -6.744 0.344 38.601 1.00 88.56 398 PRO A CA 1
ATOM 3162 C C . PRO A 1 398 ? -7.255 -0.226 37.272 1.00 88.56 398 PRO A C 1
ATOM 3164 O O . PRO A 1 398 ? -8.064 -1.147 37.276 1.00 88.56 398 PRO A O 1
ATOM 3167 N N . ILE A 1 399 ? -6.795 0.322 36.143 1.00 86.44 399 ILE A N 1
ATOM 3168 C CA . ILE A 1 399 ? -7.271 -0.040 34.803 1.00 86.44 399 ILE A CA 1
ATOM 3169 C C . ILE A 1 399 ? -6.365 -1.081 34.149 1.00 86.44 399 ILE A C 1
ATOM 3171 O O . ILE A 1 399 ? -6.843 -2.079 33.621 1.00 86.44 399 ILE A O 1
ATOM 3175 N N . THR A 1 400 ? -5.051 -0.842 34.147 1.00 86.62 400 THR A N 1
ATOM 3176 C CA . THR A 1 400 ? -4.104 -1.656 33.363 1.00 86.62 400 THR A CA 1
ATOM 3177 C C . THR A 1 400 ? -3.382 -2.719 34.186 1.00 86.62 400 THR A C 1
ATOM 3179 O O . THR A 1 400 ? -2.701 -3.576 33.623 1.00 86.62 400 THR A O 1
ATOM 3182 N N . GLY A 1 401 ? -3.452 -2.639 35.519 1.00 86.56 401 GLY A N 1
ATOM 3183 C CA . GLY A 1 401 ? -2.645 -3.458 36.426 1.00 86.56 401 GLY A CA 1
ATOM 3184 C C . GLY A 1 401 ? -1.139 -3.158 36.384 1.00 86.56 401 GLY A C 1
ATOM 3185 O O . GLY A 1 401 ? -0.377 -3.794 37.109 1.00 86.56 401 GLY A O 1
ATOM 3186 N N . GLN A 1 402 ? -0.690 -2.199 35.566 1.00 86.00 402 GLN A N 1
ATOM 3187 C CA . GLN A 1 402 ? 0.723 -1.837 35.440 1.00 86.00 402 GLN A CA 1
ATOM 3188 C C . GLN A 1 402 ? 1.190 -0.951 36.604 1.00 86.00 402 GLN A C 1
ATOM 3190 O O . GLN A 1 402 ? 0.374 -0.225 37.175 1.00 86.00 402 GLN A O 1
ATOM 3195 N N . PRO A 1 403 ? 2.485 -0.964 36.968 1.00 86.62 403 PRO A N 1
ATOM 3196 C CA . PRO A 1 403 ? 3.014 -0.113 38.031 1.00 86.62 403 PRO A CA 1
ATOM 3197 C C . PRO A 1 403 ? 2.798 1.388 37.770 1.00 86.62 403 PRO A C 1
ATOM 3199 O O . PRO A 1 403 ? 3.120 1.894 36.698 1.00 86.62 403 PRO A O 1
ATOM 3202 N N . ILE A 1 404 ? 2.302 2.111 38.776 1.00 86.12 404 ILE A N 1
ATOM 3203 C CA . ILE A 1 404 ? 2.173 3.577 38.762 1.00 86.12 404 ILE A CA 1
ATOM 3204 C C . ILE A 1 404 ? 3.553 4.175 39.075 1.00 86.12 404 ILE A C 1
ATOM 3206 O O . ILE A 1 404 ? 4.064 4.002 40.183 1.00 86.12 404 ILE A O 1
ATOM 3210 N N . VAL A 1 405 ? 4.157 4.876 38.108 1.00 88.31 405 VAL A N 1
ATOM 3211 C CA . VAL A 1 405 ? 5.544 5.389 38.173 1.00 88.31 405 VAL A CA 1
ATOM 3212 C C . VAL A 1 405 ? 5.742 6.372 39.328 1.00 88.31 405 VAL A C 1
ATOM 3214 O O . VAL A 1 405 ? 6.759 6.340 40.018 1.00 88.31 405 VAL A O 1
ATOM 3217 N N . HIS A 1 406 ? 4.763 7.246 39.554 1.00 89.44 406 HIS A N 1
ATOM 3218 C CA . HIS A 1 406 ? 4.768 8.209 40.650 1.00 89.44 406 HIS A CA 1
ATOM 3219 C C . HIS A 1 406 ? 3.355 8.481 41.168 1.00 89.44 406 HIS A C 1
ATOM 3221 O O . HIS A 1 406 ? 2.374 8.392 40.431 1.00 89.44 406 HIS A O 1
ATOM 3227 N N . GLN A 1 407 ? 3.267 8.871 42.441 1.00 89.81 407 GLN A N 1
ATOM 3228 C CA . GLN A 1 407 ? 2.007 9.161 43.144 1.00 89.81 407 GLN A CA 1
ATOM 3229 C C . GLN A 1 407 ? 1.506 10.597 42.927 1.00 89.81 407 GLN A C 1
ATOM 3231 O O . GLN A 1 407 ? 0.469 10.979 43.459 1.00 89.81 407 GLN A O 1
ATOM 3236 N N . GLN A 1 408 ? 2.239 11.414 42.166 1.00 92.00 408 GLN A N 1
ATOM 3237 C CA . GLN A 1 408 ? 1.788 12.758 41.826 1.00 92.00 408 GLN A CA 1
ATOM 3238 C C . GLN A 1 408 ? 0.563 12.686 40.907 1.00 92.00 408 GLN A C 1
ATOM 3240 O O . GLN A 1 408 ? 0.619 12.061 39.848 1.00 92.00 408 GLN A O 1
ATOM 3245 N N . LEU A 1 409 ? -0.513 13.353 41.326 1.00 93.81 409 LEU A N 1
ATOM 3246 C CA . LEU A 1 409 ? -1.764 13.491 40.588 1.00 93.81 409 LEU A CA 1
ATOM 3247 C C . LEU A 1 409 ? -1.823 14.878 39.948 1.00 93.81 409 LEU A C 1
ATOM 3249 O O . LEU A 1 409 ? -1.519 15.879 40.600 1.00 93.81 409 LEU A O 1
ATOM 3253 N N . ILE A 1 410 ? -2.221 14.939 38.682 1.00 95.50 410 ILE A N 1
ATOM 3254 C CA . ILE A 1 410 ? -2.322 16.186 37.918 1.00 95.50 410 ILE A CA 1
ATOM 3255 C C . ILE A 1 410 ? -3.808 16.539 37.761 1.00 95.50 410 ILE A C 1
ATOM 3257 O O . ILE A 1 410 ? -4.536 15.769 37.141 1.00 95.50 410 ILE A O 1
ATOM 3261 N N . PRO A 1 411 ? -4.302 17.674 38.284 1.00 96.00 411 PRO A N 1
ATOM 3262 C CA . PRO A 1 411 ? -5.702 18.065 38.108 1.00 96.00 411 PRO A CA 1
ATOM 3263 C C . PRO A 1 411 ? -6.090 18.209 36.626 1.00 96.00 411 PRO A C 1
ATOM 3265 O O . PRO A 1 411 ? -5.434 18.936 35.880 1.00 96.00 411 PRO A O 1
ATOM 3268 N N . ASN A 1 412 ? -7.184 17.569 36.202 1.00 94.50 412 ASN A N 1
ATOM 3269 C CA . ASN A 1 412 ? -7.716 17.675 34.841 1.00 94.50 412 ASN A CA 1
ATOM 3270 C C . ASN A 1 412 ? -8.804 18.757 34.780 1.00 94.50 412 ASN A C 1
ATOM 3272 O O . ASN A 1 412 ? -10.005 18.484 34.733 1.00 94.50 412 ASN A O 1
ATOM 3276 N N . LEU A 1 413 ? -8.367 20.018 34.820 1.00 94.31 413 LEU A N 1
ATOM 3277 C CA . LEU A 1 413 ? -9.266 21.176 34.854 1.00 94.31 413 LEU A CA 1
ATOM 3278 C C . LEU A 1 413 ? -10.158 21.256 33.608 1.00 94.31 413 LEU A C 1
ATOM 3280 O O . LEU A 1 413 ? -11.311 21.664 33.713 1.00 94.31 413 LEU A O 1
ATOM 3284 N N . SER A 1 414 ? -9.641 20.832 32.452 1.00 93.38 414 SER A N 1
ATOM 3285 C CA . SER A 1 414 ? -10.380 20.794 31.191 1.00 93.38 414 SER A CA 1
ATOM 3286 C C . SER A 1 414 ? -11.571 19.843 31.269 1.00 93.38 414 SER A C 1
ATOM 3288 O O . SER A 1 414 ? -12.692 20.262 30.993 1.00 93.38 414 SER A O 1
ATOM 3290 N N . LEU A 1 415 ? -11.361 18.596 31.710 1.00 92.69 415 LEU A N 1
ATOM 3291 C CA . LEU A 1 415 ? -12.452 17.629 31.849 1.00 92.69 415 LEU A CA 1
ATOM 3292 C C . LEU A 1 415 ? -13.470 18.080 32.899 1.00 92.69 415 LEU A C 1
ATOM 3294 O O . LEU A 1 415 ? -14.670 17.956 32.677 1.00 92.69 415 LEU A O 1
ATOM 3298 N N . ARG A 1 416 ? -13.004 18.671 34.006 1.00 93.50 416 ARG A N 1
ATOM 3299 C CA . ARG A 1 416 ? -13.887 19.226 35.038 1.00 93.50 416 ARG A CA 1
ATOM 3300 C C . ARG A 1 416 ? -14.835 20.284 34.469 1.00 93.50 416 ARG A C 1
ATOM 3302 O O . ARG A 1 416 ? -16.029 20.225 34.743 1.00 93.50 416 ARG A O 1
ATOM 3309 N N . SER A 1 417 ? -14.324 21.221 33.669 1.00 92.06 417 SER A N 1
ATOM 3310 C CA . SER A 1 417 ? -15.154 22.246 33.023 1.00 92.06 417 SER A CA 1
ATOM 3311 C C . SER A 1 417 ? -16.188 21.629 32.080 1.00 92.06 417 SER A C 1
ATOM 3313 O O . SER A 1 417 ? -17.347 22.030 32.105 1.00 92.06 417 SER A O 1
ATOM 3315 N N . VAL A 1 418 ? -15.797 20.614 31.304 1.00 91.94 418 VAL A N 1
ATOM 3316 C CA . VAL A 1 418 ? -16.701 19.915 30.376 1.00 91.94 418 VAL A CA 1
ATOM 3317 C C . VAL A 1 418 ? -17.810 19.165 31.128 1.00 91.94 418 VAL A C 1
ATOM 3319 O O . VAL A 1 418 ? -18.975 19.276 30.752 1.00 91.94 418 VAL A O 1
ATOM 3322 N N . ILE A 1 419 ? -17.483 18.461 32.218 1.00 90.69 419 ILE A N 1
ATOM 3323 C CA . ILE A 1 419 ? -18.472 17.776 33.067 1.00 90.69 419 ILE A CA 1
ATOM 3324 C C . ILE A 1 419 ? -19.453 18.785 33.678 1.00 90.69 419 ILE A C 1
ATOM 3326 O O . ILE A 1 419 ? -20.662 18.560 33.666 1.00 90.69 419 ILE A O 1
ATOM 3330 N N . GLN A 1 420 ? -18.955 19.916 34.187 1.00 90.31 420 GLN A N 1
ATOM 3331 C CA . GLN A 1 420 ? -19.794 20.970 34.765 1.00 90.31 420 GLN A CA 1
ATOM 3332 C C . GLN A 1 420 ? -20.716 21.622 33.727 1.00 90.31 420 GLN A C 1
ATOM 3334 O O . GLN A 1 420 ? -21.870 21.919 34.035 1.00 90.31 420 GLN A O 1
ATOM 3339 N N . ASP A 1 421 ? -20.224 21.844 32.509 1.00 88.56 421 ASP A N 1
ATOM 3340 C CA . ASP A 1 421 ? -21.030 22.345 31.395 1.00 88.56 421 ASP A CA 1
ATOM 3341 C C . ASP A 1 421 ? -22.122 21.340 30.997 1.00 88.56 421 ASP A C 1
ATOM 3343 O O . ASP A 1 421 ? -23.274 21.739 30.818 1.00 88.56 421 ASP A O 1
ATOM 3347 N N . HIS A 1 422 ? -21.796 20.045 30.913 1.00 85.69 422 HIS A N 1
ATOM 3348 C CA . HIS A 1 422 ? -22.760 18.982 30.610 1.00 85.69 422 HIS A CA 1
ATOM 3349 C C . HIS A 1 422 ? -23.832 18.848 31.704 1.00 85.69 422 HIS A C 1
ATOM 3351 O O . HIS A 1 422 ? -25.023 18.811 31.404 1.00 85.69 422 HIS A O 1
ATOM 3357 N N . ALA A 1 423 ? -23.435 18.880 32.981 1.00 83.31 423 ALA A N 1
ATOM 3358 C CA . ALA A 1 423 ? -24.366 18.868 34.109 1.00 83.31 423 ALA A CA 1
ATOM 3359 C C . ALA A 1 423 ? -25.309 20.083 34.098 1.00 83.31 423 ALA A C 1
ATOM 3361 O O . ALA A 1 423 ? -26.500 19.930 34.361 1.00 83.31 423 ALA A O 1
ATOM 3362 N N . ARG A 1 424 ? -24.806 21.278 33.744 1.00 84.00 424 ARG A N 1
ATOM 3363 C CA . ARG A 1 424 ? -25.642 22.478 33.579 1.00 84.00 424 ARG A CA 1
ATOM 3364 C C . ARG A 1 424 ? -26.657 22.303 32.453 1.00 84.00 424 ARG A C 1
ATOM 3366 O O . ARG A 1 424 ? -2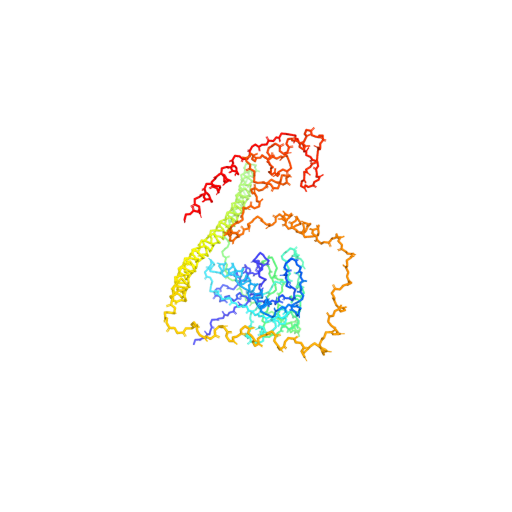7.825 22.587 32.671 1.00 84.00 424 ARG A O 1
ATOM 3373 N N . ARG A 1 425 ? -26.248 21.806 31.281 1.00 76.69 425 ARG A N 1
ATOM 3374 C CA . ARG A 1 425 ? -27.155 21.599 30.133 1.00 76.69 425 ARG A CA 1
ATOM 3375 C C . ARG A 1 425 ? -28.267 20.595 30.441 1.00 76.69 425 ARG A C 1
ATOM 3377 O O . ARG A 1 425 ? -29.421 20.871 30.135 1.00 76.69 425 ARG A O 1
ATOM 3384 N N . ASN A 1 426 ? -27.945 19.500 31.126 1.00 68.88 426 ASN A N 1
ATOM 3385 C CA . ASN A 1 426 ? -28.923 18.457 31.449 1.00 68.88 426 ASN A CA 1
ATOM 3386 C C . ASN A 1 426 ? -29.858 18.827 32.615 1.00 68.88 426 ASN A C 1
ATOM 3388 O O . ASN A 1 426 ? -30.937 18.254 32.730 1.00 68.88 426 ASN A O 1
ATOM 3392 N N . GLN A 1 427 ? -29.497 19.804 33.458 1.00 59.84 427 GLN A N 1
ATOM 3393 C CA . GLN A 1 427 ? -30.388 20.332 34.504 1.00 59.84 427 GLN A CA 1
ATOM 3394 C C . GLN A 1 427 ? -31.499 21.245 33.961 1.00 59.84 427 GLN A C 1
ATOM 3396 O O . GLN A 1 427 ? -32.509 21.421 34.635 1.00 59.84 427 GLN A O 1
ATOM 3401 N N . TYR A 1 428 ? -31.356 21.788 32.746 1.00 44.66 428 TYR A N 1
ATOM 3402 C CA . TYR A 1 428 ? -32.386 22.614 32.099 1.00 44.66 428 TYR A CA 1
ATOM 3403 C C . TYR A 1 428 ? -33.347 21.814 31.198 1.00 44.66 428 TYR A C 1
ATOM 3405 O O . TYR A 1 428 ? -34.180 22.413 30.528 1.00 44.66 428 TYR A O 1
ATOM 3413 N N . SER A 1 429 ? -33.268 20.476 31.189 1.00 39.66 429 SER A N 1
ATOM 3414 C CA . SER A 1 429 ? -34.047 19.616 30.279 1.00 39.66 429 SER A CA 1
ATOM 3415 C C . SER A 1 429 ? -35.374 19.078 30.857 1.00 39.66 429 SER A C 1
ATOM 3417 O O . SER A 1 429 ? -35.978 18.192 30.258 1.00 39.66 429 SER A O 1
ATOM 3419 N N . PHE A 1 430 ? -35.855 19.581 31.998 1.00 29.47 430 PHE A N 1
ATOM 3420 C CA . PHE A 1 430 ? -37.152 19.183 32.565 1.00 29.47 430 PHE A CA 1
ATOM 3421 C C . PHE A 1 430 ? -38.023 20.421 32.822 1.00 29.47 430 PHE A C 1
ATOM 3423 O O . PHE A 1 430 ? -37.956 21.041 33.884 1.00 29.47 430 PHE A O 1
ATOM 3430 N N . SER A 1 431 ? -38.829 20.801 31.833 1.00 31.67 431 SER A N 1
ATOM 3431 C CA . SER A 1 431 ? -40.031 21.637 31.973 1.00 31.67 431 SER A CA 1
ATOM 3432 C C . SER A 1 431 ? -41.015 21.279 30.875 1.00 31.67 431 SER A C 1
ATOM 3434 O O . SER A 1 431 ? -40.539 21.067 29.737 1.00 31.67 431 SER A O 1
#

Radius of gyration: 38.87 Å; chains: 1; bounding box: 134×61×94 Å